Protein AF-0000000071590789 (afdb_homodimer)

Foldseek 3Di:
DPPPPLPDDDPLLVVLLLVLLLQQCLVQNLVRRDLCSSCVSSVHDSVVVCSNQVDSQSSLLVSLLVLLVVLVVVVVVVPDDLDQALLVVLLVVLVSLVVCCVVPVSSSSSNCRCVVCLVPGPPVCSVVSVVSVCVSCVVVLVSVVVNCVNPDDDPPDDPVVLSVVSVVLSVVLNVVLVVVCVVVVPDVDPVSSVVSSVSSCVVRVCSVPNPDDDPPVVVD/DPPPDLPDDDPLLVVLLLVLLLQQCLVQNLVRRDLCSSCVSSVHDSVVVCSNQVDSQRSLLVSLLVLLVVLVVVVVVPPDDLDQALLVVLLVVLVSLVVCCVVPVSSSSSNCRCVVCLVPGPPVCSVVSVVSVCVSCVVVLVSVVVNCVNPDDDPPDDPVVLSVVSVVLSVVLNVVLVVVCVVVVPDVDPVSSVVSSVSSCVVRVCSVPNPDDDDVVVVD

Nearest PDB structures (foldseek):
  3f1b-assembly1_A-2  TM=7.599E-01  e=1.260E-04  Rhodococcus jostii RHA1
  5gpa-assembly1_B  TM=6.943E-01  e=6.641E-05  Halalkalibacterium halodurans C-125
  3nrg-assembly1_A  TM=6.558E-01  e=3.836E-05  Chloroflexus aurantiacus J-10-fl
  5ztc-assembly1_B  TM=6.735E-01  e=3.953E-04  Listeria monocytogenes EGD-e
  3eup-assembly1_B  TM=6.585E-01  e=2.958E-03  Cytophaga hutchinsonii ATCC 33406

Secondary structure (DSSP, 8-state):
-------PPPHHHHHHHHHHHHHHHHHHHHHH--HHHHHHHHTS-HHHHHHHHSSHHHHHHHHHHHHHHHHHHHHHHS-----SSHHHHHHHHHHHHHHHHHH-HHHHHHHHHHHHTGGGS-HHHHHHHHHHHHHHHHHHHHHHHHHHTTS-B-TTS-HHHHHHHHHHHHHHHHHHHHHHHHHTTT--SHHHHHHHHHHHHHHHHHHHH-SBPP-GGGG-/-------PPPHHHHHHHHHHHHHHHHHHHHHH--HHHHHHHHTS-HHHHHHHHSSHHHHHHHHHHHHHHHHHHHHHHS-----SSHHHHHHHHHHHHHHHHHH-HHHHHHHHHHHHTGGGS-HHHHHHHHHHHHHHHHHHHHHHHHHHTTS-B-TTS-HHHHHHHHHHHHHHHHHHHHHHHHHTTT--SHHHHHHHHHHHHHHHHHHHH-SBPP-GGGT-

pLDDT: mean 87.9, std 13.49, range [31.14, 98.75]

Organism: Lactiplantibacillus plantarum (strain ATCC BAA-793 / NCIMB 8826 / WCFS1) (NCBI:txid220668)

Solvent-accessible surface area (backbone atoms only — not comparable to full-atom values): 24137 Å² total; per-residue (Å²): 128,83,76,75,67,82,75,83,77,54,66,71,57,51,52,34,38,47,53,26,40,36,47,41,35,36,76,49,30,75,85,65,40,50,64,63,59,25,19,58,70,31,72,46,52,57,68,54,51,36,68,73,41,64,43,70,67,48,40,48,50,52,40,50,49,49,35,51,50,50,54,51,51,56,51,65,68,42,79,71,74,76,48,80,41,67,42,60,44,50,42,52,49,50,52,47,52,52,52,44,34,69,77,35,45,41,42,44,43,38,49,54,55,50,69,66,43,47,85,75,44,60,73,89,48,33,66,60,50,50,52,53,49,48,57,64,46,45,56,58,50,50,47,51,51,56,26,50,70,72,48,59,60,30,88,86,56,55,65,68,60,49,52,53,51,51,49,52,53,50,51,48,51,48,52,52,47,52,52,50,43,67,75,48,74,80,50,101,33,76,62,54,54,50,50,49,46,52,51,32,45,53,55,48,45,23,41,40,53,16,41,42,43,78,68,67,67,74,77,100,128,80,75,76,68,82,74,83,77,55,66,70,57,51,52,33,38,46,53,26,40,36,46,41,35,36,74,49,31,77,87,67,39,50,67,64,58,25,20,56,70,32,71,47,51,58,67,54,51,36,69,74,40,64,43,72,66,49,42,49,51,52,41,51,49,50,34,51,49,49,54,51,52,55,49,67,68,41,79,71,74,74,48,82,40,67,42,60,43,49,44,52,49,48,49,48,51,51,51,44,34,71,76,33,46,40,44,44,42,38,49,52,55,50,69,66,42,48,86,75,43,60,74,88,48,34,64,60,50,48,52,53,49,49,57,63,46,46,58,56,50,49,47,50,50,55,27,48,71,73,48,58,61,30,88,88,56,55,66,69,60,48,52,52,51,51,50,51,51,52,51,49,52,48,52,53,47,52,52,50,43,67,75,46,72,80,50,101,32,75,64,55,54,49,50,49,46,51,50,33,45,54,54,47,45,22,42,40,52,16,41,40,44,78,70,66,67,75,78,101

Radius of gyration: 24.62 Å; Cα contacts (8 Å, |Δi|>4): 371; chains: 2; bounding box: 53×84×68 Å

Sequence (440 aa):
MAVKQPVPKDPAKVERIMHAAMHTFAVSGYRDAKTDVIASAATVSKGLLFHYYGSKQRLYLATVQLATDTIIATINQQVFDVPDDLVTLMVRSARYKAAFGKDHPDEMKVLIDAYGALERLPVKIQAQMKILYTKSMTISREMISQVLDKMTLRADVDRDATIALIMGVYNQIFMEFQTYMRENHQVESMADIEWVVSRAKTYMGILEHGFMAADLDDQQMAVKQPVPKDPAKVERIMHAAMHTFAVSGYRDAKTDVIASAATVSKGLLFHYYGSKQRLYLATVQLATDTIIATINQQVFDVPDDLVTLMVRSARYKAAFGKDHPDEMKVLIDAYGALERLPVKIQAQMKILYTKSMTISREMISQVLDKMTLRADVDRDATIALIMGVYNQIFMEFQTYMRENHQVESMADIEWVVSRAKTYMGILEHGFMAADLDDQQ

Structure (mmCIF, N/CA/C/O backbone):
data_AF-0000000071590789-model_v1
#
loop_
_entity.id
_entity.type
_entity.pdbx_description
1 polymer 'Transcription regulator, TetR family'
#
loop_
_atom_site.group_PDB
_atom_site.id
_atom_site.type_symbol
_atom_site.label_atom_id
_atom_site.label_alt_id
_atom_site.label_comp_id
_atom_site.label_asym_id
_atom_site.label_entity_id
_atom_site.label_seq_id
_atom_site.pdbx_PDB_ins_code
_atom_site.Cartn_x
_atom_site.Cartn_y
_atom_site.Cartn_z
_atom_site.occupancy
_atom_site.B_iso_or_equiv
_atom_site.auth_seq_id
_atom_site.auth_comp_id
_atom_site.auth_asym_id
_atom_site.auth_atom_id
_atom_site.pdbx_PDB_model_num
ATOM 1 N N . MET A 1 1 ? -5.613 9.234 45.344 1 36.28 1 MET A N 1
ATOM 2 C CA . MET A 1 1 ? -6.242 10.047 44.312 1 36.28 1 MET A CA 1
ATOM 3 C C . MET A 1 1 ? -7.43 9.312 43.688 1 36.28 1 MET A C 1
ATOM 5 O O . MET A 1 1 ? -7.352 8.109 43.438 1 36.28 1 MET A O 1
ATOM 9 N N . ALA A 1 2 ? -8.656 9.703 43.938 1 42.75 2 ALA A N 1
ATOM 10 C CA . ALA A 1 2 ? -9.883 9.031 43.5 1 42.75 2 ALA A CA 1
ATOM 11 C C . ALA A 1 2 ? -9.789 8.641 42.031 1 42.75 2 ALA A C 1
ATOM 13 O O . ALA A 1 2 ? -9.359 9.438 41.188 1 42.75 2 ALA A O 1
ATOM 14 N N . VAL A 1 3 ? -9.703 7.52 41.719 1 44.12 3 VAL A N 1
ATOM 15 C CA . VAL A 1 3 ? -9.75 7.012 40.344 1 44.12 3 VAL A CA 1
ATOM 16 C C . VAL A 1 3 ? -10.953 7.605 39.625 1 44.12 3 VAL A C 1
ATOM 18 O O . VAL A 1 3 ? -12.102 7.422 40.031 1 44.12 3 VAL A O 1
ATOM 21 N N . LYS A 1 4 ? -10.859 8.82 39.125 1 50.66 4 LYS A N 1
ATOM 22 C CA . LYS A 1 4 ? -11.938 9.508 38.406 1 50.66 4 LYS A CA 1
ATOM 23 C C . LYS A 1 4 ? -12.758 8.531 37.594 1 50.66 4 LYS A C 1
ATOM 25 O O . LYS A 1 4 ? -12.203 7.762 36.781 1 50.66 4 LYS A O 1
ATOM 30 N N . GLN A 1 5 ? -13.766 8.031 38 1 49.97 5 GLN A N 1
ATOM 31 C CA . GLN A 1 5 ? -14.711 7.145 37.312 1 49.97 5 GLN A CA 1
ATOM 32 C C . GLN A 1 5 ? -15.016 7.633 35.906 1 49.97 5 GLN A C 1
ATOM 34 O O . GLN A 1 5 ? -15.195 8.828 35.688 1 49.97 5 GLN A O 1
ATOM 39 N N . PRO A 1 6 ? -14.68 6.848 34.875 1 59.78 6 PRO A N 1
ATOM 40 C CA . PRO A 1 6 ? -14.984 7.312 33.531 1 59.78 6 PRO A CA 1
ATOM 41 C C . PRO A 1 6 ? -16.406 7.875 33.406 1 59.78 6 PRO A C 1
ATOM 43 O O . PRO A 1 6 ? -17.328 7.367 34.031 1 59.78 6 PRO A O 1
ATOM 46 N N . VAL A 1 7 ? -16.688 9.094 33.344 1 62.94 7 VAL A N 1
ATOM 47 C CA . VAL A 1 7 ? -17.969 9.758 33.125 1 62.94 7 VAL A CA 1
ATOM 48 C C . VAL A 1 7 ? -18.781 9 32.062 1 62.94 7 VAL A C 1
ATOM 50 O O . VAL A 1 7 ? -18.25 8.633 31.016 1 62.94 7 VAL A O 1
ATOM 53 N N . PRO A 1 8 ? -19.953 8.523 32.406 1 79.12 8 PRO A N 1
ATOM 54 C CA . PRO A 1 8 ? -20.828 7.844 31.453 1 79.12 8 PRO A CA 1
ATOM 55 C C . PRO A 1 8 ? -21.094 8.672 30.203 1 79.12 8 PRO A C 1
ATOM 57 O O . PRO A 1 8 ? -21.312 9.883 30.297 1 79.12 8 PRO A O 1
ATOM 60 N N . LYS A 1 9 ? -20.781 8.172 28.984 1 88.56 9 LYS A N 1
ATOM 61 C CA . LYS A 1 9 ? -20.984 8.875 27.719 1 88.56 9 LYS A CA 1
ATOM 62 C C . LYS A 1 9 ? -22.453 8.789 27.297 1 88.56 9 LYS A C 1
ATOM 64 O O . LYS A 1 9 ? -23.078 7.738 27.406 1 88.56 9 LYS A O 1
ATOM 69 N N . ASP A 1 10 ? -23.078 9.938 26.984 1 94.06 10 ASP A N 1
ATOM 70 C CA . ASP A 1 10 ? -24.422 9.984 26.391 1 94.06 10 ASP A CA 1
ATOM 71 C C . ASP A 1 10 ? -24.422 9.328 25.016 1 94.06 10 ASP A C 1
ATOM 73 O O . ASP A 1 10 ? -23.719 9.773 24.109 1 94.06 10 ASP A O 1
ATOM 77 N N . PRO A 1 11 ? -25.266 8.273 24.891 1 95 11 PRO A N 1
ATOM 78 C CA . PRO A 1 11 ? -25.234 7.523 23.641 1 95 11 PRO A CA 1
ATOM 79 C C . PRO A 1 11 ? -25.562 8.391 22.422 1 95 11 PRO A C 1
ATOM 81 O O . PRO A 1 11 ? -25.016 8.18 21.344 1 95 11 PRO A O 1
ATOM 84 N N . ALA A 1 12 ? -26.422 9.273 22.562 1 96.31 12 ALA A N 1
ATOM 85 C CA . ALA A 1 12 ? -26.797 10.148 21.453 1 96.31 12 ALA A CA 1
ATOM 86 C C . ALA A 1 12 ? -25.625 11.047 21.062 1 96.31 12 ALA A C 1
ATOM 88 O O . ALA A 1 12 ? -25.406 11.297 19.875 1 96.31 12 ALA A O 1
ATOM 89 N N . LYS A 1 13 ? -24.938 11.531 22.047 1 96.5 13 LYS A N 1
ATOM 90 C CA . LYS A 1 13 ? -23.781 12.375 21.781 1 96.5 13 LYS A CA 1
ATOM 91 C C . LYS A 1 13 ? -22.656 11.57 21.156 1 96.5 13 LYS A C 1
ATOM 93 O O . LYS A 1 13 ? -21.969 12.047 20.25 1 96.5 13 LYS A O 1
ATOM 98 N N . VAL A 1 14 ? -22.484 10.391 21.656 1 97.19 14 VAL A N 1
ATOM 99 C CA . VAL A 1 14 ? -21.469 9.5 21.125 1 97.19 14 VAL A CA 1
ATOM 100 C C . VAL A 1 14 ? -21.734 9.25 19.641 1 97.19 14 VAL A C 1
ATOM 102 O O . VAL A 1 14 ? -20.812 9.32 18.812 1 97.19 14 VAL A O 1
ATOM 105 N N . GLU A 1 15 ? -22.953 8.984 19.281 1 97.56 15 GLU A N 1
ATOM 106 C CA . GLU A 1 15 ? -23.328 8.734 17.891 1 97.56 15 GLU A CA 1
ATOM 107 C C . GLU A 1 15 ? -23.016 9.938 17 1 97.56 15 GLU A C 1
ATOM 109 O O . GLU A 1 15 ? -22.469 9.789 15.914 1 97.56 15 GLU A O 1
ATOM 114 N N . ARG A 1 16 ? -23.328 11.086 17.438 1 97.88 16 ARG A N 1
ATOM 115 C CA . ARG A 1 16 ? -23.078 12.305 16.672 1 97.88 16 ARG A CA 1
ATOM 116 C C . ARG A 1 16 ? -21.578 12.547 16.516 1 97.88 16 ARG A C 1
ATOM 118 O O . ARG A 1 16 ? -21.125 12.945 15.438 1 97.88 16 ARG A O 1
ATOM 125 N N . ILE A 1 17 ? -20.828 12.312 17.609 1 98.25 17 ILE A N 1
ATOM 126 C CA . ILE A 1 17 ? -19.391 12.516 17.578 1 98.25 17 ILE A CA 1
ATOM 127 C C . ILE A 1 17 ? -18.75 11.531 16.594 1 98.25 17 ILE A C 1
ATOM 129 O O . ILE A 1 17 ? -17.922 11.93 15.758 1 98.25 17 ILE A O 1
ATOM 133 N N . MET A 1 18 ? -19.172 10.328 16.656 1 98.44 18 MET A N 1
ATOM 134 C CA . MET A 1 18 ? -18.594 9.305 15.797 1 98.44 18 MET A CA 1
ATOM 135 C C . MET A 1 18 ? -18.906 9.578 14.328 1 98.44 18 MET A C 1
ATOM 137 O O . MET A 1 18 ? -18.062 9.383 13.453 1 98.44 18 MET A O 1
ATOM 141 N N . HIS A 1 19 ? -20.141 10 14.078 1 98.19 19 HIS A N 1
ATOM 142 C CA . HIS A 1 19 ? -20.531 10.344 12.719 1 98.19 19 HIS A CA 1
ATOM 143 C C . HIS A 1 19 ? -19.703 11.508 12.188 1 98.19 19 HIS A C 1
ATOM 145 O O . HIS A 1 19 ? -19.172 11.453 11.07 1 98.19 19 HIS A O 1
ATOM 151 N N . ALA A 1 20 ? -19.547 12.523 12.992 1 98.62 20 ALA A N 1
ATOM 152 C CA . ALA A 1 20 ? -18.781 13.703 12.609 1 98.62 20 ALA A CA 1
ATOM 153 C C . ALA A 1 20 ? -17.312 13.367 12.422 1 98.62 20 ALA A C 1
ATOM 155 O O . ALA A 1 20 ? -16.672 13.812 11.469 1 98.62 20 ALA A O 1
ATOM 156 N N . ALA A 1 21 ? -16.797 12.586 13.359 1 98.75 21 ALA A N 1
ATOM 157 C CA . ALA A 1 21 ? -15.391 12.164 13.289 1 98.75 21 ALA A CA 1
ATOM 158 C C . ALA A 1 21 ? -15.133 11.328 12.039 1 98.75 21 ALA A C 1
ATOM 160 O O . ALA A 1 21 ? -14.156 11.555 11.32 1 98.75 21 ALA A O 1
ATOM 161 N N . MET A 1 22 ? -16.031 10.391 11.758 1 98.56 22 MET A N 1
ATOM 162 C CA . MET A 1 22 ? -15.914 9.516 10.602 1 98.56 22 MET A CA 1
ATOM 163 C C . MET A 1 22 ? -15.812 10.328 9.312 1 98.56 22 MET A C 1
ATOM 165 O O . MET A 1 22 ? -14.891 10.133 8.523 1 98.56 22 MET A O 1
ATOM 169 N N . HIS A 1 23 ? -16.703 11.234 9.211 1 98.31 23 HIS A N 1
ATOM 170 C CA . HIS A 1 23 ? -16.719 12.055 8.008 1 98.31 23 HIS A CA 1
ATOM 171 C C . HIS A 1 23 ? -15.484 12.945 7.922 1 98.31 23 HIS A C 1
ATOM 173 O O . HIS A 1 23 ? -14.852 13.031 6.867 1 98.31 23 HIS A O 1
ATOM 179 N N . THR A 1 24 ? -15.109 13.539 9.016 1 98.12 24 THR A N 1
ATOM 180 C CA . THR A 1 24 ? -13.977 14.461 9.031 1 98.12 24 THR A CA 1
ATOM 181 C C . THR A 1 24 ? -12.672 13.719 8.742 1 98.12 24 THR A C 1
ATOM 183 O O . THR A 1 24 ? -11.852 14.188 7.949 1 98.12 24 THR A O 1
ATOM 186 N N . PHE A 1 25 ? -12.484 12.578 9.328 1 96.75 25 PHE A N 1
ATOM 187 C CA . PHE A 1 25 ? -11.281 11.797 9.086 1 96.75 25 PHE A CA 1
ATOM 188 C C . PHE A 1 25 ? -11.273 11.234 7.664 1 96.75 25 PHE A C 1
ATOM 190 O O . PHE A 1 25 ? -10.219 11.094 7.047 1 96.75 25 PHE A O 1
ATOM 197 N N . ALA A 1 26 ? -12.445 10.914 7.121 1 95.56 26 ALA A N 1
ATOM 198 C CA . ALA A 1 26 ? -12.539 10.43 5.746 1 95.56 26 ALA A CA 1
ATOM 199 C C . ALA A 1 26 ? -12.133 11.516 4.754 1 95.56 26 ALA A C 1
ATOM 201 O O . ALA A 1 26 ? -11.375 11.25 3.814 1 95.56 26 ALA A O 1
ATOM 202 N N . VAL A 1 27 ? -12.547 12.727 5.012 1 93 27 VAL A N 1
ATOM 203 C CA . VAL A 1 27 ? -12.367 13.82 4.062 1 93 27 VAL A CA 1
ATOM 204 C C . VAL A 1 27 ? -10.977 14.43 4.227 1 93 27 VAL A C 1
ATOM 206 O O . VAL A 1 27 ? -10.281 14.672 3.236 1 93 27 VAL A O 1
ATOM 209 N N . SER A 1 28 ? -10.516 14.523 5.516 1 90.44 28 SER A N 1
ATOM 210 C CA . SER A 1 28 ? -9.312 15.312 5.766 1 90.44 28 SER A CA 1
ATOM 211 C C . SER A 1 28 ? -8.125 14.422 6.102 1 90.44 28 SER A C 1
ATOM 213 O O . SER A 1 28 ? -6.973 14.867 6.051 1 90.44 28 SER A O 1
ATOM 215 N N . GLY A 1 29 ? -8.43 13.195 6.434 1 90.56 29 GLY A N 1
ATOM 216 C CA . GLY A 1 29 ? -7.367 12.352 6.953 1 90.56 29 GLY A CA 1
ATOM 217 C C . GLY A 1 29 ? -7.027 12.648 8.406 1 90.56 29 GLY A C 1
ATOM 218 O O . GLY A 1 29 ? -7.496 13.641 8.969 1 90.56 29 GLY A O 1
ATOM 219 N N . TYR A 1 30 ? -6.25 11.82 8.984 1 91.19 30 TYR A N 1
ATOM 220 C CA . TYR A 1 30 ? -5.922 11.922 10.398 1 91.19 30 TYR A CA 1
ATOM 221 C C . TYR A 1 30 ? -5.199 13.234 10.695 1 91.19 30 TYR A C 1
ATOM 223 O O . TYR A 1 30 ? -5.559 13.953 11.633 1 91.19 30 TYR A O 1
ATOM 231 N N . ARG A 1 31 ? -4.246 13.516 9.984 1 85.94 31 ARG A N 1
ATOM 232 C CA . ARG A 1 31 ? -3.342 14.625 10.281 1 85.94 31 ARG A CA 1
ATOM 233 C C . ARG A 1 31 ? -4.066 15.961 10.195 1 85.94 31 ARG A C 1
ATOM 235 O O . ARG A 1 31 ? -3.943 16.797 11.086 1 85.94 31 ARG A O 1
ATOM 242 N N . ASP A 1 32 ? -4.949 16.125 9.172 1 88.69 32 ASP A N 1
ATOM 243 C CA . ASP A 1 32 ? -5.527 17.422 8.891 1 88.69 32 ASP A CA 1
ATOM 244 C C . ASP A 1 32 ? -6.879 17.594 9.586 1 88.69 32 ASP A C 1
ATOM 246 O O . ASP A 1 32 ? -7.402 18.703 9.68 1 88.69 32 ASP A O 1
ATOM 250 N N . ALA A 1 33 ? -7.328 16.5 10.031 1 94.62 33 ALA A N 1
ATOM 251 C CA . ALA A 1 33 ? -8.609 16.594 10.727 1 94.62 33 ALA A CA 1
ATOM 252 C C . ALA A 1 33 ? -8.5 17.438 11.984 1 94.62 33 ALA A C 1
ATOM 254 O O . ALA A 1 33 ? -7.539 17.312 12.75 1 94.62 33 ALA A O 1
ATOM 255 N N . LYS A 1 34 ? -9.438 18.312 12.164 1 96.12 34 LYS A N 1
ATOM 256 C CA . LYS A 1 34 ? -9.477 19.203 13.328 1 96.12 34 LYS A CA 1
ATOM 257 C C . LYS A 1 34 ? -10.594 18.797 14.289 1 96.12 34 LYS A C 1
ATOM 259 O O . LYS A 1 34 ? -11.742 18.625 13.875 1 96.12 34 LYS A O 1
ATOM 264 N N . THR A 1 35 ? -10.18 18.75 15.492 1 97.62 35 THR A N 1
ATOM 265 C CA . THR A 1 35 ? -11.148 18.328 16.5 1 97.62 35 THR A CA 1
ATOM 266 C C . THR A 1 35 ? -12.219 19.391 16.703 1 97.62 35 THR A C 1
ATOM 268 O O . THR A 1 35 ? -13.367 19.078 17.031 1 97.62 35 THR A O 1
ATOM 271 N N . ASP A 1 36 ? -11.906 20.641 16.406 1 97.75 36 ASP A N 1
ATOM 272 C CA . ASP A 1 36 ? -12.898 21.703 16.484 1 97.75 36 ASP A CA 1
ATOM 273 C C . ASP A 1 36 ? -14.008 21.484 15.461 1 97.75 36 ASP A C 1
ATOM 275 O O . ASP A 1 36 ? -15.18 21.719 15.75 1 97.75 36 ASP A O 1
ATOM 279 N N . VAL A 1 37 ? -13.641 21.094 14.312 1 97.94 37 VAL A N 1
ATOM 280 C CA . VAL A 1 37 ? -14.586 20.844 13.242 1 97.94 37 VAL A CA 1
ATOM 281 C C . VAL A 1 37 ? -15.484 19.656 13.617 1 97.94 37 VAL A C 1
ATOM 283 O O . VAL A 1 37 ? -16.703 19.719 13.43 1 97.94 37 VAL A O 1
ATOM 286 N N . ILE A 1 38 ? -14.859 18.625 14.195 1 98.56 38 ILE A N 1
ATOM 287 C CA . ILE A 1 38 ? -15.609 17.453 14.609 1 98.56 38 ILE A CA 1
ATOM 288 C C . ILE A 1 38 ? -16.625 17.828 15.688 1 98.56 38 ILE A C 1
ATOM 290 O O . ILE A 1 38 ? -17.797 17.469 15.602 1 98.56 38 ILE A O 1
ATOM 294 N N . ALA A 1 39 ? -16.188 18.578 16.719 1 98.44 39 ALA A N 1
ATOM 295 C CA . ALA A 1 39 ? -17.062 19 17.812 1 98.44 39 ALA A CA 1
ATOM 296 C C . ALA A 1 39 ? -18.219 19.828 17.281 1 98.44 39 ALA A C 1
ATOM 298 O O . ALA A 1 39 ? -19.375 19.594 17.656 1 98.44 39 ALA A O 1
ATOM 299 N N . SER A 1 40 ? -17.938 20.766 16.438 1 98.38 40 SER A N 1
ATOM 300 C CA . SER A 1 40 ? -18.953 21.641 15.875 1 98.38 40 SER A CA 1
ATOM 301 C C . SER A 1 40 ? -19.984 20.844 15.078 1 98.38 40 SER A C 1
ATOM 303 O O . SER A 1 40 ? -21.188 21.016 15.266 1 98.38 40 SER A O 1
ATOM 305 N N . ALA A 1 41 ? -19.547 19.969 14.25 1 98.19 41 ALA A N 1
ATOM 306 C CA . ALA A 1 41 ? -20.438 19.156 13.422 1 98.19 41 ALA A CA 1
ATOM 307 C C . ALA A 1 41 ? -21.297 18.234 14.281 1 98.19 41 ALA A C 1
ATOM 309 O O . ALA A 1 41 ? -22.453 17.953 13.93 1 98.19 41 ALA A O 1
ATOM 310 N N . ALA A 1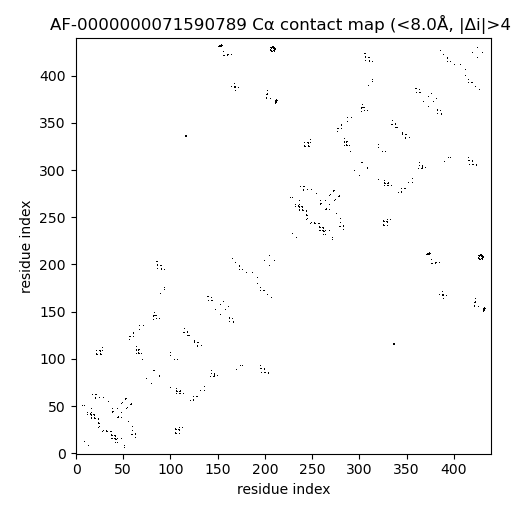 42 ? -20.719 17.797 15.367 1 98.25 42 ALA A N 1
ATOM 311 C CA . ALA A 1 42 ? -21.422 16.891 16.281 1 98.25 42 ALA A CA 1
ATOM 312 C C . ALA A 1 42 ? -22.312 17.672 17.234 1 98.25 42 ALA A C 1
ATOM 314 O O . ALA A 1 42 ? -23.062 17.078 18.016 1 98.25 42 ALA A O 1
ATOM 315 N N . THR A 1 43 ? -22.203 18.984 17.234 1 98.12 43 THR A N 1
ATOM 316 C CA . THR A 1 43 ? -22.969 19.859 18.125 1 98.12 43 THR A CA 1
ATOM 317 C C . THR A 1 43 ? -22.672 19.547 19.578 1 98.12 43 THR A C 1
ATOM 319 O O . THR A 1 43 ? -23.594 19.375 20.391 1 98.12 43 THR A O 1
ATOM 322 N N . VAL A 1 44 ? -21.438 19.422 19.906 1 97.75 44 VAL A N 1
ATOM 323 C CA . VAL A 1 44 ? -20.938 19.297 21.266 1 97.75 44 VAL A CA 1
ATOM 324 C C . VAL A 1 44 ? -19.797 20.266 21.5 1 97.75 44 VAL A C 1
ATOM 326 O O . VAL A 1 44 ? -19.25 20.828 20.547 1 97.75 44 VAL A O 1
ATOM 329 N N . SER A 1 45 ? -19.531 20.484 22.719 1 96.62 45 SER A N 1
ATOM 330 C CA . SER A 1 45 ? -18.359 21.312 23.031 1 96.62 45 SER A CA 1
ATOM 331 C C . SER A 1 45 ? -17.062 20.547 22.797 1 96.62 45 SER A C 1
ATOM 333 O O . SER A 1 45 ? -17.031 19.328 22.891 1 96.62 45 SER A O 1
ATOM 335 N N . LYS A 1 46 ? -16 21.25 22.438 1 95.81 46 LYS A N 1
ATOM 336 C CA . LYS A 1 46 ? -14.68 20.641 22.328 1 95.81 46 LYS A CA 1
ATOM 337 C C . LYS A 1 46 ? -14.273 19.984 23.641 1 95.81 46 LYS A C 1
ATOM 339 O O . LYS A 1 46 ? -13.656 18.922 23.656 1 95.81 46 LYS A O 1
ATOM 344 N N . GLY A 1 47 ? -14.609 20.625 24.781 1 95.5 47 GLY A N 1
ATOM 345 C CA . GLY A 1 47 ? -14.344 20.078 26.094 1 95.5 47 GLY A CA 1
ATOM 346 C C . GLY A 1 47 ? -14.977 18.719 26.312 1 95.5 47 GLY A C 1
ATOM 347 O O . GLY A 1 47 ? -14.336 17.797 26.828 1 95.5 47 GLY A O 1
ATOM 348 N N . LEU A 1 48 ? -16.172 18.594 25.891 1 95.5 48 LEU A N 1
ATOM 349 C CA . LEU A 1 48 ? -16.875 17.312 26.016 1 95.5 48 LEU A CA 1
ATOM 350 C C . LEU A 1 48 ? -16.234 16.25 25.141 1 95.5 48 LEU A C 1
ATOM 352 O O . LEU A 1 48 ? -16.125 15.086 25.547 1 95.5 48 LEU A O 1
ATOM 356 N N . LEU A 1 49 ? -15.867 16.625 23.906 1 96.94 49 LEU A N 1
ATOM 357 C CA . LEU A 1 49 ? -15.18 15.695 23.016 1 96.94 49 LEU A CA 1
ATOM 358 C C . LEU A 1 49 ? -13.922 15.133 23.672 1 96.94 49 LEU A C 1
ATOM 360 O O . LEU A 1 49 ? -13.695 13.922 23.641 1 96.94 49 LEU A O 1
ATOM 364 N N . PHE A 1 50 ? -13.156 16 24.281 1 95.25 50 PHE A N 1
ATOM 365 C CA . PHE A 1 50 ? -11.906 15.586 24.922 1 95.25 50 PHE A CA 1
ATOM 366 C C . PHE A 1 50 ? -12.18 14.836 26.219 1 95.25 50 PHE A C 1
ATOM 368 O O . PHE A 1 50 ? -11.406 13.953 26.609 1 95.25 50 PHE A O 1
ATOM 375 N N . HIS A 1 51 ? -13.305 15.25 26.844 1 95.5 51 HIS A N 1
ATOM 376 C CA . HIS A 1 51 ? -13.727 14.484 28.016 1 95.5 51 HIS A CA 1
ATOM 377 C C . HIS A 1 51 ? -14.031 13.039 27.641 1 95.5 51 HIS A C 1
ATOM 379 O O . HIS A 1 51 ? -13.664 12.117 28.375 1 95.5 51 HIS A O 1
ATOM 385 N N . TYR A 1 52 ? -14.648 12.867 26.5 1 95.81 52 TYR A N 1
ATOM 386 C CA . TYR A 1 52 ? -15.055 11.539 26.047 1 95.81 52 TYR A CA 1
ATOM 387 C C . TYR A 1 52 ? -13.875 10.758 25.516 1 95.81 52 TYR A C 1
ATOM 389 O O . TYR A 1 52 ? -13.742 9.555 25.766 1 95.81 52 TYR A O 1
ATOM 397 N N . TYR A 1 53 ? -12.969 11.367 24.766 1 96.69 53 TYR A N 1
ATOM 398 C CA . TYR A 1 53 ? -12 10.602 23.984 1 96.69 53 TYR A CA 1
ATOM 399 C C . TYR A 1 53 ? -10.57 10.984 24.359 1 96.69 53 TYR A C 1
ATOM 401 O O . TYR A 1 53 ? -9.625 10.266 24.031 1 96.69 53 TYR A O 1
ATOM 409 N N . GLY A 1 54 ? -10.383 12.047 25.016 1 94.69 54 GLY A N 1
ATOM 410 C CA . GLY A 1 54 ? -9.086 12.414 25.562 1 94.69 54 GLY A CA 1
ATOM 411 C C . GLY A 1 54 ? -8.203 13.133 24.562 1 94.69 54 GLY A C 1
ATOM 412 O O . GLY A 1 54 ? -7.691 14.219 24.844 1 94.69 54 GLY A O 1
ATOM 413 N N . SER A 1 55 ? -8.047 12.57 23.375 1 95.5 55 SER A N 1
ATOM 414 C CA . SER A 1 55 ? -7.16 13.125 22.359 1 95.5 55 SER A CA 1
ATOM 415 C C . SER A 1 55 ? -7.656 12.797 20.953 1 95.5 55 SER A C 1
ATOM 417 O O . SER A 1 55 ? -8.523 11.938 20.781 1 95.5 55 SER A O 1
ATOM 419 N N . LYS A 1 56 ? -7.09 13.484 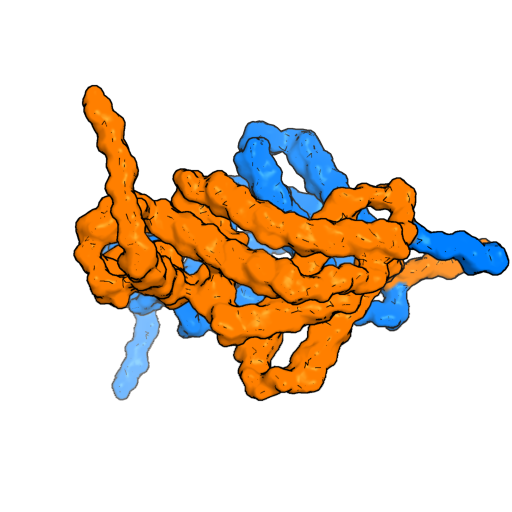20 1 96.12 56 LYS A N 1
ATOM 420 C CA . LYS A 1 56 ? -7.391 13.188 18.609 1 96.12 56 LYS A CA 1
ATOM 421 C C . LYS A 1 56 ? -7.004 11.75 18.266 1 96.12 56 LYS A C 1
ATOM 423 O O . LYS A 1 56 ? -7.715 11.078 17.516 1 96.12 56 LYS A O 1
ATOM 428 N N . GLN A 1 57 ? -5.859 11.328 18.875 1 95.38 57 GLN A N 1
ATOM 429 C CA . GLN A 1 57 ? -5.379 9.977 18.625 1 95.38 57 GLN A CA 1
ATOM 430 C C . GLN A 1 57 ? -6.402 8.938 19.062 1 95.38 57 GLN A C 1
ATOM 432 O O . GLN A 1 57 ? -6.715 8.008 18.328 1 95.38 57 GLN A O 1
ATOM 437 N N . ARG A 1 58 ? -6.871 9.109 20.156 1 95.75 58 ARG A N 1
ATOM 438 C CA . ARG A 1 58 ? -7.824 8.156 20.719 1 95.75 58 ARG A CA 1
ATOM 439 C C . ARG A 1 58 ? -9.164 8.227 19.984 1 95.75 58 ARG A C 1
ATOM 441 O O . ARG A 1 58 ? -9.828 7.211 19.781 1 95.75 58 ARG A O 1
ATOM 448 N N . LEU A 1 59 ? -9.539 9.453 19.641 1 97.5 59 LEU A N 1
ATOM 449 C CA . LEU A 1 59 ? -10.742 9.625 18.844 1 97.5 59 LEU A CA 1
ATOM 450 C C . LEU A 1 59 ? -10.609 8.922 17.5 1 97.5 59 LEU A C 1
ATOM 452 O O . LEU A 1 59 ? -11.539 8.258 17.047 1 97.5 59 LEU A O 1
ATOM 456 N N . TYR A 1 60 ? -9.484 9.086 16.875 1 97.19 60 TYR A N 1
ATOM 457 C CA . TYR A 1 60 ? -9.227 8.438 15.594 1 97.19 60 TYR A CA 1
ATOM 458 C C . TYR A 1 60 ? -9.273 6.922 15.727 1 97.19 60 TYR A C 1
ATOM 460 O O . TYR A 1 60 ? -9.906 6.242 14.922 1 97.19 60 TYR A O 1
ATOM 468 N N . LEU A 1 61 ? -8.602 6.414 16.766 1 96.81 61 LEU A N 1
ATOM 469 C CA . LEU A 1 61 ? -8.617 4.977 17.016 1 96.81 61 LEU A CA 1
ATOM 470 C C . LEU A 1 61 ? -10.047 4.473 17.172 1 96.81 61 LEU A C 1
ATOM 472 O O . LEU A 1 61 ? -10.414 3.439 16.609 1 96.81 61 LEU A O 1
ATOM 476 N N . ALA A 1 62 ? -10.828 5.203 17.922 1 97.12 62 ALA A N 1
ATOM 477 C CA . ALA A 1 62 ? -12.227 4.828 18.109 1 97.12 62 ALA A CA 1
ATOM 478 C C . ALA A 1 62 ? -12.984 4.84 16.797 1 97.12 62 ALA A C 1
ATOM 480 O O . ALA A 1 62 ? -13.852 3.988 16.562 1 97.12 62 ALA A O 1
ATOM 481 N N . THR A 1 63 ? -12.719 5.789 15.953 1 98.06 63 THR A N 1
ATOM 482 C CA . THR A 1 63 ? -13.367 5.918 14.648 1 98.06 63 THR A CA 1
ATOM 483 C C . THR A 1 63 ? -13 4.742 13.75 1 98.06 63 THR A C 1
ATOM 485 O O . THR A 1 63 ? -13.867 4.148 13.109 1 98.06 63 THR A O 1
ATOM 488 N N . VAL A 1 64 ? -11.734 4.391 13.727 1 97.06 64 VAL A N 1
ATOM 489 C CA . VAL A 1 64 ? -11.281 3.26 12.922 1 97.06 64 VAL A CA 1
ATOM 490 C C . VAL A 1 64 ? -11.898 1.969 13.453 1 97.06 64 VAL A C 1
ATOM 492 O O . VAL A 1 64 ? -12.297 1.099 12.672 1 97.06 64 VAL A O 1
ATOM 495 N N . GLN A 1 65 ? -11.938 1.87 14.742 1 96.88 65 GLN A N 1
ATOM 496 C CA . GLN A 1 65 ? -12.57 0.704 15.344 1 96.88 65 GLN A CA 1
ATOM 497 C C . GLN A 1 65 ? -14.031 0.585 14.898 1 96.88 65 GLN A C 1
ATOM 499 O O . GLN A 1 65 ? -14.492 -0.502 14.547 1 96.88 65 GLN A O 1
ATOM 504 N N . LEU A 1 66 ? -14.719 1.672 14.93 1 97.31 66 LEU A N 1
ATOM 505 C CA . LEU A 1 66 ? -16.109 1.662 14.508 1 97.31 66 LEU A CA 1
ATOM 506 C C . LEU A 1 66 ? -16.234 1.262 13.039 1 97.31 66 LEU A C 1
ATOM 508 O O . LEU A 1 66 ? -17.109 0.469 12.68 1 97.31 66 LEU A O 1
ATOM 512 N N . ALA A 1 67 ? -15.406 1.849 12.156 1 96.69 67 ALA A N 1
ATOM 513 C CA . ALA A 1 67 ? -15.406 1.489 10.742 1 96.69 67 ALA A CA 1
ATOM 514 C C . ALA A 1 67 ? -15.133 -0 10.555 1 96.69 67 ALA A C 1
ATOM 516 O O . ALA A 1 67 ? -15.805 -0.665 9.758 1 96.69 67 ALA A O 1
ATOM 517 N N . THR A 1 68 ? -14.172 -0.525 11.328 1 94.94 68 THR A N 1
ATOM 518 C CA . THR A 1 68 ? -13.812 -1.938 11.273 1 94.94 68 THR A CA 1
ATOM 519 C C . THR A 1 68 ? -14.992 -2.809 11.711 1 94.94 68 THR A C 1
ATOM 521 O O . THR A 1 68 ? -15.336 -3.777 11.031 1 94.94 68 THR A O 1
ATOM 524 N N . ASP A 1 69 ? -15.555 -2.383 12.773 1 94.62 69 ASP A N 1
ATOM 525 C CA . ASP A 1 69 ? -16.703 -3.129 13.281 1 94.62 69 ASP A CA 1
ATOM 526 C C . ASP A 1 69 ? -17.859 -3.109 12.273 1 94.62 69 ASP A C 1
ATOM 528 O O . ASP A 1 69 ? -18.562 -4.105 12.117 1 94.62 69 ASP A O 1
ATOM 532 N N . THR A 1 70 ? -18.062 -2.033 11.648 1 94.38 70 THR A N 1
ATOM 533 C CA . THR A 1 70 ? -19.156 -1.878 10.688 1 94.38 70 THR A CA 1
ATOM 534 C C . THR A 1 70 ? -18.969 -2.816 9.5 1 94.38 70 THR A C 1
ATOM 536 O O . THR A 1 70 ? -19.906 -3.494 9.086 1 94.38 70 THR A O 1
ATOM 539 N N . ILE A 1 71 ? -17.766 -2.887 9 1 91.25 71 ILE A N 1
ATOM 540 C CA . ILE A 1 71 ? -17.547 -3.74 7.832 1 91.25 71 ILE A CA 1
ATOM 541 C C . ILE A 1 71 ? -17.641 -5.207 8.242 1 91.25 71 ILE A C 1
ATOM 543 O O . ILE A 1 71 ? -18.188 -6.031 7.5 1 91.25 71 ILE A O 1
ATOM 547 N N . ILE A 1 72 ? -17.156 -5.566 9.391 1 89.38 72 ILE A N 1
ATOM 548 C CA . ILE A 1 72 ? -17.219 -6.941 9.883 1 89.38 72 ILE A CA 1
ATOM 549 C C . ILE A 1 72 ? -18.672 -7.348 10.078 1 89.38 72 ILE A C 1
ATOM 551 O O . ILE A 1 72 ? -19.078 -8.445 9.68 1 89.38 72 ILE A O 1
ATOM 555 N N . ALA A 1 73 ? -19.422 -6.43 10.625 1 89.69 73 ALA A N 1
ATOM 556 C CA . ALA A 1 73 ? -20.828 -6.707 10.852 1 89.69 73 ALA A CA 1
ATOM 557 C C . ALA A 1 73 ? -21.578 -6.902 9.531 1 89.69 73 ALA A C 1
ATOM 559 O O . ALA A 1 73 ? -22.469 -7.742 9.43 1 89.69 73 ALA A O 1
ATOM 560 N N . THR A 1 74 ? -21.203 -6.141 8.578 1 87.19 74 THR A N 1
ATOM 561 C CA . THR A 1 74 ? -21.844 -6.242 7.273 1 87.19 74 THR A CA 1
ATOM 562 C C . THR A 1 74 ? -21.5 -7.566 6.602 1 87.19 74 THR A C 1
ATOM 564 O O . THR A 1 74 ? -22.344 -8.188 5.965 1 87.19 74 THR A O 1
ATOM 567 N N . ILE A 1 75 ? -20.297 -8.039 6.762 1 83 75 ILE A N 1
ATOM 568 C CA . ILE A 1 75 ? -19.828 -9.297 6.191 1 83 75 ILE A CA 1
ATOM 569 C C . ILE A 1 75 ? -20.531 -10.461 6.883 1 83 75 ILE A C 1
ATOM 571 O O . ILE A 1 75 ? -21 -11.398 6.223 1 83 75 ILE A O 1
ATOM 575 N N . ASN A 1 76 ? -20.594 -10.406 8.195 1 78.88 76 ASN A N 1
ATOM 576 C CA . ASN A 1 76 ? -21.172 -11.477 8.984 1 78.88 76 ASN A CA 1
ATOM 577 C C . ASN A 1 76 ? -22.672 -11.633 8.703 1 78.88 76 ASN A C 1
ATOM 579 O O . ASN A 1 76 ? -23.219 -12.719 8.844 1 78.88 76 ASN A O 1
ATOM 583 N N . GLN A 1 77 ? -23.234 -10.594 8.367 1 73.06 77 GLN A N 1
ATOM 584 C CA . GLN A 1 77 ? -24.656 -10.625 8.07 1 73.06 77 GLN A CA 1
ATOM 585 C C . GLN A 1 77 ? -24.922 -11.305 6.73 1 73.06 77 GLN A C 1
ATOM 587 O O . GLN A 1 77 ? -26.016 -11.812 6.496 1 73.06 77 GLN A O 1
ATOM 592 N N . GLN A 1 78 ? -23.891 -11.242 5.953 1 66.5 78 GLN A N 1
ATOM 593 C CA . GLN A 1 78 ? -24.047 -11.875 4.648 1 66.5 78 GLN A CA 1
ATOM 594 C C . GLN A 1 78 ? -23.656 -13.352 4.699 1 66.5 78 GLN A C 1
ATOM 596 O O . GLN A 1 78 ? -22.703 -13.727 5.383 1 66.5 78 GLN A O 1
ATOM 601 N N . VAL A 1 79 ? -24.5 -14.242 5.203 1 58.12 79 VAL A N 1
ATOM 602 C CA . VAL A 1 79 ? -24.266 -15.68 5.238 1 58.12 79 VAL A CA 1
ATOM 603 C C . VAL A 1 79 ? -23.281 -16.062 4.133 1 58.12 79 VAL A C 1
ATOM 605 O O . VAL A 1 79 ? -23.656 -16.156 2.963 1 58.12 79 VAL A O 1
ATOM 608 N N . PHE A 1 80 ? -22 -15.727 4.336 1 62.69 80 PHE A N 1
ATOM 609 C CA . PHE A 1 80 ? -21.109 -16.047 3.232 1 62.69 80 PHE A CA 1
ATOM 610 C C . PHE A 1 80 ? -20.719 -17.516 3.252 1 62.69 80 PHE A C 1
ATOM 612 O O . PHE A 1 80 ? -20.125 -18 4.219 1 62.69 80 PHE A O 1
ATOM 619 N N . ASP A 1 81 ? -21.469 -18.281 2.449 1 81 81 ASP A N 1
ATOM 620 C CA . ASP A 1 81 ? -20.922 -19.609 2.137 1 81 81 ASP A CA 1
ATOM 621 C C . ASP A 1 81 ? -19.594 -19.484 1.395 1 81 81 ASP A C 1
ATOM 623 O O . ASP A 1 81 ? -19.516 -18.844 0.344 1 81 81 ASP A O 1
ATOM 627 N N . VAL A 1 82 ? -18.562 -19.984 2.143 1 88.06 82 VAL A N 1
ATOM 628 C CA . VAL A 1 82 ? -17.25 -19.953 1.497 1 88.06 82 VAL A CA 1
ATOM 629 C C . VAL A 1 82 ? -17.297 -20.781 0.213 1 88.06 82 VAL A C 1
ATOM 631 O O . VAL A 1 82 ? -17.734 -21.938 0.224 1 88.06 82 VAL A O 1
ATOM 634 N N . PRO A 1 83 ? -17.016 -20.125 -0.903 1 92.62 83 PRO A N 1
ATOM 635 C CA . PRO A 1 83 ? -17.047 -20.859 -2.17 1 92.62 83 PRO A CA 1
ATOM 636 C C . PRO A 1 83 ? -15.992 -21.953 -2.229 1 92.62 83 PRO A C 1
ATOM 638 O O . PRO A 1 83 ? -15.211 -22.125 -1.284 1 92.62 83 PRO A O 1
ATOM 641 N N . ASP A 1 84 ? -16.016 -22.672 -3.4 1 92.69 84 ASP A N 1
ATOM 642 C CA . ASP A 1 84 ? -15.148 -23.844 -3.543 1 92.69 84 ASP A CA 1
ATOM 643 C C . ASP A 1 84 ? -13.805 -23.453 -4.16 1 92.69 84 ASP A C 1
ATOM 645 O O . ASP A 1 84 ? -12.867 -24.25 -4.172 1 92.69 84 ASP A O 1
ATOM 649 N N . ASP A 1 85 ? -13.828 -22.203 -4.68 1 95.94 85 ASP A N 1
ATOM 650 C CA . ASP A 1 85 ? -12.602 -21.828 -5.391 1 95.94 85 ASP A CA 1
ATOM 651 C C . ASP A 1 85 ? -12.203 -20.391 -5.086 1 95.94 85 ASP A C 1
ATOM 653 O O . ASP A 1 85 ? -13.047 -19.578 -4.691 1 95.94 85 ASP A O 1
ATOM 657 N N . LEU A 1 86 ? -10.953 -20.141 -5.293 1 96.81 86 LEU A N 1
ATOM 658 C CA . LEU A 1 86 ? -10.367 -18.859 -4.949 1 96.81 86 LEU A CA 1
ATOM 659 C C . LEU A 1 86 ? -10.914 -17.75 -5.848 1 96.81 86 LEU A C 1
ATOM 661 O O . LEU A 1 86 ? -11.109 -16.625 -5.398 1 96.81 86 LEU A O 1
ATOM 665 N N . VAL A 1 87 ? -11.141 -18.047 -7.141 1 96.5 87 VAL A N 1
ATOM 666 C CA . VAL A 1 87 ? -11.633 -17.047 -8.078 1 96.5 87 VAL A CA 1
ATOM 667 C C . VAL A 1 87 ? -12.977 -16.5 -7.598 1 96.5 87 VAL A C 1
ATOM 669 O O . VAL A 1 87 ? -13.156 -15.289 -7.48 1 96.5 87 VAL A O 1
ATOM 672 N N . THR A 1 88 ? -13.859 -17.438 -7.273 1 95 88 THR A N 1
ATOM 673 C CA . THR A 1 88 ? -15.18 -17.047 -6.793 1 95 88 THR A CA 1
ATOM 674 C C . THR A 1 88 ? -15.07 -16.266 -5.488 1 95 88 THR A C 1
ATOM 676 O O . THR A 1 88 ? -15.766 -15.266 -5.297 1 95 88 THR A O 1
ATOM 679 N N . LEU A 1 89 ? -14.195 -16.734 -4.613 1 94.31 89 LEU A N 1
ATOM 680 C CA . LEU A 1 89 ? -13.992 -16.016 -3.355 1 94.31 89 LEU A CA 1
ATOM 681 C C . LEU A 1 89 ? -13.539 -14.586 -3.609 1 94.31 89 LEU A C 1
ATOM 683 O O . LEU A 1 89 ? -14.07 -13.641 -3.014 1 94.31 89 LEU A O 1
ATOM 687 N N . MET A 1 90 ? -12.602 -14.344 -4.547 1 94.19 90 MET A N 1
ATOM 688 C CA . MET A 1 90 ? -12.055 -13.023 -4.848 1 94.19 90 MET A CA 1
ATOM 689 C C . MET A 1 90 ? -13.125 -12.117 -5.453 1 94.19 90 MET A C 1
ATOM 691 O O . MET A 1 90 ? -13.258 -10.961 -5.066 1 94.19 90 MET A O 1
ATOM 695 N N . VAL A 1 91 ? -13.836 -12.672 -6.367 1 91.38 91 VAL A N 1
ATOM 696 C CA . VAL A 1 91 ? -14.836 -11.898 -7.09 1 91.38 91 VAL A CA 1
ATOM 697 C C . VAL A 1 91 ? -15.938 -11.461 -6.125 1 91.38 91 VAL A C 1
ATOM 699 O O . VAL A 1 91 ? -16.328 -10.289 -6.109 1 91.38 91 VAL A O 1
ATOM 702 N N . ARG A 1 92 ? -16.406 -12.375 -5.289 1 90.06 92 ARG A N 1
ATOM 703 C CA . ARG A 1 92 ? -17.438 -12.055 -4.309 1 90.06 92 ARG A CA 1
ATOM 704 C C . ARG A 1 92 ? -16.938 -11.008 -3.314 1 90.06 92 ARG A C 1
ATOM 706 O O . ARG A 1 92 ? -17.672 -10.086 -2.953 1 90.06 92 ARG A O 1
ATOM 713 N N . SER A 1 93 ? -15.75 -11.203 -2.896 1 90.31 93 SER A N 1
ATOM 714 C CA . SER A 1 93 ? -15.164 -10.266 -1.943 1 90.31 93 SER A CA 1
ATOM 715 C C . SER A 1 93 ? -15.039 -8.867 -2.545 1 90.31 93 SER A C 1
ATOM 717 O O . SER A 1 93 ? -15.352 -7.871 -1.887 1 90.31 93 SER A O 1
ATOM 719 N N . ALA A 1 94 ? -14.586 -8.805 -3.783 1 87.31 94 ALA A N 1
ATOM 720 C CA . ALA A 1 94 ? -14.445 -7.516 -4.457 1 87.31 94 ALA A CA 1
ATOM 721 C C . ALA A 1 94 ? -15.797 -6.824 -4.605 1 87.31 94 ALA A C 1
ATOM 723 O O . ALA A 1 94 ? -15.906 -5.613 -4.402 1 87.31 94 ALA A O 1
ATOM 724 N N . ARG A 1 95 ? -16.734 -7.578 -4.93 1 84.81 95 ARG A N 1
ATOM 725 C CA . ARG A 1 95 ? -18.078 -7.035 -5.086 1 84.81 95 ARG A CA 1
ATOM 726 C C . ARG A 1 95 ? -18.625 -6.531 -3.752 1 84.81 95 ARG A C 1
ATOM 728 O O . ARG A 1 95 ? -19.266 -5.477 -3.695 1 84.81 95 ARG A O 1
ATOM 735 N N . TYR A 1 96 ? -18.359 -7.324 -2.787 1 86.94 96 TYR A N 1
ATOM 736 C CA . TYR A 1 96 ? -18.797 -6.922 -1.454 1 86.94 96 TYR A CA 1
ATOM 737 C C . TYR A 1 96 ? -18.141 -5.605 -1.042 1 86.94 96 TYR A C 1
ATOM 739 O O . TYR A 1 96 ? -18.828 -4.699 -0.552 1 86.94 96 TYR A O 1
ATOM 747 N N . LYS A 1 97 ? -16.906 -5.504 -1.202 1 88.06 97 LYS A N 1
ATOM 748 C CA . LYS A 1 97 ? -16.188 -4.293 -0.81 1 88.06 97 LYS A CA 1
ATOM 749 C C . LYS A 1 97 ? -16.641 -3.092 -1.637 1 88.06 97 LYS A C 1
ATOM 751 O O . LYS A 1 97 ? -16.75 -1.979 -1.117 1 88.06 97 LYS A O 1
ATOM 756 N N . ALA A 1 98 ? -16.875 -3.365 -2.906 1 84.69 98 ALA A N 1
ATOM 757 C CA . ALA A 1 98 ? -17.406 -2.299 -3.756 1 84.69 98 ALA A CA 1
ATOM 758 C C . ALA A 1 98 ? -18.766 -1.82 -3.254 1 84.69 98 ALA A C 1
ATOM 760 O O . ALA A 1 98 ? -19.016 -0.616 -3.168 1 84.69 98 ALA A O 1
ATOM 761 N N . ALA A 1 99 ? -19.625 -2.754 -2.891 1 86.56 99 ALA A N 1
ATOM 762 C CA . ALA A 1 99 ? -20.953 -2.422 -2.363 1 86.56 99 ALA A CA 1
ATOM 763 C C . ALA A 1 99 ? -20.828 -1.691 -1.027 1 86.56 99 ALA A C 1
ATOM 765 O O . ALA A 1 99 ? -21.531 -0.705 -0.793 1 86.56 99 ALA A O 1
ATOM 766 N N . PHE A 1 100 ? -19.984 -2.186 -0.226 1 90.94 100 PHE A N 1
ATOM 767 C CA . PHE A 1 100 ? -19.75 -1.526 1.054 1 90.94 100 PHE A CA 1
ATOM 768 C C . PHE A 1 100 ? -19.266 -0.094 0.848 1 90.94 100 PHE A C 1
ATOM 770 O O . PHE A 1 100 ? -19.734 0.823 1.534 1 90.94 100 PHE A O 1
ATOM 777 N N . GLY A 1 101 ? -18.312 0.092 -0.046 1 90.69 101 GLY A N 1
ATOM 778 C CA . GLY A 1 101 ? -17.797 1.416 -0.344 1 90.69 101 GLY A CA 1
ATOM 779 C C . GLY A 1 101 ? -18.844 2.373 -0.859 1 90.69 101 GLY A C 1
ATOM 780 O O . GLY A 1 101 ? -18.766 3.582 -0.634 1 90.69 101 GLY A O 1
ATOM 781 N N . LYS A 1 102 ? -19.812 1.883 -1.553 1 88.56 102 LYS A N 1
ATOM 782 C CA . LYS A 1 102 ? -20.938 2.699 -2.033 1 88.56 102 LYS A CA 1
ATOM 783 C C . LYS A 1 102 ? -21.859 3.102 -0.887 1 88.56 102 LYS A C 1
ATOM 785 O O . LYS A 1 102 ? -22.281 4.258 -0.799 1 88.56 102 LYS A O 1
ATOM 790 N N . ASP A 1 103 ? -22.109 2.145 0.007 1 93.12 103 ASP A N 1
ATOM 791 C CA . ASP A 1 103 ? -23.062 2.354 1.094 1 93.12 103 ASP A CA 1
ATOM 792 C C . ASP A 1 103 ? -22.406 3.088 2.262 1 93.12 103 ASP A C 1
ATOM 794 O O . ASP A 1 103 ? -23.078 3.801 3.01 1 93.12 103 ASP A O 1
ATOM 798 N N . HIS A 1 104 ? -21.141 2.854 2.445 1 95.56 104 HIS A N 1
ATOM 799 C CA . HIS A 1 104 ? -20.375 3.414 3.549 1 95.56 104 HIS A CA 1
ATOM 800 C C . HIS A 1 104 ? -19.078 4.055 3.051 1 95.56 104 HIS A C 1
ATOM 802 O O . HIS A 1 104 ? -17.984 3.652 3.449 1 95.56 104 HIS A O 1
ATOM 808 N N . PRO A 1 105 ? -19.188 5.098 2.262 1 94.44 105 PRO A N 1
ATOM 809 C CA . PRO A 1 105 ? -18 5.668 1.624 1 94.44 105 PRO A CA 1
ATOM 810 C C . PRO A 1 105 ? -17 6.227 2.633 1 94.44 105 PRO A C 1
ATOM 812 O O . PRO A 1 105 ? -15.789 6.094 2.441 1 94.44 105 PRO A O 1
ATOM 815 N N . ASP A 1 106 ? -17.531 6.805 3.736 1 96.75 106 ASP A N 1
ATOM 816 C CA . ASP A 1 106 ? -16.625 7.367 4.738 1 96.75 106 ASP A CA 1
ATOM 817 C C . ASP A 1 106 ? -15.852 6.266 5.461 1 96.75 106 ASP A C 1
ATOM 819 O O . ASP A 1 106 ? -14.633 6.355 5.617 1 96.75 106 ASP A O 1
ATOM 823 N N . GLU A 1 107 ? -16.578 5.223 5.824 1 96.56 107 GLU A N 1
ATOM 824 C CA . GLU A 1 107 ? -15.945 4.102 6.508 1 96.56 107 GLU A CA 1
ATOM 825 C C . GLU A 1 107 ? -14.875 3.461 5.629 1 96.56 107 GLU A C 1
ATOM 827 O O . GLU A 1 107 ? -13.773 3.158 6.098 1 96.56 107 GLU A O 1
ATOM 832 N N . MET A 1 108 ? -15.258 3.295 4.352 1 93.12 108 MET A N 1
ATOM 833 C CA . MET A 1 108 ? -14.32 2.68 3.412 1 93.12 108 MET A CA 1
ATOM 834 C C . MET A 1 108 ? -13.07 3.529 3.262 1 93.12 108 MET A C 1
ATOM 836 O O . MET A 1 108 ? -11.953 3.008 3.299 1 93.12 108 MET A O 1
ATOM 840 N N . LYS A 1 109 ? -13.25 4.746 3.16 1 91.81 109 LYS A N 1
ATOM 841 C CA . LYS A 1 109 ? -12.125 5.66 3.004 1 91.81 109 LYS A CA 1
ATOM 842 C C . LYS A 1 109 ? -11.234 5.66 4.246 1 91.81 109 LYS A C 1
ATOM 844 O O . LYS A 1 109 ? -10.008 5.613 4.141 1 91.81 109 LYS A O 1
ATOM 849 N N . VAL A 1 110 ? -11.789 5.688 5.418 1 94.5 110 VAL A N 1
ATOM 850 C CA . VAL A 1 110 ? -11.039 5.676 6.672 1 94.5 110 VAL A CA 1
ATOM 851 C C . VAL A 1 110 ? -10.234 4.387 6.781 1 94.5 110 VAL A C 1
ATOM 853 O O . VAL A 1 110 ? -9.062 4.41 7.176 1 94.5 110 VAL A O 1
ATOM 856 N N . LEU A 1 111 ? -10.852 3.307 6.398 1 92.75 111 LEU A N 1
ATOM 857 C CA . LEU A 1 111 ? -10.18 2.014 6.496 1 92.75 111 LEU A CA 1
ATOM 858 C C . LEU A 1 111 ? -9.016 1.93 5.52 1 92.75 111 LEU A C 1
ATOM 860 O O . LEU A 1 111 ? -7.922 1.486 5.887 1 92.75 111 LEU A O 1
ATOM 864 N N . ILE A 1 112 ? -9.211 2.389 4.277 1 87.25 112 ILE A N 1
ATOM 865 C CA . ILE A 1 112 ? -8.164 2.365 3.266 1 87.25 112 ILE A CA 1
ATOM 866 C C . ILE A 1 112 ? -6.992 3.236 3.717 1 87.25 112 ILE A C 1
ATOM 868 O O . ILE A 1 112 ? -5.836 2.818 3.641 1 87.25 112 ILE A O 1
ATOM 872 N N . ASP A 1 113 ? -7.266 4.379 4.277 1 86.5 113 ASP A N 1
ATOM 873 C CA . ASP A 1 113 ? -6.234 5.312 4.715 1 86.5 113 ASP A CA 1
ATOM 874 C C . ASP A 1 113 ? -5.48 4.773 5.93 1 86.5 113 ASP A C 1
ATOM 876 O O . ASP A 1 113 ? -4.254 4.859 5.996 1 86.5 113 ASP A O 1
ATOM 880 N N . ALA A 1 114 ? -6.242 4.227 6.848 1 89.25 114 ALA A N 1
ATOM 881 C CA . ALA A 1 114 ? -5.672 3.764 8.109 1 89.25 114 ALA A CA 1
ATOM 882 C C . ALA A 1 114 ? -4.742 2.574 7.887 1 89.25 114 ALA A C 1
ATOM 884 O O . ALA A 1 114 ? -3.623 2.549 8.406 1 89.25 114 ALA A O 1
ATOM 885 N N . TYR A 1 115 ? -5.176 1.705 7.043 1 84.81 115 TYR A N 1
ATOM 886 C CA . TYR A 1 115 ? -4.441 0.451 6.914 1 84.81 115 TYR A CA 1
ATOM 887 C C . TYR A 1 115 ? -3.377 0.552 5.824 1 84.81 115 TYR A C 1
ATOM 889 O O . TYR A 1 115 ? -2.42 -0.226 5.809 1 84.81 115 TYR A O 1
ATOM 897 N N . GLY A 1 116 ? -3.535 1.521 4.977 1 77.25 116 GLY A N 1
ATOM 898 C CA . GLY A 1 116 ? -2.557 1.72 3.92 1 77.25 116 GLY A CA 1
ATOM 899 C C . GLY A 1 116 ? -1.302 2.428 4.395 1 77.25 116 GLY A C 1
ATOM 900 O O . GLY A 1 116 ? -0.26 2.365 3.738 1 77.25 116 GLY A O 1
ATOM 901 N N . ALA A 1 117 ? -1.335 3.08 5.555 1 75.25 117 ALA A N 1
ATOM 902 C CA . ALA A 1 117 ? -0.204 3.869 6.035 1 75.25 117 ALA A CA 1
ATOM 903 C C . ALA A 1 117 ? -0.095 3.799 7.555 1 75.25 117 ALA A C 1
ATOM 905 O O . ALA A 1 117 ? 0.013 4.832 8.227 1 75.25 117 ALA A O 1
ATOM 906 N N . LEU A 1 118 ? -0.041 2.588 8.086 1 77.69 118 LEU A N 1
ATOM 907 C CA . LEU A 1 118 ? -0.009 2.402 9.531 1 77.69 118 LEU A CA 1
ATOM 908 C C . LEU A 1 118 ? 1.234 3.047 10.141 1 77.69 118 LEU A C 1
ATOM 910 O O . LEU A 1 118 ? 1.174 3.617 11.227 1 77.69 118 LEU A O 1
ATOM 914 N N . GLU A 1 119 ? 2.281 3.037 9.406 1 72.44 119 GLU A N 1
ATOM 915 C CA . GLU A 1 119 ? 3.57 3.5 9.914 1 72.44 119 GLU A CA 1
ATOM 916 C C . GLU A 1 119 ? 3.6 5.02 10.039 1 72.44 119 GLU A C 1
ATOM 918 O O . GLU A 1 119 ? 4.457 5.574 10.727 1 72.44 119 GLU A O 1
ATOM 923 N N . ARG A 1 120 ? 2.643 5.684 9.453 1 73.5 120 ARG A N 1
ATOM 924 C CA . ARG A 1 120 ? 2.594 7.141 9.484 1 73.5 120 ARG A CA 1
ATOM 925 C C . ARG A 1 120 ? 1.778 7.633 10.672 1 73.5 120 ARG A C 1
ATOM 927 O O . ARG A 1 120 ? 1.792 8.828 10.992 1 73.5 120 ARG A O 1
ATOM 934 N N . LEU A 1 121 ? 1.115 6.746 11.266 1 82.31 121 LEU A N 1
ATOM 935 C CA . LEU A 1 121 ? 0.314 7.121 12.43 1 82.31 121 LEU A CA 1
ATOM 936 C C . LEU A 1 121 ? 1.188 7.266 13.672 1 82.31 121 LEU A C 1
ATOM 938 O O . LEU A 1 121 ? 2.287 6.711 13.727 1 82.31 121 LEU A O 1
ATOM 942 N N . PRO A 1 122 ? 0.706 8.039 14.609 1 83.12 122 PRO A N 1
ATOM 943 C CA . PRO A 1 122 ? 1.475 8.141 15.852 1 83.12 122 PRO A CA 1
ATOM 944 C C . PRO A 1 122 ? 1.795 6.781 16.453 1 83.12 122 PRO A C 1
ATOM 946 O O . PRO A 1 122 ? 0.941 5.891 16.469 1 83.12 122 PRO A O 1
ATOM 949 N N . VAL A 1 123 ? 2.98 6.629 16.953 1 82.38 123 VAL A N 1
ATOM 950 C CA . VAL A 1 123 ? 3.506 5.371 17.484 1 82.38 123 VAL A CA 1
ATOM 951 C C . VAL A 1 123 ? 2.578 4.844 18.578 1 82.38 123 VAL A C 1
ATOM 953 O O . VAL A 1 123 ? 2.369 3.637 18.688 1 82.38 123 VAL A O 1
ATOM 956 N N . LYS A 1 124 ? 1.965 5.781 19.25 1 87.19 124 LYS A N 1
ATOM 957 C CA . LYS A 1 124 ? 1.168 5.445 20.422 1 87.19 124 LYS A CA 1
ATOM 958 C C . LYS A 1 124 ? -0.043 4.598 20.047 1 87.19 124 LYS A C 1
ATOM 960 O O . LYS A 1 124 ? -0.553 3.83 20.859 1 87.19 124 LYS A O 1
ATOM 965 N N . ILE A 1 125 ? -0.432 4.762 18.766 1 90.25 125 ILE A N 1
ATOM 966 C CA . ILE A 1 125 ? -1.655 4.043 18.422 1 90.25 125 ILE A CA 1
ATOM 967 C C . ILE A 1 125 ? -1.347 2.951 17.406 1 90.25 125 ILE A C 1
ATOM 969 O O . ILE A 1 125 ? -2.234 2.191 17.016 1 90.25 125 ILE A O 1
ATOM 973 N N . GLN A 1 126 ? -0.15 2.85 17 1 87.25 126 GLN A N 1
ATOM 974 C CA . GLN A 1 126 ? 0.213 1.907 15.945 1 87.25 126 GLN A CA 1
ATOM 975 C C . GLN A 1 126 ? -0.086 0.471 16.359 1 87.25 126 GLN A C 1
ATOM 977 O O . GLN A 1 126 ? -0.597 -0.321 15.57 1 87.25 126 GLN A O 1
ATOM 982 N N . ALA A 1 127 ? 0.25 0.195 17.641 1 88 127 ALA A N 1
ATOM 983 C CA . ALA A 1 127 ? 0.038 -1.165 18.125 1 88 127 ALA A CA 1
ATOM 984 C C . ALA A 1 127 ? -1.442 -1.534 18.094 1 88 127 ALA A C 1
ATOM 986 O O . ALA A 1 127 ? -1.808 -2.623 17.641 1 88 127 ALA A O 1
ATOM 987 N N . GLN A 1 128 ? -2.24 -0.593 18.5 1 91.44 128 GLN A N 1
ATOM 988 C CA . GLN A 1 128 ? -3.678 -0.843 18.5 1 91.44 128 GLN A CA 1
ATOM 989 C C . GLN A 1 128 ? -4.23 -0.906 17.078 1 91.44 128 GLN A C 1
ATOM 991 O O . GLN A 1 128 ? -5.121 -1.71 16.797 1 91.44 128 GLN A O 1
ATOM 996 N N . MET A 1 129 ? -3.688 -0.088 16.25 1 91.38 129 MET A N 1
ATOM 997 C CA . MET A 1 129 ? -4.094 -0.092 14.844 1 91.38 129 MET A CA 1
ATOM 998 C C . MET A 1 129 ? -3.744 -1.419 14.172 1 91.38 129 MET A C 1
ATOM 1000 O O . MET A 1 129 ? -4.52 -1.942 13.375 1 91.38 129 MET A O 1
ATOM 1004 N N . LYS A 1 130 ? -2.615 -1.969 14.562 1 88.12 130 LYS A N 1
ATOM 1005 C CA . LYS A 1 130 ? -2.188 -3.254 14.016 1 88.12 130 LYS A CA 1
ATOM 1006 C C . LYS A 1 130 ? -3.129 -4.375 14.445 1 88.12 130 LYS A C 1
ATOM 1008 O O . LYS A 1 130 ? -3.416 -5.285 13.672 1 88.12 130 LYS A O 1
ATOM 1013 N N . ILE A 1 131 ? -3.592 -4.281 15.641 1 89.94 131 ILE A N 1
ATOM 1014 C CA . ILE A 1 131 ? -4.543 -5.27 16.156 1 89.94 131 ILE A CA 1
ATOM 1015 C C . ILE A 1 131 ? -5.836 -5.199 15.344 1 89.94 131 ILE A C 1
ATOM 1017 O O . ILE A 1 131 ? -6.375 -6.227 14.93 1 89.94 131 ILE A O 1
ATOM 1021 N N . LEU A 1 132 ? -6.285 -3.975 15.078 1 90.31 132 LEU A N 1
ATOM 1022 C CA . LEU A 1 132 ? -7.5 -3.795 14.297 1 90.31 132 LEU A CA 1
ATOM 1023 C C . LEU A 1 132 ? -7.309 -4.297 12.867 1 90.31 132 LEU A C 1
ATOM 1025 O O . LEU A 1 132 ? -8.203 -4.938 12.305 1 90.31 132 LEU A O 1
ATOM 1029 N N . TYR A 1 133 ? -6.176 -4 12.367 1 88.25 133 TYR A N 1
ATOM 1030 C CA . TYR A 1 133 ? -5.836 -4.461 11.031 1 88.25 133 TYR A CA 1
ATOM 1031 C C . TYR A 1 133 ? -5.863 -5.984 10.953 1 88.25 133 TYR A C 1
ATOM 1033 O O . TYR A 1 133 ? -6.469 -6.555 10.039 1 88.25 133 TYR A O 1
ATOM 1041 N N . THR A 1 134 ? -5.266 -6.602 11.938 1 86.75 134 THR A N 1
ATOM 1042 C CA . THR A 1 134 ? -5.211 -8.055 11.984 1 86.75 134 THR A CA 1
ATOM 1043 C C . THR A 1 134 ? -6.617 -8.648 12.102 1 86.75 134 THR A C 1
ATOM 1045 O O . THR A 1 134 ? -6.941 -9.625 11.43 1 86.75 134 THR A O 1
ATOM 1048 N N . LYS A 1 135 ? -7.363 -8.023 12.859 1 86.75 135 LYS A N 1
ATOM 1049 C CA . LYS A 1 135 ? -8.742 -8.461 13.023 1 86.75 135 LYS A CA 1
ATOM 1050 C C . LYS A 1 135 ? -9.492 -8.414 11.695 1 86.75 135 LYS A C 1
ATOM 1052 O O . LYS A 1 135 ? -10.242 -9.344 11.367 1 86.75 135 LYS A O 1
ATOM 1057 N N . SER A 1 136 ? -9.266 -7.387 10.961 1 83.94 136 SER A N 1
ATOM 1058 C CA . SER A 1 136 ? -9.945 -7.191 9.688 1 83.94 136 SER A CA 1
ATOM 1059 C C . SER A 1 136 ? -9.477 -8.211 8.648 1 83.94 136 SER A C 1
ATOM 1061 O O . SER A 1 136 ? -10.266 -8.672 7.828 1 83.94 136 SER A O 1
ATOM 1063 N N . MET A 1 137 ? -8.266 -8.617 8.812 1 87.75 137 MET A N 1
ATOM 1064 C CA . MET A 1 137 ? -7.691 -9.547 7.844 1 87.75 137 MET A CA 1
ATOM 1065 C C . MET A 1 137 ? -8.039 -10.992 8.195 1 87.75 137 MET A C 1
ATOM 1067 O O . MET A 1 137 ? -8 -11.867 7.34 1 87.75 137 MET A O 1
ATOM 1071 N N . THR A 1 138 ? -8.391 -11.219 9.445 1 89.25 138 THR A N 1
ATOM 1072 C CA . THR A 1 138 ? -8.617 -12.57 9.945 1 89.25 138 THR A CA 1
ATOM 1073 C C . THR A 1 138 ? -9.781 -13.234 9.211 1 89.25 138 THR A C 1
ATOM 1075 O O . THR A 1 138 ? -9.719 -14.422 8.891 1 89.25 138 THR A O 1
ATOM 1078 N N . ILE A 1 139 ? -10.766 -12.469 8.906 1 86.94 139 ILE A N 1
ATOM 1079 C CA . ILE A 1 139 ? -11.93 -13.023 8.234 1 86.94 139 ILE A CA 1
ATOM 1080 C C . ILE A 1 139 ? -11.539 -13.523 6.848 1 86.94 139 ILE A C 1
ATOM 1082 O O . ILE A 1 139 ? -11.859 -14.656 6.469 1 86.94 139 ILE A O 1
ATOM 1086 N N . SER A 1 140 ? -10.844 -12.672 6.09 1 90.31 140 SER A N 1
ATOM 1087 C CA . SER A 1 140 ? -10.406 -13.062 4.754 1 90.31 140 SER A CA 1
ATOM 1088 C C . SER A 1 140 ? -9.461 -14.258 4.812 1 90.31 140 SER A C 1
ATOM 1090 O O . SER A 1 140 ? -9.57 -15.18 4 1 90.31 140 SER A O 1
ATOM 1092 N N . ARG A 1 141 ? -8.6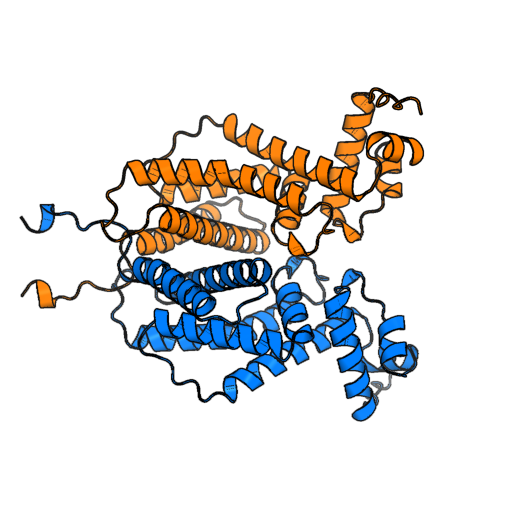02 -14.258 5.785 1 93.5 141 ARG A N 1
ATOM 1093 C CA . ARG A 1 141 ? -7.66 -15.359 5.938 1 93.5 141 ARG A CA 1
ATOM 1094 C C . ARG A 1 141 ? -8.391 -16.672 6.238 1 93.5 141 ARG A C 1
ATOM 1096 O O . ARG A 1 141 ? -8.031 -17.719 5.703 1 93.5 141 ARG A O 1
ATOM 1103 N N . GLU A 1 142 ? -9.375 -16.531 7.082 1 92.19 142 GLU A N 1
ATOM 1104 C CA . GLU A 1 142 ? -10.164 -17.703 7.43 1 92.19 142 GLU A CA 1
ATOM 1105 C C . GLU A 1 142 ? -10.914 -18.25 6.215 1 92.19 142 GLU A C 1
ATOM 1107 O O . GLU A 1 142 ? -10.984 -19.453 6.004 1 92.19 142 GLU A O 1
ATOM 1112 N N . MET A 1 143 ? -11.461 -17.359 5.473 1 92.62 143 MET A N 1
ATOM 1113 C CA . MET A 1 143 ? -12.188 -17.781 4.277 1 92.62 143 MET A CA 1
ATOM 1114 C C . MET A 1 143 ? -11.242 -18.438 3.266 1 92.62 143 MET A C 1
ATOM 1116 O O . MET A 1 143 ? -11.578 -19.453 2.664 1 92.62 143 MET A O 1
ATOM 1120 N N . ILE A 1 144 ? -10.07 -17.891 3.074 1 95.94 144 ILE A N 1
ATOM 1121 C CA . ILE A 1 144 ? -9.062 -18.453 2.188 1 95.94 144 ILE A CA 1
ATOM 1122 C C . ILE A 1 144 ? -8.664 -19.844 2.688 1 95.94 144 ILE A C 1
ATOM 1124 O O . ILE A 1 144 ? -8.562 -20.781 1.899 1 95.94 144 ILE A O 1
ATOM 1128 N N . SER A 1 145 ? -8.461 -19.906 3.99 1 96 145 SER A N 1
ATOM 1129 C CA . SER A 1 145 ? -8.102 -21.188 4.605 1 96 145 SER A CA 1
ATOM 1130 C C . SER A 1 145 ? -9.164 -22.25 4.328 1 96 145 SER A C 1
ATOM 1132 O O . SER A 1 145 ? -8.836 -23.391 4.008 1 96 145 SER A O 1
ATOM 1134 N N . GLN A 1 146 ? -10.375 -21.875 4.422 1 95.12 146 GLN A N 1
ATOM 1135 C CA . GLN A 1 146 ? -11.477 -22.797 4.172 1 95.12 146 GLN A CA 1
ATOM 1136 C C . GLN A 1 146 ? -11.5 -23.25 2.715 1 95.12 146 GLN A C 1
ATOM 1138 O O . GLN A 1 146 ? -11.789 -24.406 2.422 1 95.12 146 GLN A O 1
ATOM 1143 N N . VAL A 1 147 ? -11.242 -22.328 1.833 1 96.31 147 VAL A N 1
ATOM 1144 C CA . VAL A 1 147 ? -11.172 -22.703 0.424 1 96.31 147 VAL A CA 1
ATOM 1145 C C . VAL A 1 147 ? -10.016 -23.672 0.206 1 96.31 147 VAL A C 1
ATOM 1147 O O . VAL A 1 147 ? -10.164 -24.672 -0.498 1 96.31 147 VAL A O 1
ATOM 1150 N N . LEU A 1 148 ? -8.883 -23.406 0.848 1 96.19 148 LEU A N 1
ATOM 1151 C CA . LEU A 1 148 ? -7.699 -24.25 0.702 1 96.19 148 LEU A CA 1
ATOM 1152 C C . LEU A 1 148 ? -7.957 -25.641 1.263 1 96.19 148 LEU A C 1
ATOM 1154 O O . LEU A 1 148 ? -7.371 -26.625 0.793 1 96.19 148 LEU A O 1
ATOM 1158 N N . ASP A 1 149 ? -8.82 -25.75 2.256 1 95.69 149 ASP A N 1
ATOM 1159 C CA . ASP A 1 149 ? -9.18 -27.047 2.82 1 95.69 149 ASP A CA 1
ATOM 1160 C C . ASP A 1 149 ? -9.805 -27.953 1.762 1 95.69 149 ASP A C 1
ATOM 1162 O O . ASP A 1 149 ? -9.789 -29.172 1.9 1 95.69 149 ASP A O 1
ATOM 1166 N N . LYS A 1 150 ? -10.312 -27.328 0.712 1 94.38 150 LYS A N 1
ATOM 1167 C CA . LYS A 1 150 ? -10.977 -28.078 -0.344 1 94.38 150 LYS A CA 1
ATOM 1168 C C . LYS A 1 150 ? -10.016 -28.375 -1.498 1 94.38 150 LYS A C 1
ATOM 1170 O O . LYS A 1 150 ? -10.43 -28.922 -2.527 1 94.38 150 LYS A O 1
ATOM 1175 N N . MET A 1 151 ? -8.836 -27.953 -1.304 1 93.88 151 MET A N 1
ATOM 1176 C CA . MET A 1 151 ? -7.82 -28.109 -2.336 1 93.88 151 MET A CA 1
ATOM 1177 C C . MET A 1 151 ? -6.695 -29.031 -1.855 1 93.88 151 MET A C 1
ATOM 1179 O O . MET A 1 151 ? -6.531 -29.234 -0.652 1 93.88 151 MET A O 1
ATOM 1183 N N . THR A 1 152 ? -5.988 -29.641 -2.775 1 94.38 152 THR A N 1
ATOM 1184 C CA . THR A 1 152 ? -4.816 -30.438 -2.441 1 94.38 152 THR A CA 1
ATOM 1185 C C . THR A 1 152 ? -3.533 -29.656 -2.713 1 94.38 152 THR A C 1
ATOM 1187 O O . THR A 1 152 ? -3.166 -29.438 -3.869 1 94.38 152 THR A O 1
ATOM 1190 N N . LEU A 1 153 ? -2.932 -29.219 -1.644 1 94.75 153 LEU A N 1
ATOM 1191 C CA . LEU A 1 153 ? -1.699 -28.453 -1.756 1 94.75 153 LEU A CA 1
ATOM 1192 C C . LEU A 1 153 ? -0.501 -29.359 -1.977 1 94.75 153 LEU A C 1
ATOM 1194 O O . LEU A 1 153 ? -0.464 -30.484 -1.453 1 94.75 153 LEU A O 1
ATOM 1198 N N . ARG A 1 154 ? 0.478 -28.859 -2.705 1 95.06 154 ARG A N 1
ATOM 1199 C CA . ARG A 1 154 ? 1.756 -29.562 -2.783 1 95.06 154 ARG A CA 1
ATOM 1200 C C . ARG A 1 154 ? 2.346 -29.781 -1.395 1 95.06 154 ARG A C 1
ATOM 1202 O O . ARG A 1 154 ? 2.225 -28.922 -0.519 1 95.06 154 ARG A O 1
ATOM 1209 N N . ALA A 1 155 ? 3.074 -30.859 -1.27 1 92.5 155 ALA A N 1
ATOM 1210 C CA . ALA A 1 155 ? 3.639 -31.25 0.022 1 92.5 155 ALA A CA 1
ATOM 1211 C C . ALA A 1 155 ? 4.73 -30.266 0.456 1 92.5 155 ALA A C 1
ATOM 1213 O O . ALA A 1 155 ? 4.969 -30.094 1.652 1 92.5 155 ALA A O 1
ATOM 1214 N N . ASP A 1 156 ? 5.312 -29.625 -0.496 1 92.81 156 ASP A N 1
ATOM 1215 C CA . ASP A 1 156 ? 6.477 -28.797 -0.187 1 92.81 156 ASP A CA 1
ATOM 1216 C C . ASP A 1 156 ? 6.066 -27.344 0.074 1 92.81 156 ASP A C 1
ATOM 1218 O O . ASP A 1 156 ? 6.914 -26.5 0.362 1 92.81 156 ASP A O 1
ATOM 1222 N N . VAL A 1 157 ? 4.75 -27.109 -0.022 1 93.38 157 VAL A N 1
ATOM 1223 C CA . VAL A 1 157 ? 4.34 -25.719 0.13 1 93.38 157 VAL A CA 1
ATOM 1224 C C . VAL A 1 157 ? 3.865 -25.469 1.56 1 93.38 157 VAL A C 1
ATOM 1226 O O . VAL A 1 157 ? 3.189 -26.312 2.15 1 93.38 157 VAL A O 1
ATOM 1229 N N . ASP A 1 158 ? 4.309 -24.375 2.119 1 94.69 158 ASP A N 1
ATOM 1230 C CA . ASP A 1 158 ? 3.865 -23.938 3.438 1 94.69 158 ASP A CA 1
ATOM 1231 C C . ASP A 1 158 ? 2.477 -23.297 3.369 1 94.69 158 ASP A C 1
ATOM 1233 O O . ASP A 1 158 ? 2.271 -22.312 2.66 1 94.69 158 ASP A O 1
ATOM 1237 N N . ARG A 1 159 ? 1.602 -23.891 4.133 1 95.88 159 ARG A N 1
ATOM 1238 C CA . ARG A 1 159 ? 0.208 -23.453 4.059 1 95.88 159 ARG A CA 1
ATOM 1239 C C . ARG A 1 159 ? 0.058 -22 4.492 1 95.88 159 ARG A C 1
ATOM 1241 O O . ARG A 1 159 ? -0.633 -21.219 3.834 1 95.88 159 ARG A O 1
ATOM 1248 N N . ASP A 1 160 ? 0.707 -21.594 5.578 1 95.5 160 ASP A N 1
ATOM 1249 C CA . ASP A 1 160 ? 0.591 -20.219 6.078 1 95.5 160 ASP A CA 1
ATOM 1250 C C . ASP A 1 160 ? 1.177 -19.219 5.086 1 95.5 160 ASP A C 1
ATOM 1252 O O . ASP A 1 160 ? 0.598 -18.156 4.855 1 95.5 160 ASP A O 1
ATOM 1256 N N . ALA A 1 161 ? 2.295 -19.578 4.539 1 94.56 161 ALA A N 1
ATOM 1257 C CA . ALA A 1 161 ? 2.904 -18.719 3.531 1 94.56 161 ALA A CA 1
ATOM 1258 C C . ALA A 1 161 ? 2.021 -18.609 2.291 1 94.56 161 ALA A C 1
ATOM 1260 O O . ALA A 1 161 ? 1.945 -17.562 1.661 1 94.56 161 ALA A O 1
ATOM 1261 N N . THR A 1 162 ? 1.367 -19.734 1.962 1 96.94 162 THR A N 1
ATOM 1262 C CA . THR A 1 162 ? 0.456 -19.734 0.823 1 96.94 162 THR A CA 1
ATOM 1263 C C . THR A 1 162 ? -0.73 -18.797 1.075 1 96.94 162 THR A C 1
ATOM 1265 O O . THR A 1 162 ? -1.104 -18.016 0.204 1 96.94 162 THR A O 1
ATOM 1268 N N . ILE A 1 163 ? -1.243 -18.875 2.258 1 97.06 163 ILE A N 1
ATOM 1269 C CA . ILE A 1 163 ? -2.357 -18 2.617 1 97.06 163 ILE A CA 1
ATOM 1270 C C . ILE A 1 163 ? -1.914 -16.547 2.551 1 97.06 163 ILE A C 1
ATOM 1272 O O . ILE A 1 163 ? -2.625 -15.695 2.004 1 97.06 163 ILE A O 1
ATOM 1276 N N . ALA A 1 164 ? -0.726 -16.25 3.066 1 94.81 164 ALA A N 1
ATOM 1277 C CA . ALA A 1 164 ? -0.188 -14.898 3.031 1 94.81 164 ALA A CA 1
ATOM 1278 C C . ALA A 1 164 ? -0.029 -14.406 1.595 1 94.81 164 ALA A C 1
ATOM 1280 O O . ALA A 1 164 ? -0.347 -13.258 1.285 1 94.81 164 ALA A O 1
ATOM 1281 N N . LEU A 1 165 ? 0.461 -15.266 0.745 1 97.31 165 LEU A N 1
ATOM 1282 C CA . LEU A 1 165 ? 0.629 -14.93 -0.664 1 97.31 165 LEU A CA 1
ATOM 1283 C C . LEU A 1 165 ? -0.717 -14.633 -1.318 1 97.31 165 LEU A C 1
ATOM 1285 O O . LEU A 1 165 ? -0.868 -13.633 -2.02 1 97.31 165 LEU A O 1
ATOM 1289 N N . ILE A 1 166 ? -1.702 -15.477 -1.052 1 97.75 166 ILE A N 1
ATOM 1290 C CA . ILE A 1 166 ? -3.037 -15.305 -1.611 1 97.75 166 ILE A CA 1
ATOM 1291 C C . ILE A 1 166 ? -3.629 -13.977 -1.132 1 97.75 166 ILE A C 1
ATOM 1293 O O . ILE A 1 166 ? -4.246 -13.25 -1.911 1 97.75 166 ILE A O 1
ATOM 1297 N N . MET A 1 167 ? -3.418 -13.672 0.072 1 94.88 167 MET A N 1
ATOM 1298 C CA . MET A 1 167 ? -3.895 -12.414 0.632 1 94.88 167 MET A CA 1
ATOM 1299 C C . MET A 1 167 ? -3.266 -11.227 -0.089 1 94.88 167 MET A C 1
ATOM 1301 O O . MET A 1 167 ? -3.945 -10.242 -0.38 1 94.88 167 MET A O 1
ATOM 1305 N N . GLY A 1 168 ? -2.002 -11.32 -0.263 1 94 168 GLY A N 1
ATOM 1306 C CA . GLY A 1 168 ? -1.328 -10.258 -0.994 1 94 168 GLY A CA 1
ATOM 1307 C C . GLY A 1 168 ? -1.886 -10.047 -2.391 1 94 168 GLY A C 1
ATOM 1308 O O . GLY A 1 168 ? -2.084 -8.906 -2.82 1 94 168 GLY A O 1
ATOM 1309 N N . VAL A 1 169 ? -2.107 -11.086 -3.07 1 96.5 169 VAL A N 1
ATOM 1310 C CA . VAL A 1 169 ? -2.639 -11.008 -4.426 1 96.5 169 VAL A CA 1
ATOM 1311 C C . VAL A 1 169 ? -4.078 -10.492 -4.391 1 96.5 169 VAL A C 1
ATOM 1313 O O . VAL A 1 169 ? -4.492 -9.719 -5.254 1 96.5 169 VAL A O 1
ATOM 1316 N N . TYR A 1 170 ? -4.77 -11 -3.41 1 94.06 170 TYR A N 1
ATOM 1317 C CA . TYR A 1 170 ? -6.113 -10.484 -3.195 1 94.06 170 TYR A CA 1
ATOM 1318 C C . TYR A 1 170 ? -6.102 -8.961 -3.047 1 94.06 170 TYR A C 1
ATOM 1320 O O . TYR A 1 170 ? -6.91 -8.266 -3.664 1 94.06 170 TYR A O 1
ATOM 1328 N N . ASN A 1 171 ? -5.254 -8.445 -2.242 1 90 171 ASN A N 1
ATOM 1329 C CA . ASN A 1 171 ? -5.121 -7.004 -2.051 1 90 171 ASN A CA 1
ATOM 1330 C C . ASN A 1 171 ? -4.734 -6.301 -3.348 1 90 171 ASN A C 1
ATOM 1332 O O . ASN A 1 171 ? -5.199 -5.191 -3.617 1 90 171 ASN A O 1
ATOM 1336 N N . GLN A 1 172 ? -3.906 -6.887 -4.051 1 91.25 172 GLN A N 1
ATOM 1337 C CA . GLN A 1 172 ? -3.516 -6.309 -5.332 1 91.25 172 GLN A CA 1
ATOM 1338 C C . GLN A 1 172 ? -4.711 -6.195 -6.273 1 91.25 172 GLN A C 1
ATOM 1340 O O . GLN A 1 172 ? -4.922 -5.156 -6.898 1 91.25 172 GLN A O 1
ATOM 1345 N N . ILE A 1 173 ? -5.516 -7.242 -6.395 1 92.62 173 ILE A N 1
ATOM 1346 C CA . ILE A 1 173 ? -6.703 -7.23 -7.242 1 92.62 173 ILE A CA 1
ATOM 1347 C C . ILE A 1 173 ? -7.648 -6.121 -6.789 1 92.62 173 ILE A C 1
ATOM 1349 O O . ILE A 1 173 ? -8.18 -5.375 -7.617 1 92.62 173 ILE A O 1
ATOM 1353 N N . PHE A 1 174 ? -7.77 -6.051 -5.512 1 87.94 174 PHE A N 1
ATOM 1354 C CA . PHE A 1 174 ? -8.664 -5.035 -4.969 1 87.94 174 PHE A CA 1
ATOM 1355 C C . PHE A 1 174 ? -8.18 -3.637 -5.332 1 87.94 174 PHE A C 1
ATOM 1357 O O . PHE A 1 174 ? -8.977 -2.785 -5.742 1 87.94 174 PHE A O 1
ATOM 1364 N N . MET A 1 175 ? -6.941 -3.361 -5.207 1 85.12 175 MET A N 1
ATOM 1365 C CA . MET A 1 175 ? -6.387 -2.053 -5.539 1 85.12 175 MET A CA 1
ATOM 1366 C C . MET A 1 175 ? -6.527 -1.767 -7.031 1 85.12 175 MET A C 1
ATOM 1368 O O . MET A 1 175 ? -6.871 -0.649 -7.422 1 85.12 175 MET A O 1
ATOM 1372 N N . GLU A 1 176 ? -6.227 -2.727 -7.816 1 86.81 176 GLU A N 1
ATOM 1373 C CA . GLU A 1 176 ? -6.395 -2.559 -9.258 1 86.81 176 GLU A CA 1
ATOM 1374 C C . GLU A 1 176 ? -7.852 -2.277 -9.617 1 86.81 176 GLU A C 1
ATOM 1376 O O . GLU A 1 176 ? -8.133 -1.458 -10.492 1 86.81 176 GLU A O 1
ATOM 1381 N N . PHE A 1 177 ? -8.719 -2.977 -8.945 1 86.94 177 PHE A N 1
ATOM 1382 C CA . PHE A 1 177 ? -10.148 -2.803 -9.195 1 86.94 177 PHE A CA 1
ATOM 1383 C C . PHE A 1 177 ? -10.602 -1.402 -8.797 1 86.94 177 PHE A C 1
ATOM 1385 O O . PHE A 1 177 ? -11.367 -0.765 -9.516 1 86.94 177 PHE A O 1
ATOM 1392 N N . GLN A 1 178 ? -10.109 -0.943 -7.668 1 81.31 178 GLN A N 1
ATOM 1393 C CA . GLN A 1 178 ? -10.438 0.411 -7.234 1 81.31 178 GLN A CA 1
ATOM 1394 C C . GLN A 1 178 ? -9.969 1.444 -8.258 1 81.31 178 GLN A C 1
ATOM 1396 O O . GLN A 1 178 ? -10.695 2.396 -8.555 1 81.31 178 GLN A O 1
ATOM 1401 N N . THR A 1 179 ? -8.805 1.298 -8.727 1 80.81 179 THR A N 1
ATOM 1402 C CA . THR A 1 179 ? -8.266 2.197 -9.742 1 80.81 179 THR A CA 1
ATOM 1403 C C . THR A 1 179 ? -9.109 2.164 -11.008 1 80.81 179 THR A C 1
ATOM 1405 O O . THR A 1 179 ? -9.438 3.211 -11.57 1 80.81 179 THR A O 1
ATOM 1408 N N . TYR A 1 180 ? -9.438 0.935 -11.445 1 83.25 180 TYR A N 1
ATOM 1409 C CA . TYR A 1 180 ? -10.281 0.743 -12.609 1 83.25 180 TYR A CA 1
ATOM 1410 C C . TYR A 1 180 ? -11.617 1.46 -12.445 1 83.25 180 TYR A C 1
ATOM 1412 O O . TYR A 1 180 ? -12.07 2.162 -13.352 1 83.25 180 TYR A O 1
ATOM 1420 N N . MET A 1 181 ? -12.203 1.318 -11.258 1 81.75 181 MET A N 1
ATOM 1421 C CA . MET A 1 181 ? -13.508 1.922 -10.992 1 81.75 181 MET A CA 1
ATOM 1422 C C . MET A 1 181 ? -13.406 3.443 -10.969 1 81.75 181 MET A C 1
ATOM 1424 O O . MET A 1 181 ? -14.328 4.137 -11.398 1 81.75 181 MET A O 1
ATOM 1428 N N . ARG A 1 182 ? -12.414 3.963 -10.445 1 75.62 182 ARG A N 1
ATOM 1429 C CA . ARG A 1 182 ? -12.219 5.406 -10.375 1 75.62 182 ARG A CA 1
ATOM 1430 C C . ARG A 1 182 ? -12.055 6 -11.773 1 75.62 182 ARG A C 1
ATOM 1432 O O . ARG A 1 182 ? -12.516 7.109 -12.039 1 75.62 182 ARG A O 1
ATOM 1439 N N . GLU A 1 183 ? -11.406 5.281 -12.539 1 77.94 183 GLU A N 1
ATOM 1440 C CA . GLU A 1 183 ? -11.109 5.77 -13.883 1 77.94 183 GLU A CA 1
ATOM 1441 C C . GLU A 1 183 ? -12.289 5.551 -14.82 1 77.94 183 GLU A C 1
ATOM 1443 O O . GLU A 1 183 ? -12.383 6.184 -15.875 1 77.94 183 GLU A O 1
ATOM 1448 N N . ASN A 1 184 ? -13.102 4.578 -14.414 1 75.56 184 ASN A N 1
ATOM 1449 C CA . ASN A 1 184 ? -14.234 4.238 -15.273 1 75.56 184 ASN A CA 1
ATOM 1450 C C . ASN A 1 184 ? -15.562 4.445 -14.555 1 75.56 184 ASN A C 1
ATOM 1452 O O . ASN A 1 184 ? -16.297 3.49 -14.32 1 75.56 184 ASN A O 1
ATOM 1456 N N . HIS A 1 185 ? -15.898 5.613 -13.805 1 63.94 185 HIS A N 1
ATOM 1457 C CA . HIS A 1 185 ? -16.953 6.031 -12.891 1 63.94 185 HIS A CA 1
ATOM 1458 C C . HIS A 1 185 ? -18.312 5.492 -13.336 1 63.94 185 HIS A C 1
ATOM 1460 O O . HIS A 1 185 ? -19.234 5.367 -12.531 1 63.94 185 HIS A O 1
ATOM 1466 N N . GLN A 1 186 ? -18.578 5.398 -14.602 1 53.09 186 GLN A N 1
ATOM 1467 C CA . GLN A 1 186 ? -19.969 5.34 -15.055 1 53.09 186 GLN A CA 1
ATOM 1468 C C . GLN A 1 186 ? -20.531 3.938 -14.891 1 53.09 186 GLN A C 1
ATOM 1470 O O . GLN A 1 186 ? -21.75 3.744 -14.969 1 53.09 186 GLN A O 1
ATOM 1475 N N . VAL A 1 187 ? -19.969 2.824 -14.883 1 49.03 187 VAL A N 1
ATOM 1476 C CA . VAL A 1 187 ? -20.719 1.628 -15.25 1 49.03 187 VAL A CA 1
ATOM 1477 C C . VAL A 1 187 ? -20.703 0.636 -14.086 1 49.03 187 VAL A C 1
ATOM 1479 O O . VAL A 1 187 ? -19.641 0.205 -13.633 1 49.03 187 VAL A O 1
ATOM 1482 N N . GLU A 1 188 ? -21.312 0.891 -13.016 1 58.53 188 GLU A N 1
ATOM 1483 C CA . GLU A 1 188 ? -21.656 -0.319 -12.266 1 58.53 188 GLU A CA 1
ATOM 1484 C C . GLU A 1 188 ? -22.219 -1.394 -13.188 1 58.53 188 GLU A C 1
ATOM 1486 O O . GLU A 1 188 ? -23.438 -1.458 -13.398 1 58.53 188 GLU A O 1
ATOM 1491 N N . SER A 1 189 ? -21.25 -1.752 -14.258 1 68.69 189 SER A N 1
ATOM 1492 C CA . SER A 1 189 ? -21.594 -2.381 -15.531 1 68.69 189 SER A CA 1
ATOM 1493 C C . SER A 1 189 ? -21.078 -3.814 -15.594 1 68.69 189 SER A C 1
ATOM 1495 O O . SER A 1 189 ? -20.359 -4.258 -14.703 1 68.69 189 SER A O 1
ATOM 1497 N N . MET A 1 190 ? -21.75 -4.543 -16.297 1 74.06 190 MET A N 1
ATOM 1498 C CA . MET A 1 190 ? -21.266 -5.848 -16.734 1 74.06 190 MET A CA 1
ATOM 1499 C C . MET A 1 190 ? -19.781 -5.812 -17.047 1 74.06 190 MET A C 1
ATOM 1501 O O . MET A 1 190 ? -19.062 -6.789 -16.797 1 74.06 190 MET A O 1
ATOM 1505 N N . ALA A 1 191 ? -19.312 -4.703 -17.328 1 77.56 191 ALA A N 1
ATOM 1506 C CA . ALA A 1 191 ? -17.906 -4.547 -17.688 1 77.56 191 ALA A CA 1
ATOM 1507 C C . ALA A 1 191 ? -17.031 -4.594 -16.438 1 77.56 191 ALA A C 1
ATOM 1509 O O . ALA A 1 191 ? -15.922 -5.145 -16.469 1 77.56 191 ALA A O 1
ATOM 1510 N N . ASP A 1 192 ? -17.531 -4.051 -15.312 1 82.5 192 ASP A N 1
ATOM 1511 C CA . ASP A 1 192 ? -16.781 -4.07 -14.055 1 82.5 192 ASP A CA 1
ATOM 1512 C C . ASP A 1 192 ? -16.609 -5.496 -13.539 1 82.5 192 ASP A C 1
ATOM 1514 O O . ASP A 1 192 ? -15.523 -5.871 -13.094 1 82.5 192 ASP A O 1
ATOM 1518 N N . ILE A 1 193 ? -17.688 -6.203 -13.742 1 82.88 193 ILE A N 1
ATOM 1519 C CA . ILE A 1 193 ? -17.688 -7.586 -13.281 1 82.88 193 ILE A CA 1
ATOM 1520 C C . ILE A 1 193 ? -16.703 -8.406 -14.125 1 82.88 193 ILE A C 1
ATOM 1522 O O . ILE A 1 193 ? -15.914 -9.18 -13.594 1 82.88 193 ILE A O 1
ATOM 1526 N N . GLU A 1 194 ? -16.75 -8.234 -15.336 1 89.69 194 GLU A N 1
ATOM 1527 C CA . GLU A 1 194 ? -15.891 -8.984 -16.25 1 89.69 194 GLU A CA 1
ATOM 1528 C C . GLU A 1 194 ? -14.422 -8.711 -15.969 1 89.69 194 GLU A C 1
ATOM 1530 O O . GLU A 1 194 ? -13.586 -9.617 -16.047 1 89.69 194 GLU A O 1
ATOM 1535 N N . TRP A 1 195 ? -14.141 -7.535 -15.672 1 90.38 195 TRP A N 1
ATOM 1536 C CA . TRP A 1 195 ? -12.75 -7.164 -15.422 1 90.38 195 TRP A CA 1
ATOM 1537 C C . TRP A 1 195 ? -12.203 -7.891 -14.203 1 90.38 195 TRP A C 1
ATOM 1539 O O . TRP A 1 195 ? -11.133 -8.508 -14.266 1 90.38 195 TRP A O 1
ATOM 1549 N N . VAL A 1 196 ? -12.969 -7.832 -13.086 1 92 196 VAL A N 1
ATOM 1550 C CA . VAL A 1 196 ? -12.477 -8.43 -11.844 1 92 196 VAL A CA 1
ATOM 1551 C C . VAL A 1 196 ? -12.422 -9.953 -11.992 1 92 196 VAL A C 1
ATOM 1553 O O . VAL A 1 196 ? -11.5 -10.594 -11.484 1 92 196 VAL A O 1
ATOM 1556 N N . VAL A 1 197 ? -13.383 -10.531 -12.688 1 93.88 197 VAL A N 1
ATOM 1557 C CA . VAL A 1 197 ? -13.398 -11.969 -12.922 1 93.88 197 VAL A CA 1
ATOM 1558 C C . VAL A 1 197 ? -12.164 -12.383 -13.727 1 93.88 197 VAL A C 1
ATOM 1560 O O . VAL A 1 197 ? -11.469 -13.336 -13.367 1 93.88 197 VAL A O 1
ATOM 1563 N N . SER A 1 198 ? -11.93 -11.656 -14.742 1 94.38 198 SER A N 1
ATOM 1564 C CA . SER A 1 198 ? -10.797 -11.969 -15.609 1 94.38 198 SER A CA 1
ATOM 1565 C C . SER A 1 198 ? -9.477 -11.852 -14.852 1 94.38 198 SER A C 1
ATOM 1567 O O . SER A 1 198 ? -8.609 -12.727 -14.969 1 94.38 198 SER A O 1
ATOM 1569 N N . ARG A 1 199 ? -9.336 -10.805 -14.078 1 94.62 199 ARG A N 1
ATOM 1570 C CA . ARG A 1 199 ? -8.109 -10.586 -13.305 1 94.62 199 ARG A CA 1
ATOM 1571 C C . ARG A 1 199 ? -7.93 -11.672 -12.25 1 94.62 199 ARG A C 1
ATOM 1573 O O . ARG A 1 199 ? -6.832 -12.219 -12.094 1 94.62 199 ARG A O 1
ATOM 1580 N N . ALA A 1 200 ? -9.023 -12.016 -11.578 1 96.06 200 ALA A N 1
ATOM 1581 C CA . ALA A 1 200 ? -8.984 -13.07 -10.562 1 96.06 200 ALA A CA 1
ATOM 1582 C C . ALA A 1 200 ? -8.609 -14.414 -11.18 1 96.06 200 ALA A C 1
ATOM 1584 O O . ALA A 1 200 ? -7.793 -15.156 -10.625 1 96.06 200 ALA A O 1
ATOM 1585 N N . LYS A 1 201 ? -9.195 -14.734 -12.312 1 96.5 201 LYS A N 1
ATOM 1586 C CA . LYS A 1 201 ? -8.898 -15.992 -12.992 1 96.5 201 LYS A CA 1
ATOM 1587 C C . LYS A 1 201 ? -7.426 -16.078 -13.383 1 96.5 201 LYS A C 1
ATOM 1589 O O . LYS A 1 201 ? -6.785 -17.109 -13.195 1 96.5 201 LYS A O 1
ATOM 1594 N N . THR A 1 202 ? -6.992 -14.992 -13.859 1 96.31 202 THR A N 1
ATOM 1595 C CA . THR A 1 202 ? -5.598 -14.961 -14.289 1 96.31 202 THR A CA 1
ATOM 1596 C C . THR A 1 202 ? -4.66 -15.148 -13.102 1 96.31 202 THR A C 1
ATOM 1598 O O . THR A 1 202 ? -3.805 -16.031 -13.109 1 96.31 202 THR A O 1
ATOM 1601 N N . TYR A 1 203 ? -4.781 -14.352 -12.047 1 97.62 203 TYR A N 1
ATOM 1602 C CA . TYR A 1 203 ? -3.871 -14.367 -10.914 1 97.62 203 TYR A CA 1
ATOM 1603 C C . TYR A 1 203 ? -4.023 -15.656 -10.109 1 97.62 203 TYR A C 1
ATOM 1605 O O . TYR A 1 203 ? -3.031 -16.312 -9.789 1 97.62 203 TYR A O 1
ATOM 1613 N N . MET A 1 204 ? -5.27 -16.062 -9.836 1 97.25 204 MET A N 1
ATOM 1614 C CA . MET A 1 204 ? -5.465 -17.281 -9.062 1 97.25 204 MET A CA 1
ATOM 1615 C C . MET A 1 204 ? -5.039 -18.5 -9.859 1 97.25 204 MET A C 1
ATOM 1617 O O . MET A 1 204 ? -4.531 -19.469 -9.289 1 97.25 204 MET A O 1
ATOM 1621 N N . GLY A 1 205 ? -5.266 -18.469 -11.172 1 96.06 205 GLY A N 1
ATOM 1622 C CA . GLY A 1 205 ? -4.785 -19.547 -12.023 1 96.06 205 GLY A CA 1
ATOM 1623 C C . GLY A 1 205 ? -3.285 -19.766 -11.93 1 96.06 205 GLY A C 1
ATOM 1624 O O . GLY A 1 205 ? -2.812 -20.891 -11.883 1 96.06 205 GLY A O 1
ATOM 1625 N N . ILE A 1 206 ? -2.605 -18.672 -11.883 1 97.19 206 ILE A N 1
ATOM 1626 C CA . ILE A 1 206 ? -1.153 -18.75 -11.758 1 97.19 206 ILE A CA 1
ATOM 1627 C C . ILE A 1 206 ? -0.777 -19.266 -10.367 1 97.19 206 ILE A C 1
ATOM 1629 O O . ILE A 1 206 ? 0.111 -20.109 -10.234 1 97.19 206 ILE A O 1
ATOM 1633 N N . LEU A 1 207 ? -1.423 -18.766 -9.312 1 97.75 207 LEU A N 1
ATOM 1634 C CA . LEU A 1 207 ? -1.114 -19.234 -7.965 1 97.75 207 LEU A CA 1
ATOM 1635 C C . LEU A 1 207 ? -1.373 -20.734 -7.832 1 97.75 207 LEU A C 1
ATOM 1637 O O . LEU A 1 207 ? -0.604 -21.438 -7.184 1 97.75 207 LEU A O 1
ATOM 1641 N N . GLU A 1 208 ? -2.432 -21.188 -8.461 1 96.88 208 GLU A N 1
ATOM 1642 C CA . GLU A 1 208 ? -2.852 -22.578 -8.328 1 96.88 208 GLU A CA 1
ATOM 1643 C C . GLU A 1 208 ? -1.99 -23.5 -9.18 1 96.88 208 GLU A C 1
ATOM 1645 O O . GLU A 1 208 ? -1.64 -24.609 -8.758 1 96.88 208 GLU A O 1
ATOM 1650 N N . HIS A 1 209 ? -1.594 -23.047 -10.422 1 95.5 209 HIS A N 1
ATOM 1651 C CA . HIS A 1 209 ? -1.033 -23.984 -11.383 1 95.5 209 HIS A CA 1
ATOM 1652 C C . HIS A 1 209 ? 0.324 -23.516 -11.891 1 95.5 209 HIS A C 1
ATOM 1654 O O . HIS A 1 209 ? 0.988 -24.219 -12.656 1 95.5 209 HIS A O 1
ATOM 1660 N N . GLY A 1 210 ? 0.762 -22.375 -11.445 1 96.25 210 GLY A N 1
ATOM 1661 C CA . GLY A 1 210 ? 2.029 -21.844 -11.914 1 96.25 210 GLY A CA 1
ATOM 1662 C C . GLY A 1 210 ? 1.945 -21.234 -13.305 1 96.25 210 GLY A C 1
ATOM 1663 O O . GLY A 1 210 ? 1.017 -21.531 -14.055 1 96.25 210 GLY A O 1
ATOM 1664 N N . PHE A 1 211 ? 2.871 -20.359 -13.641 1 97.25 211 PHE A N 1
ATOM 1665 C CA . PHE A 1 211 ? 2.855 -19.781 -14.977 1 97.25 211 PHE A CA 1
ATOM 1666 C C . PHE A 1 211 ? 3.801 -20.531 -15.906 1 97.25 211 PHE A C 1
ATOM 1668 O O . PHE A 1 211 ? 3.783 -20.312 -17.125 1 97.25 211 PHE A O 1
ATOM 1675 N N . MET A 1 212 ? 4.609 -21.391 -15.336 1 95.19 212 MET A N 1
ATOM 1676 C CA . MET A 1 212 ? 5.582 -22.125 -16.141 1 95.19 212 MET A CA 1
ATOM 1677 C C . MET A 1 212 ? 4.922 -23.281 -16.891 1 95.19 212 MET A C 1
ATOM 1679 O O . MET A 1 212 ? 4.062 -23.969 -16.344 1 95.19 212 MET A O 1
ATOM 1683 N N . ALA A 1 213 ? 5.352 -23.531 -18.141 1 90.25 213 ALA A N 1
ATOM 1684 C CA . ALA A 1 213 ? 4.91 -24.703 -18.906 1 90.25 213 ALA A CA 1
ATOM 1685 C C . ALA A 1 213 ? 5.535 -25.984 -18.359 1 90.25 213 ALA A C 1
ATOM 1687 O O . ALA A 1 213 ? 6.668 -25.969 -17.875 1 90.25 213 ALA A O 1
ATOM 1688 N N . ALA A 1 214 ? 4.734 -27.047 -18.297 1 73.38 214 ALA A N 1
ATOM 1689 C CA . ALA A 1 214 ? 5.25 -28.344 -17.891 1 73.38 214 ALA A CA 1
ATOM 1690 C C . ALA A 1 214 ? 6.359 -28.828 -18.828 1 73.38 214 ALA A C 1
ATOM 1692 O O . ALA A 1 214 ? 6.328 -28.531 -20.031 1 73.38 214 ALA A O 1
ATOM 1693 N N . ASP A 1 215 ? 7.512 -29.094 -18.312 1 60.94 215 ASP A N 1
ATOM 1694 C CA . ASP A 1 215 ? 8.555 -29.672 -19.156 1 60.94 215 ASP A CA 1
ATOM 1695 C C . ASP A 1 215 ? 8.016 -30.844 -19.984 1 60.94 215 ASP A C 1
ATOM 1697 O O . ASP A 1 215 ? 7.363 -31.734 -19.438 1 60.94 215 ASP A O 1
ATOM 1701 N N . LEU A 1 216 ? 7.695 -30.719 -21.203 1 49.34 216 LEU A N 1
ATOM 1702 C CA . LEU A 1 216 ? 7.414 -31.859 -22.078 1 49.34 216 LEU A CA 1
ATOM 1703 C C . LEU A 1 216 ? 8.383 -33 -21.812 1 49.34 216 LEU A C 1
ATOM 1705 O O . LEU A 1 216 ? 8.078 -34.156 -22.109 1 49.34 216 LEU A O 1
ATOM 1709 N N . ASP A 1 217 ? 9.594 -32.781 -21.5 1 44.97 217 ASP A N 1
ATOM 1710 C CA . ASP A 1 217 ? 10.516 -33.906 -21.453 1 44.97 217 ASP A CA 1
ATOM 1711 C C . ASP A 1 217 ? 10.141 -34.875 -20.328 1 44.97 217 ASP A C 1
ATOM 1713 O O . ASP A 1 217 ? 10.664 -36 -20.266 1 44.97 217 ASP A O 1
ATOM 1717 N N . ASP A 1 218 ? 9.477 -34.594 -19.312 1 40.62 218 ASP A N 1
ATOM 1718 C CA . ASP A 1 218 ? 9.195 -35.688 -18.391 1 40.62 218 ASP A CA 1
ATOM 1719 C C . ASP A 1 218 ? 8.094 -36.594 -18.938 1 40.62 218 ASP A C 1
ATOM 1721 O O . ASP A 1 218 ? 7.711 -37.562 -18.281 1 40.62 218 ASP A O 1
ATOM 1725 N N . GLN A 1 219 ? 7.266 -36.25 -19.828 1 35.03 219 GLN A N 1
ATOM 1726 C CA . GLN A 1 219 ? 6.422 -37.281 -20.406 1 35.03 219 GLN A CA 1
ATOM 1727 C C . GLN A 1 219 ? 7.207 -38.156 -21.391 1 35.03 219 GLN A C 1
ATOM 1729 O O . GLN A 1 219 ? 6.672 -39.125 -21.938 1 35.03 219 GLN A O 1
ATOM 1734 N N . GLN A 1 220 ? 8.438 -37.812 -21.828 1 31.41 220 GLN A N 1
ATOM 1735 C CA . GLN A 1 220 ? 9.055 -38.938 -22.516 1 31.41 220 GLN A CA 1
ATOM 1736 C C . GLN A 1 220 ? 9.703 -39.906 -21.516 1 31.41 220 GLN A C 1
ATOM 1738 O O . GLN A 1 220 ? 10.305 -39.469 -20.531 1 31.41 220 GLN A O 1
ATOM 1743 N N . MET B 1 1 ? 2.332 40.719 -22.406 1 38.56 1 MET B N 1
ATOM 1744 C CA . MET B 1 1 ? 2.975 40.562 -21.094 1 38.56 1 MET B CA 1
ATOM 1745 C C . MET B 1 1 ? 4.281 39.781 -21.25 1 38.56 1 MET B C 1
ATOM 1747 O O . MET B 1 1 ? 4.367 38.844 -22.016 1 38.56 1 MET B O 1
ATOM 1751 N N . ALA B 1 2 ? 5.406 40.375 -21.016 1 44.97 2 ALA B N 1
ATOM 1752 C CA . ALA B 1 2 ? 6.734 39.781 -21.172 1 44.97 2 ALA B CA 1
ATOM 1753 C C . ALA B 1 2 ? 6.797 38.375 -20.547 1 44.97 2 ALA B C 1
ATOM 1755 O O . ALA B 1 2 ? 6.344 38.188 -19.422 1 44.97 2 ALA B O 1
ATOM 1756 N N . VAL B 1 3 ? 6.848 37.406 -21.188 1 47.66 3 VAL B N 1
ATOM 1757 C CA . VAL B 1 3 ? 7.047 36.062 -20.734 1 47.66 3 VAL B CA 1
ATOM 1758 C C . VAL B 1 3 ? 8.234 36 -19.766 1 47.66 3 VAL B C 1
ATOM 1760 O O . VAL B 1 3 ? 9.352 36.344 -20.141 1 47.66 3 VAL B O 1
ATOM 1763 N N . LYS B 1 4 ? 8.016 36.438 -18.547 1 50.38 4 LYS B N 1
ATOM 1764 C CA . LYS B 1 4 ? 9.062 36.438 -17.547 1 50.38 4 LYS B CA 1
ATOM 1765 C C . LYS B 1 4 ? 10.023 35.281 -17.734 1 50.38 4 LYS B C 1
ATOM 1767 O O . LYS B 1 4 ? 9.586 34.125 -17.828 1 50.38 4 LYS B O 1
ATOM 1772 N N . GLN B 1 5 ? 11.047 35.375 -18.328 1 50.38 5 GLN B N 1
ATOM 1773 C CA . GLN B 1 5 ? 12.117 34.375 -18.516 1 50.38 5 GLN B CA 1
ATOM 1774 C C . GLN B 1 5 ? 12.45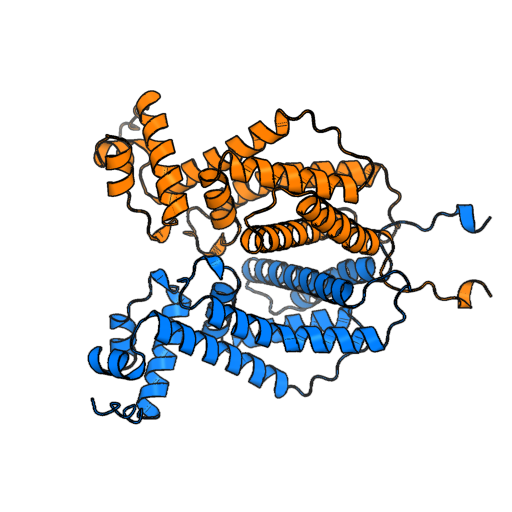3 33.688 -17.203 1 50.38 5 GLN B C 1
ATOM 1776 O O . GLN B 1 5 ? 12.523 34.312 -16.156 1 50.38 5 GLN B O 1
ATOM 1781 N N . PRO B 1 6 ? 12.273 32.375 -17.109 1 59.56 6 PRO B N 1
ATOM 1782 C CA . PRO B 1 6 ? 12.609 31.688 -15.852 1 59.56 6 PRO B CA 1
ATOM 1783 C C . PRO B 1 6 ? 13.969 32.094 -15.305 1 59.56 6 PRO B C 1
ATOM 1785 O O . PRO B 1 6 ? 14.906 32.344 -16.062 1 59.56 6 PRO B O 1
ATOM 1788 N N . VAL B 1 7 ? 14.133 32.906 -14.336 1 63.19 7 VAL B N 1
ATOM 1789 C CA . VAL B 1 7 ? 15.367 33.312 -13.656 1 63.19 7 VAL B CA 1
ATOM 1790 C C . VAL B 1 7 ? 16.281 32.094 -13.484 1 63.19 7 VAL B C 1
ATOM 1792 O O . VAL B 1 7 ? 15.828 31.016 -13.094 1 63.19 7 VAL B O 1
ATOM 1795 N N . PRO B 1 8 ? 17.469 32.156 -14.016 1 79.12 8 PRO B N 1
ATOM 1796 C CA . PRO B 1 8 ? 18.438 31.094 -13.844 1 79.12 8 PRO B CA 1
ATOM 1797 C C . PRO B 1 8 ? 18.672 30.719 -12.383 1 79.12 8 PRO B C 1
ATOM 1799 O O . PRO B 1 8 ? 18.75 31.609 -11.523 1 79.12 8 PRO B O 1
ATOM 1802 N N . LYS B 1 9 ? 18.484 29.453 -11.969 1 88.56 9 LYS B N 1
ATOM 1803 C CA . LYS B 1 9 ? 18.672 28.984 -10.594 1 88.56 9 LYS B CA 1
ATOM 1804 C C . LYS B 1 9 ? 20.156 28.781 -10.289 1 88.56 9 LYS B C 1
ATOM 1806 O O . LYS B 1 9 ? 20.906 28.266 -11.125 1 88.56 9 LYS B O 1
ATOM 1811 N N . ASP B 1 10 ? 20.656 29.375 -9.188 1 94.12 10 ASP B N 1
ATOM 1812 C CA . ASP B 1 10 ? 22 29.125 -8.688 1 94.12 10 ASP B CA 1
ATOM 1813 C C . ASP B 1 10 ? 22.156 27.656 -8.266 1 94.12 10 ASP B C 1
ATOM 1815 O O . ASP B 1 10 ? 21.453 27.188 -7.367 1 94.12 10 ASP B O 1
ATOM 1819 N N . PRO B 1 11 ? 23.109 26.969 -8.922 1 95 11 PRO B N 1
ATOM 1820 C CA . PRO B 1 11 ? 23.25 25.531 -8.648 1 95 11 PRO B CA 1
ATOM 1821 C C . PRO B 1 11 ? 23.531 25.234 -7.184 1 95 11 PRO B C 1
ATOM 1823 O O . PRO B 1 11 ? 23.078 24.219 -6.648 1 95 11 PRO B O 1
ATOM 1826 N N . ALA B 1 12 ? 24.266 26.016 -6.57 1 96.31 12 ALA B N 1
ATOM 1827 C CA . ALA B 1 12 ? 24.578 25.812 -5.16 1 96.31 12 ALA B CA 1
ATOM 1828 C C . ALA B 1 12 ? 23.344 25.969 -4.289 1 96.31 12 ALA B C 1
ATOM 1830 O O . ALA B 1 12 ? 23.141 25.219 -3.336 1 96.31 12 ALA B O 1
ATOM 1831 N N . LYS B 1 13 ? 22.562 26.938 -4.625 1 96.44 13 LYS B N 1
ATOM 1832 C CA . LYS B 1 13 ? 21.328 27.156 -3.873 1 96.44 13 LYS B CA 1
ATOM 1833 C C . LYS B 1 13 ? 20.328 26.031 -4.125 1 96.44 13 LYS B C 1
ATOM 1835 O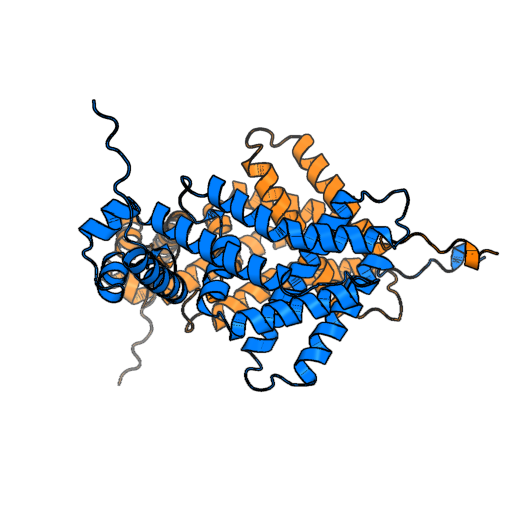 O . LYS B 1 13 ? 19.641 25.578 -3.205 1 96.44 13 LYS B O 1
ATOM 1840 N N . VAL B 1 14 ? 20.266 25.625 -5.352 1 97.12 14 VAL B N 1
ATOM 1841 C CA . VAL B 1 14 ? 19.391 24.516 -5.711 1 97.12 14 VAL B CA 1
ATOM 1842 C C . VAL B 1 14 ? 19.766 23.266 -4.906 1 97.12 14 VAL B C 1
ATOM 1844 O O . VAL B 1 14 ? 18.875 22.594 -4.359 1 97.12 14 VAL B O 1
ATOM 1847 N N . GLU B 1 15 ? 21.016 22.969 -4.785 1 97.5 15 GLU B N 1
ATOM 1848 C CA . GLU B 1 15 ? 21.484 21.812 -4.035 1 97.5 15 GLU B CA 1
ATOM 1849 C C . GLU B 1 15 ? 21.078 21.906 -2.566 1 97.5 15 GLU B C 1
ATOM 1851 O O . GLU B 1 15 ? 20.609 20.922 -1.984 1 97.5 15 GLU B O 1
ATOM 1856 N N . ARG B 1 16 ? 21.234 23.016 -1.986 1 97.88 16 ARG B N 1
ATOM 1857 C CA . ARG B 1 16 ? 20.875 23.203 -0.584 1 97.88 16 ARG B CA 1
ATOM 1858 C C . ARG B 1 16 ? 19.375 23.078 -0.377 1 97.88 16 ARG B C 1
ATOM 1860 O O . ARG B 1 16 ? 18.938 22.484 0.606 1 97.88 16 ARG B O 1
ATOM 1867 N N . ILE B 1 17 ? 18.609 23.641 -1.331 1 98.19 17 ILE B N 1
ATOM 1868 C CA . ILE B 1 17 ? 17.156 23.578 -1.233 1 98.19 17 ILE B CA 1
ATOM 1869 C C . ILE B 1 17 ? 16.688 22.141 -1.352 1 98.19 17 ILE B C 1
ATOM 1871 O O . ILE B 1 17 ? 15.867 21.672 -0.552 1 98.19 17 ILE B O 1
ATOM 1875 N N . MET B 1 18 ? 17.234 21.438 -2.273 1 98.44 18 MET B N 1
ATOM 1876 C CA . MET B 1 18 ? 16.828 20.047 -2.5 1 98.44 18 MET B CA 1
ATOM 1877 C C . MET B 1 18 ? 17.203 19.172 -1.306 1 98.44 18 MET B C 1
ATOM 1879 O O . MET B 1 18 ? 16.422 18.297 -0.918 1 98.44 18 MET B O 1
ATOM 1883 N N . HIS B 1 19 ? 18.375 19.422 -0.751 1 98.19 19 HIS B N 1
ATOM 1884 C CA . HIS B 1 19 ? 18.781 18.672 0.429 1 98.19 19 HIS B CA 1
ATOM 1885 C C . HIS B 1 19 ? 17.859 18.938 1.608 1 98.19 19 HIS B C 1
ATOM 1887 O O . HIS B 1 19 ? 17.406 18 2.273 1 98.19 19 HIS B O 1
ATOM 1893 N N . ALA B 1 20 ? 17.547 20.188 1.825 1 98.62 20 ALA B N 1
ATOM 1894 C CA . ALA B 1 20 ? 16.656 20.578 2.918 1 98.62 20 ALA B CA 1
ATOM 1895 C C . ALA B 1 20 ? 15.242 20.047 2.703 1 98.62 20 ALA B C 1
ATOM 1897 O O . ALA B 1 20 ? 14.617 19.547 3.639 1 98.62 20 ALA B O 1
ATOM 1898 N N . ALA B 1 21 ? 14.789 20.172 1.468 1 98.69 21 ALA B N 1
ATOM 1899 C CA . ALA B 1 21 ? 13.461 19.672 1.121 1 98.69 21 ALA B CA 1
ATOM 1900 C C . ALA B 1 21 ? 13.367 18.172 1.309 1 98.69 21 ALA B C 1
ATOM 1902 O O . ALA B 1 21 ? 12.406 17.672 1.899 1 98.69 21 ALA B O 1
ATOM 1903 N N . MET B 1 22 ? 14.391 17.469 0.852 1 98.56 22 MET B N 1
ATOM 1904 C CA . MET B 1 22 ? 14.43 16 0.958 1 98.56 22 MET B CA 1
ATOM 1905 C C . MET B 1 22 ? 14.297 15.562 2.41 1 98.56 22 MET B C 1
ATOM 1907 O O . MET B 1 22 ? 13.438 14.734 2.732 1 98.56 22 MET B O 1
ATOM 1911 N N . HIS B 1 23 ? 15.07 16.172 3.207 1 98.31 23 HIS B N 1
ATOM 1912 C CA . HIS B 1 23 ? 15.055 15.812 4.621 1 98.31 23 HIS B CA 1
ATOM 1913 C C . HIS B 1 23 ? 13.719 16.188 5.27 1 98.31 23 HIS B C 1
ATOM 1915 O O . HIS B 1 23 ? 13.133 15.375 5.992 1 98.31 23 HIS B O 1
ATOM 1921 N N . THR B 1 24 ? 13.227 17.344 4.969 1 98.12 24 THR B N 1
ATOM 1922 C CA . THR B 1 24 ? 11.992 17.828 5.582 1 98.12 24 THR B CA 1
ATOM 1923 C C . THR B 1 24 ? 10.805 16.984 5.148 1 98.12 24 THR B C 1
ATOM 1925 O O . THR B 1 24 ? 9.969 16.594 5.973 1 98.12 24 THR B O 1
ATOM 1928 N N . PHE B 1 25 ? 10.719 16.656 3.893 1 96.69 25 PHE B N 1
ATOM 1929 C CA . PHE B 1 25 ? 9.633 15.812 3.398 1 96.69 25 PHE B CA 1
ATOM 1930 C C . PHE B 1 25 ? 9.766 14.391 3.918 1 96.69 25 PHE B C 1
ATOM 1932 O O . PHE B 1 25 ? 8.766 13.711 4.156 1 96.69 25 PHE B O 1
ATOM 1939 N N . ALA B 1 26 ? 10.992 13.906 4.105 1 95.5 26 ALA B N 1
ATOM 1940 C CA . ALA B 1 26 ? 11.211 12.578 4.656 1 95.5 26 ALA B CA 1
ATOM 1941 C C . ALA B 1 26 ? 10.727 12.492 6.102 1 95.5 26 ALA B C 1
ATOM 1943 O O . ALA B 1 26 ? 10.055 11.531 6.48 1 95.5 26 ALA B O 1
ATOM 1944 N N . VAL B 1 27 ? 10.977 13.531 6.852 1 93 27 VAL B N 1
ATOM 1945 C CA . VAL B 1 27 ? 10.719 13.508 8.289 1 93 27 VAL B CA 1
ATOM 1946 C C . VAL B 1 27 ? 9.258 13.867 8.555 1 93 27 VAL B C 1
ATOM 1948 O O . VAL B 1 27 ? 8.594 13.211 9.359 1 93 27 VAL B O 1
ATOM 1951 N N . SER B 1 28 ? 8.727 14.844 7.746 1 90.44 28 SER B N 1
ATOM 1952 C CA . SER B 1 28 ? 7.426 15.406 8.102 1 90.44 28 SER B CA 1
ATOM 1953 C C . SER B 1 28 ? 6.336 14.93 7.148 1 90.44 28 SER B C 1
ATOM 1955 O O . SER B 1 28 ? 5.148 15.047 7.449 1 90.44 28 SER B O 1
ATOM 1957 N N . GLY B 1 29 ? 6.77 14.398 6.027 1 90.38 29 GLY B N 1
ATOM 1958 C CA . GLY B 1 29 ? 5.785 14.125 4.996 1 90.38 29 GLY B CA 1
ATOM 1959 C C . GLY B 1 29 ? 5.344 15.359 4.238 1 90.38 29 GLY B C 1
ATOM 1960 O O . GLY B 1 29 ? 5.676 16.484 4.633 1 90.38 29 GLY B O 1
ATOM 1961 N N . TYR B 1 30 ? 4.633 15.164 3.201 1 91 30 TYR B N 1
ATOM 1962 C CA . TYR B 1 30 ? 4.227 16.266 2.328 1 91 30 TYR B CA 1
ATOM 1963 C C . TYR B 1 30 ? 3.338 17.25 3.072 1 91 30 TYR B C 1
ATOM 1965 O O . TYR B 1 30 ? 3.562 18.453 3.016 1 91 30 TYR B O 1
ATOM 1973 N N . ARG B 1 31 ? 2.402 16.797 3.691 1 85.62 31 ARG B N 1
ATOM 1974 C CA . ARG B 1 31 ? 1.358 17.625 4.273 1 85.62 31 ARG B CA 1
ATOM 1975 C C . ARG B 1 31 ? 1.922 18.516 5.375 1 85.62 31 ARG B C 1
ATOM 1977 O O . ARG B 1 31 ? 1.65 19.719 5.41 1 85.62 31 ARG B O 1
ATOM 1984 N N . ASP B 1 32 ? 2.826 17.969 6.227 1 88.5 32 ASP B N 1
ATOM 1985 C CA . ASP B 1 32 ? 3.26 18.672 7.426 1 88.5 32 ASP B CA 1
ATOM 1986 C C . ASP B 1 32 ? 4.543 19.469 7.164 1 88.5 32 ASP B C 1
ATOM 1988 O O . ASP B 1 32 ? 4.93 20.312 7.965 1 88.5 32 ASP B O 1
ATOM 1992 N N . ALA B 1 33 ? 5.102 19.141 6.074 1 94.5 33 ALA B N 1
ATOM 1993 C CA . ALA B 1 33 ? 6.328 19.875 5.75 1 94.5 33 ALA B CA 1
ATOM 1994 C C . ALA B 1 33 ? 6.047 21.359 5.547 1 94.5 33 ALA B C 1
ATOM 1996 O O . ALA B 1 33 ? 5.07 21.734 4.891 1 94.5 33 ALA B O 1
ATOM 1997 N N . LYS B 1 34 ? 6.859 22.156 6.137 1 96.06 34 LYS B N 1
ATOM 1998 C CA . LYS B 1 34 ? 6.734 23.609 6.023 1 96.06 34 LYS B CA 1
ATOM 1999 C C . LYS B 1 34 ? 7.84 24.188 5.148 1 96.06 34 LYS B C 1
ATOM 2001 O O . LYS B 1 34 ? 9.023 23.906 5.359 1 96.06 34 LYS B O 1
ATOM 2006 N N . THR B 1 35 ? 7.383 25.016 4.281 1 97.62 35 THR B N 1
ATOM 2007 C CA . THR B 1 35 ? 8.336 25.609 3.354 1 97.62 35 THR B CA 1
ATOM 2008 C C . THR B 1 35 ? 9.266 26.594 4.082 1 97.62 35 THR B C 1
ATOM 2010 O O . THR B 1 35 ? 10.422 26.766 3.693 1 97.62 35 THR B O 1
ATOM 2013 N N . ASP B 1 36 ? 8.82 27.141 5.191 1 97.75 36 ASP B N 1
ATOM 2014 C CA . ASP B 1 36 ? 9.672 28.016 6 1 97.75 36 ASP B CA 1
ATOM 2015 C C . ASP B 1 36 ? 10.852 27.234 6.582 1 97.75 36 ASP B C 1
ATOM 2017 O O . ASP B 1 36 ? 11.977 27.75 6.629 1 97.75 36 ASP B O 1
ATOM 2021 N N . VAL B 1 37 ? 10.594 26.078 7.02 1 97.94 37 VAL B N 1
ATOM 2022 C CA . VAL B 1 37 ? 11.617 25.219 7.59 1 97.94 37 VAL B CA 1
ATOM 2023 C C . VAL B 1 37 ? 12.633 24.844 6.512 1 97.94 37 VAL B C 1
ATOM 2025 O O . VAL B 1 37 ? 13.844 24.859 6.75 1 97.94 37 VAL B O 1
ATOM 2028 N N . ILE B 1 38 ? 12.109 24.516 5.324 1 98.56 38 ILE B N 1
ATOM 2029 C CA . ILE B 1 38 ? 12.969 24.141 4.211 1 98.56 38 ILE B CA 1
ATOM 2030 C C . ILE B 1 38 ? 13.875 25.312 3.84 1 98.56 38 ILE B C 1
ATOM 2032 O O . ILE B 1 38 ? 15.086 25.156 3.689 1 98.56 38 ILE B O 1
ATOM 2036 N N . ALA B 1 39 ? 13.305 26.516 3.703 1 98.38 39 ALA B N 1
ATOM 2037 C CA . ALA B 1 39 ? 14.062 27.719 3.342 1 98.38 39 ALA B CA 1
ATOM 2038 C C . ALA B 1 39 ? 15.148 28 4.375 1 98.38 39 ALA B C 1
ATOM 2040 O O . ALA B 1 39 ? 16.297 28.266 4.016 1 98.38 39 ALA B O 1
ATOM 2041 N N . SER B 1 40 ? 14.789 27.953 5.617 1 98.38 40 SER B N 1
ATOM 2042 C CA . SER B 1 40 ? 15.719 28.219 6.707 1 98.38 40 SER B CA 1
ATOM 2043 C C . SER B 1 40 ? 16.875 27.219 6.695 1 98.38 40 SER B C 1
ATOM 2045 O O . SER B 1 40 ? 18.047 27.609 6.766 1 98.38 40 SER B O 1
ATOM 2047 N N . ALA B 1 41 ? 16.594 25.984 6.555 1 98.19 41 ALA B N 1
ATOM 2048 C CA . ALA B 1 41 ? 17.609 24.938 6.547 1 98.19 41 ALA B CA 1
ATOM 2049 C C . ALA B 1 41 ? 18.547 25.078 5.34 1 98.19 41 ALA B C 1
ATOM 2051 O O . ALA B 1 41 ? 19.734 24.781 5.422 1 98.19 41 ALA B O 1
ATOM 2052 N N . ALA B 1 42 ? 17.953 25.547 4.25 1 98.25 42 ALA B N 1
ATOM 2053 C CA . ALA B 1 42 ? 18.719 25.734 3.014 1 98.25 42 ALA B CA 1
ATOM 2054 C C . ALA B 1 42 ? 19.453 27.062 3.016 1 98.25 42 ALA B C 1
ATOM 2056 O O . ALA B 1 42 ? 20.234 27.344 2.1 1 98.25 42 ALA B O 1
ATOM 2057 N N . THR B 1 43 ? 19.188 27.891 3.986 1 98.12 43 THR B N 1
ATOM 2058 C CA . THR B 1 43 ? 19.797 29.203 4.102 1 98.12 43 THR B CA 1
ATOM 2059 C C . THR B 1 43 ? 19.469 30.062 2.881 1 98.12 43 THR B C 1
ATOM 2061 O O . THR B 1 43 ? 20.359 30.656 2.273 1 98.12 43 THR B O 1
ATOM 2064 N N . VAL B 1 44 ? 18.234 30.078 2.512 1 97.75 44 VAL B N 1
ATOM 2065 C CA . VAL B 1 44 ? 17.688 30.969 1.487 1 97.75 44 VAL B CA 1
ATOM 2066 C C . VAL B 1 44 ? 16.422 31.641 2.004 1 97.75 44 VAL B C 1
ATOM 2068 O O . VAL B 1 44 ? 15.867 31.234 3.021 1 97.75 44 VAL B O 1
ATOM 2071 N N . SER B 1 45 ? 16.062 32.656 1.339 1 96.5 45 SER B N 1
ATOM 2072 C CA . SER B 1 45 ? 14.797 33.312 1.691 1 96.5 45 SER B CA 1
ATOM 2073 C C . SER B 1 45 ? 13.609 32.469 1.195 1 96.5 45 SER B C 1
ATOM 2075 O O . SER B 1 45 ? 13.727 31.75 0.212 1 96.5 45 SER B O 1
ATOM 2077 N N . LYS B 1 46 ? 12.492 32.531 1.902 1 95.75 46 LYS B N 1
ATOM 2078 C CA . LYS B 1 46 ? 11.258 31.906 1.44 1 95.75 46 LYS B CA 1
ATOM 2079 C C . LYS B 1 46 ? 10.867 32.406 0.055 1 95.75 46 LYS B C 1
ATOM 2081 O O . LYS B 1 46 ? 10.383 31.656 -0.779 1 95.75 46 LYS B O 1
ATOM 2086 N N . GLY B 1 47 ? 11.078 33.719 -0.203 1 95.5 47 GLY B N 1
ATOM 2087 C CA . GLY B 1 47 ? 10.82 34.312 -1.505 1 95.5 47 GLY B CA 1
ATOM 2088 C C . GLY B 1 47 ? 11.602 33.656 -2.625 1 95.5 47 GLY B C 1
ATOM 2089 O O . GLY B 1 47 ? 11.047 33.375 -3.689 1 95.5 47 GLY B O 1
ATOM 2090 N N . LEU B 1 48 ? 12.828 33.406 -2.377 1 95.56 48 LEU B N 1
ATOM 2091 C CA . LEU B 1 48 ? 13.672 32.75 -3.377 1 95.56 48 LEU B CA 1
ATOM 2092 C C . LEU B 1 48 ? 13.211 31.312 -3.629 1 95.56 48 LEU B C 1
ATOM 2094 O O . LEU B 1 48 ? 13.211 30.859 -4.77 1 95.56 48 LEU B O 1
ATOM 2098 N N . LEU B 1 49 ? 12.844 30.594 -2.566 1 96.88 49 LEU B N 1
ATOM 2099 C CA . LEU B 1 49 ? 12.32 29.234 -2.695 1 96.88 49 LEU B CA 1
ATOM 2100 C C . LEU B 1 49 ? 11.109 29.203 -3.623 1 96.88 49 LEU B C 1
ATOM 2102 O O . LEU B 1 49 ? 11.023 28.359 -4.52 1 96.88 49 LEU B O 1
ATOM 2106 N N . PHE B 1 50 ? 10.211 30.156 -3.416 1 95.19 50 PHE B N 1
ATOM 2107 C CA . PHE B 1 50 ? 8.992 30.203 -4.215 1 95.19 50 PHE B CA 1
ATOM 2108 C C . PHE B 1 50 ? 9.289 30.719 -5.621 1 95.19 50 PHE B C 1
ATOM 2110 O O . PHE B 1 50 ? 8.609 30.344 -6.578 1 95.19 50 PHE B O 1
ATOM 2117 N N . HIS B 1 51 ? 10.32 31.609 -5.656 1 95.44 51 HIS B N 1
ATOM 2118 C CA . HIS B 1 51 ? 10.766 32.031 -6.977 1 95.44 51 HIS B CA 1
ATOM 2119 C C . HIS B 1 51 ? 11.258 30.828 -7.797 1 95.44 51 HIS B C 1
ATOM 2121 O O . HIS B 1 51 ? 10.969 30.734 -8.992 1 95.44 51 HIS B O 1
ATOM 2127 N N . TYR B 1 52 ? 11.938 29.938 -7.145 1 95.81 52 TYR B N 1
ATOM 2128 C CA . TYR B 1 52 ? 12.531 28.797 -7.824 1 95.81 52 TYR B CA 1
ATOM 2129 C C . TYR B 1 52 ? 11.477 27.734 -8.117 1 95.81 52 TYR B C 1
ATOM 2131 O O . TYR B 1 52 ? 11.469 27.125 -9.195 1 95.81 52 TYR B O 1
ATOM 2139 N N . TYR B 1 53 ? 10.539 27.469 -7.215 1 96.62 53 TYR B N 1
ATOM 2140 C CA . TYR B 1 53 ? 9.711 26.266 -7.328 1 96.62 53 TYR B CA 1
ATOM 2141 C C . TYR B 1 53 ? 8.227 26.625 -7.367 1 96.62 53 TYR B C 1
ATOM 2143 O O . TYR B 1 53 ? 7.391 25.812 -7.738 1 96.62 53 TYR B O 1
ATOM 2151 N N . GLY B 1 54 ? 7.883 27.797 -7.008 1 94.56 54 GLY B N 1
ATOM 2152 C CA . GLY B 1 54 ? 6.523 28.297 -7.16 1 94.56 54 GLY B CA 1
ATOM 2153 C C . GLY B 1 54 ? 5.613 27.906 -6.008 1 94.56 54 GLY B C 1
ATOM 2154 O O . GLY B 1 54 ? 4.973 28.766 -5.402 1 94.56 54 GLY B O 1
ATOM 2155 N N . SER B 1 55 ? 5.59 26.625 -5.66 1 95.38 55 SER B N 1
ATOM 2156 C CA . SER B 1 55 ? 4.699 26.125 -4.617 1 95.38 55 SER B CA 1
ATOM 2157 C C . SER B 1 55 ? 5.301 24.922 -3.908 1 95.38 55 SER B C 1
ATOM 2159 O O . SER B 1 55 ? 6.273 24.328 -4.387 1 95.38 55 SER B O 1
ATOM 2161 N N . LYS B 1 56 ? 4.711 24.594 -2.795 1 96 56 LYS B N 1
ATOM 2162 C CA . LYS B 1 56 ? 5.113 23.391 -2.076 1 96 56 LYS B CA 1
ATOM 2163 C C . LYS B 1 56 ? 4.926 22.141 -2.939 1 96 56 LYS B C 1
ATOM 2165 O O . LYS B 1 56 ? 5.746 21.234 -2.902 1 96 56 LYS B O 1
ATOM 2170 N N . GLN B 1 57 ? 3.809 22.188 -3.729 1 95.31 57 GLN B N 1
ATOM 2171 C CA . GLN B 1 57 ? 3.506 21.062 -4.602 1 95.31 57 GLN B CA 1
ATOM 2172 C C . GLN B 1 57 ? 4.625 20.828 -5.617 1 95.31 57 GLN B C 1
ATOM 2174 O O . GLN B 1 57 ? 5.082 19.703 -5.801 1 95.31 57 GLN B O 1
ATOM 2179 N N . ARG B 1 58 ? 5.004 21.812 -6.188 1 95.69 58 ARG B N 1
ATOM 2180 C CA . ARG B 1 58 ? 6.039 21.719 -7.215 1 95.69 58 ARG B CA 1
ATOM 2181 C C . ARG B 1 58 ? 7.391 21.375 -6.598 1 95.69 58 ARG B C 1
ATOM 2183 O O . ARG B 1 58 ? 8.18 20.656 -7.195 1 95.69 58 ARG B O 1
ATOM 2190 N N . LEU B 1 59 ? 7.645 21.984 -5.438 1 97.44 59 LEU B N 1
ATOM 2191 C CA . LEU B 1 59 ? 8.859 21.641 -4.715 1 97.44 59 LEU B CA 1
ATOM 2192 C C . LEU B 1 59 ? 8.875 20.156 -4.352 1 97.44 59 LEU B C 1
ATOM 2194 O O . LEU B 1 59 ? 9.906 19.484 -4.488 1 97.44 59 LEU B O 1
ATOM 2198 N N . TYR B 1 60 ? 7.773 19.672 -3.885 1 97.12 60 TYR B N 1
ATOM 2199 C CA . TYR B 1 60 ? 7.66 18.25 -3.535 1 97.12 60 TYR B CA 1
ATOM 2200 C C . TYR B 1 60 ? 7.883 17.375 -4.754 1 97.12 60 TYR B C 1
ATOM 2202 O O . TYR B 1 60 ? 8.633 16.391 -4.691 1 97.12 60 TYR B O 1
ATOM 2210 N N . LEU B 1 61 ? 7.23 17.719 -5.852 1 96.69 61 LEU B N 1
ATOM 2211 C CA . LEU B 1 61 ? 7.406 16.969 -7.094 1 96.69 61 LEU B CA 1
ATOM 2212 C C . LEU B 1 61 ? 8.875 16.922 -7.492 1 96.69 61 LEU B C 1
ATOM 2214 O O . LEU B 1 61 ? 9.391 15.867 -7.867 1 96.69 61 LEU B O 1
ATOM 2218 N N . ALA B 1 62 ? 9.523 18.047 -7.398 1 97.06 62 ALA B N 1
ATOM 2219 C CA . ALA B 1 62 ? 10.945 18.109 -7.73 1 97.06 62 ALA B CA 1
ATOM 2220 C C . ALA B 1 62 ? 11.766 17.234 -6.805 1 97.06 62 ALA B C 1
ATOM 2222 O O . ALA B 1 62 ? 12.734 16.594 -7.234 1 97.06 62 ALA B O 1
ATOM 2223 N N . THR B 1 63 ? 11.43 17.188 -5.547 1 98.06 63 THR B N 1
ATOM 2224 C CA . THR B 1 63 ? 12.117 16.375 -4.555 1 98.06 63 THR B CA 1
ATOM 2225 C C . THR B 1 63 ? 11.945 14.891 -4.855 1 98.06 63 THR B C 1
ATOM 2227 O O . THR B 1 63 ? 12.914 14.125 -4.824 1 98.06 63 THR B O 1
ATOM 2230 N N . VAL B 1 64 ? 10.734 14.492 -5.18 1 97 64 VAL B N 1
ATOM 2231 C CA . VAL B 1 64 ? 10.461 13.102 -5.52 1 97 64 VAL B CA 1
ATOM 2232 C C . VAL B 1 64 ? 11.203 12.727 -6.797 1 97 64 VAL B C 1
ATOM 2234 O O . VAL B 1 64 ? 11.742 11.617 -6.91 1 97 64 VAL B O 1
ATOM 2237 N N . GLN B 1 65 ? 11.18 13.625 -7.719 1 96.75 65 GLN B N 1
ATOM 2238 C CA . GLN B 1 65 ? 11.922 13.391 -8.953 1 96.75 65 GLN B CA 1
ATOM 2239 C C . GLN B 1 65 ? 13.406 13.148 -8.664 1 96.75 65 GLN B C 1
ATOM 2241 O O . GLN B 1 65 ? 14.008 12.234 -9.211 1 96.75 65 GLN B O 1
ATOM 2246 N N . LEU B 1 66 ? 13.961 13.977 -7.828 1 97.25 66 LEU B N 1
ATOM 2247 C CA . LEU B 1 66 ? 15.367 13.812 -7.477 1 97.25 66 LEU B CA 1
ATOM 2248 C C . LEU B 1 66 ? 15.609 12.469 -6.797 1 97.25 66 LEU B C 1
ATOM 2250 O O . LEU B 1 66 ? 16.594 11.789 -7.098 1 97.25 66 LEU B O 1
ATOM 2254 N N . ALA B 1 67 ? 14.758 12.102 -5.824 1 96.62 67 ALA B N 1
ATOM 2255 C CA . ALA B 1 67 ? 14.875 10.805 -5.156 1 96.62 67 ALA B CA 1
ATOM 2256 C C . ALA B 1 67 ? 14.797 9.664 -6.16 1 96.62 67 ALA B C 1
ATOM 2258 O O . ALA B 1 67 ? 15.578 8.711 -6.094 1 96.62 67 ALA B O 1
ATOM 2259 N N . THR B 1 68 ? 13.867 9.773 -7.121 1 94.81 68 THR B N 1
ATOM 2260 C CA . THR B 1 68 ? 13.688 8.773 -8.164 1 94.81 68 THR B CA 1
ATOM 2261 C C . THR B 1 68 ? 14.938 8.664 -9.031 1 94.81 68 THR B C 1
ATOM 2263 O O . THR B 1 68 ? 15.43 7.566 -9.281 1 94.81 68 THR B O 1
ATOM 2266 N N . ASP B 1 69 ? 15.391 9.805 -9.391 1 94.44 69 ASP B N 1
ATOM 2267 C CA . ASP B 1 69 ? 16.594 9.828 -10.211 1 94.44 69 ASP B CA 1
ATOM 2268 C C . ASP B 1 69 ? 17.781 9.227 -9.461 1 94.44 69 ASP B C 1
ATOM 2270 O O . ASP B 1 69 ? 18.625 8.547 -10.062 1 94.44 69 ASP B O 1
ATOM 2274 N N . THR B 1 70 ? 17.891 9.492 -8.242 1 94.31 70 THR B N 1
ATOM 2275 C CA . THR B 1 70 ? 18.984 9.008 -7.426 1 94.31 70 THR B CA 1
ATOM 2276 C C . THR B 1 70 ? 18.969 7.48 -7.352 1 94.31 70 THR B C 1
ATOM 2278 O O . THR B 1 70 ? 20.016 6.836 -7.531 1 94.31 70 THR B O 1
ATOM 2281 N N . ILE B 1 71 ? 17.828 6.914 -7.137 1 91.12 71 ILE B N 1
ATOM 2282 C CA . ILE B 1 71 ? 17.781 5.461 -7.016 1 91.12 71 ILE B CA 1
ATOM 2283 C C . ILE B 1 71 ? 18.031 4.82 -8.383 1 91.12 71 ILE B C 1
ATOM 2285 O O . ILE B 1 71 ? 18.703 3.793 -8.477 1 91.12 71 ILE B O 1
ATOM 2289 N N . ILE B 1 72 ? 17.531 5.387 -9.438 1 89.19 72 ILE B N 1
ATOM 2290 C CA . ILE B 1 72 ? 17.734 4.863 -10.781 1 89.19 72 ILE B CA 1
ATOM 2291 C C . ILE B 1 72 ? 19.219 4.914 -11.133 1 89.19 72 ILE B C 1
ATOM 2293 O O . ILE B 1 72 ? 19.766 3.949 -11.672 1 89.19 72 ILE B O 1
ATOM 2297 N N . ALA B 1 73 ? 19.812 6.012 -10.766 1 89.56 73 ALA B N 1
ATOM 2298 C CA . ALA B 1 73 ? 21.25 6.168 -11.039 1 89.56 73 ALA B CA 1
ATOM 2299 C C . ALA B 1 73 ? 22.062 5.137 -10.281 1 89.56 73 ALA B C 1
ATOM 2301 O O . ALA B 1 73 ? 23.062 4.621 -10.797 1 89.56 73 ALA B O 1
ATOM 2302 N N . THR B 1 74 ? 21.656 4.863 -9.109 1 87.06 74 THR B N 1
ATOM 2303 C CA . THR B 1 74 ? 22.375 3.893 -8.289 1 87.06 74 THR B CA 1
ATOM 2304 C C . THR B 1 74 ? 22.219 2.484 -8.852 1 87.06 74 THR B C 1
ATOM 2306 O O . THR B 1 74 ? 23.156 1.693 -8.852 1 87.06 74 THR B O 1
ATOM 2309 N N . ILE B 1 75 ? 21.062 2.17 -9.383 1 82.94 75 ILE B N 1
ATOM 2310 C CA . ILE B 1 75 ? 20.781 0.869 -9.984 1 82.94 75 ILE B CA 1
ATOM 2311 C C . ILE B 1 75 ? 21.594 0.706 -11.266 1 82.94 75 ILE B C 1
ATOM 2313 O O . ILE B 1 75 ? 22.188 -0.347 -11.5 1 82.94 75 ILE B O 1
ATOM 2317 N N . ASN B 1 76 ? 21.578 1.731 -12.094 1 78.75 76 ASN B N 1
ATOM 2318 C CA . ASN B 1 76 ? 22.25 1.692 -13.383 1 78.75 76 ASN B CA 1
ATOM 2319 C C . ASN B 1 76 ? 23.766 1.553 -13.219 1 78.75 76 ASN B C 1
ATOM 2321 O O . ASN B 1 76 ? 24.438 1.011 -14.094 1 78.75 76 ASN B O 1
ATOM 2325 N N . GLN B 1 77 ? 24.203 2.035 -12.188 1 72.62 77 GLN B N 1
ATOM 2326 C CA . GLN B 1 77 ? 25.641 1.96 -11.93 1 72.62 77 GLN B CA 1
ATOM 2327 C C . GLN B 1 77 ? 26.062 0.545 -11.531 1 72.62 77 GLN B C 1
ATOM 2329 O O . GLN B 1 77 ? 27.219 0.162 -11.695 1 72.62 77 GLN B O 1
ATOM 2334 N N . GLN B 1 78 ? 25.047 -0.107 -11.031 1 66.62 78 GLN B N 1
ATOM 2335 C CA . GLN B 1 78 ? 25.344 -1.478 -10.633 1 66.62 78 GLN B CA 1
ATOM 2336 C C . GLN B 1 78 ? 25.141 -2.447 -11.789 1 66.62 78 GLN B C 1
ATOM 2338 O O . GLN B 1 78 ? 24.219 -2.285 -12.586 1 66.62 78 GLN B O 1
ATOM 2343 N N . VAL B 1 79 ? 26.062 -2.561 -12.727 1 58.16 79 VAL B N 1
ATOM 2344 C CA . VAL B 1 79 ? 25.984 -3.512 -13.836 1 58.16 79 VAL B CA 1
ATOM 2345 C C . VAL B 1 79 ? 25.109 -4.691 -13.445 1 58.16 79 VAL B C 1
ATOM 2347 O O . VAL B 1 79 ? 25.547 -5.598 -12.734 1 58.16 79 VAL B O 1
ATOM 2350 N N . PHE B 1 80 ? 23.797 -4.445 -13.391 1 62.47 80 PHE B N 1
ATOM 2351 C CA . PHE B 1 80 ? 22.984 -5.578 -12.961 1 62.47 80 PHE B CA 1
ATOM 2352 C C . PHE B 1 80 ? 22.781 -6.566 -14.102 1 62.47 80 PHE B C 1
ATOM 2354 O O . PHE B 1 80 ? 22.203 -6.223 -15.133 1 62.47 80 PHE B O 1
ATOM 2361 N N . ASP B 1 81 ? 23.656 -7.574 -14.109 1 80.88 81 ASP B N 1
ATOM 2362 C CA . ASP B 1 81 ? 23.297 -8.727 -14.93 1 80.88 81 ASP B CA 1
ATOM 2363 C C . ASP B 1 81 ? 22 -9.375 -14.422 1 80.88 81 ASP B C 1
ATOM 2365 O O . ASP B 1 81 ? 21.906 -9.75 -13.258 1 80.88 81 ASP B O 1
ATOM 2369 N N . VAL B 1 82 ? 20.984 -9.273 -15.328 1 88 82 VAL B N 1
ATOM 2370 C CA . VAL B 1 82 ? 19.719 -9.898 -14.961 1 88 82 VAL B CA 1
ATOM 2371 C C . VAL B 1 82 ? 19.938 -11.391 -14.727 1 88 82 VAL B C 1
ATOM 2373 O O . VAL B 1 82 ? 20.5 -12.086 -15.578 1 88 82 VAL B O 1
ATOM 2376 N N . PRO B 1 83 ? 19.656 -11.82 -13.516 1 92.56 83 PRO B N 1
ATOM 2377 C CA . PRO B 1 83 ? 19.828 -13.242 -13.227 1 92.56 83 PRO B CA 1
ATOM 2378 C C . PRO B 1 83 ? 18.922 -14.133 -14.07 1 92.56 83 PRO B C 1
ATOM 2380 O O . PRO B 1 83 ? 18.125 -13.633 -14.859 1 92.56 83 PRO B O 1
ATOM 2383 N N . ASP B 1 84 ? 19.094 -15.484 -13.828 1 92.56 84 ASP B N 1
ATOM 2384 C CA . ASP B 1 84 ? 18.375 -16.453 -14.648 1 92.56 84 ASP B CA 1
ATOM 2385 C C . ASP B 1 84 ? 17.031 -16.812 -14.023 1 92.56 84 ASP B C 1
ATOM 2387 O O . ASP B 1 84 ? 16.188 -17.438 -14.672 1 92.56 84 ASP B O 1
ATOM 2391 N N . ASP B 1 85 ? 16.922 -16.391 -12.742 1 95.88 85 ASP B N 1
ATOM 2392 C CA . ASP B 1 85 ? 15.711 -16.828 -12.07 1 95.88 85 ASP B CA 1
ATOM 2393 C C . ASP B 1 85 ? 15.133 -15.711 -11.203 1 95.88 85 ASP B C 1
ATOM 2395 O O . ASP B 1 85 ? 15.852 -14.789 -10.812 1 95.88 85 ASP B O 1
ATOM 2399 N N . LEU B 1 86 ? 13.875 -15.844 -10.953 1 96.81 86 LEU B N 1
ATOM 2400 C CA . LEU B 1 86 ? 13.125 -14.812 -10.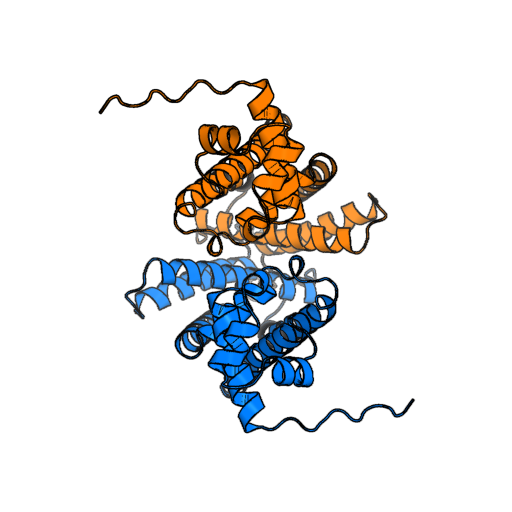25 1 96.81 86 LEU B CA 1
ATOM 2401 C C . LEU B 1 86 ? 13.578 -14.703 -8.797 1 96.81 86 LEU B C 1
ATOM 2403 O O . LEU B 1 86 ? 13.617 -13.609 -8.234 1 96.81 86 LEU B O 1
ATOM 2407 N N . VAL B 1 87 ? 13.914 -15.844 -8.164 1 96.44 87 VAL B N 1
ATOM 2408 C CA . VAL B 1 87 ? 14.328 -15.828 -6.762 1 96.44 87 VAL B CA 1
ATOM 2409 C C . VAL B 1 87 ? 15.578 -14.961 -6.598 1 96.44 87 VAL B C 1
ATOM 2411 O O . VAL B 1 87 ? 15.602 -14.062 -5.754 1 96.44 87 VAL B O 1
ATOM 2414 N N . THR B 1 88 ? 16.547 -15.227 -7.473 1 95 88 THR B N 1
ATOM 2415 C CA . THR B 1 88 ? 17.781 -14.453 -7.426 1 95 88 THR B CA 1
ATOM 2416 C C . THR B 1 88 ? 17.516 -12.977 -7.711 1 95 88 THR B C 1
ATOM 2418 O O . THR B 1 88 ? 18.078 -12.102 -7.047 1 95 88 THR B O 1
ATOM 2421 N N . LEU B 1 89 ? 16.656 -12.727 -8.68 1 94.31 89 LEU B N 1
ATOM 2422 C CA . LEU B 1 89 ? 16.297 -11.344 -8.984 1 94.31 89 LEU B CA 1
ATOM 2423 C C . LEU B 1 89 ? 15.688 -10.656 -7.77 1 94.31 89 LEU B C 1
ATOM 2425 O O . LEU B 1 89 ? 16.078 -9.531 -7.43 1 94.31 89 LEU B O 1
ATOM 2429 N N . MET B 1 90 ? 14.789 -11.32 -7.023 1 94.19 90 MET B N 1
ATOM 2430 C CA . MET B 1 90 ? 14.109 -10.742 -5.867 1 94.19 90 MET B CA 1
ATOM 2431 C C . MET B 1 90 ? 15.086 -10.484 -4.73 1 94.19 90 MET B C 1
ATOM 2433 O O . MET B 1 90 ? 15.062 -9.414 -4.113 1 94.19 90 MET B O 1
ATOM 2437 N N . VAL B 1 91 ? 15.906 -11.445 -4.5 1 91.31 91 VAL B N 1
ATOM 2438 C CA . VAL B 1 91 ? 16.844 -11.359 -3.393 1 91.31 91 VAL B CA 1
ATOM 2439 C C . VAL B 1 91 ? 17.844 -10.227 -3.639 1 91.31 91 VAL B C 1
ATOM 2441 O O . VAL B 1 91 ? 18.078 -9.398 -2.752 1 91.31 91 VAL B O 1
ATOM 2444 N N . ARG B 1 92 ? 18.359 -10.141 -4.852 1 90 92 ARG B N 1
ATOM 2445 C CA . ARG B 1 92 ? 19.297 -9.078 -5.199 1 90 92 ARG B CA 1
ATOM 2446 C C . ARG B 1 92 ? 18.625 -7.711 -5.105 1 90 92 ARG B C 1
ATOM 2448 O O . ARG B 1 92 ? 19.219 -6.75 -4.613 1 90 92 ARG B O 1
ATOM 2455 N N . SER B 1 93 ? 17.438 -7.652 -5.582 1 90.25 93 SER B N 1
ATOM 2456 C CA . SER B 1 93 ? 16.703 -6.395 -5.547 1 90.25 93 SER B CA 1
ATOM 2457 C C . SER B 1 93 ? 16.438 -5.949 -4.113 1 90.25 93 SER B C 1
ATOM 2459 O O . SER B 1 93 ? 16.594 -4.77 -3.787 1 90.25 93 SER B O 1
ATOM 2461 N N . ALA B 1 94 ? 16.031 -6.902 -3.279 1 87.06 94 ALA B N 1
ATOM 2462 C CA . ALA B 1 94 ? 15.766 -6.578 -1.879 1 87.06 94 ALA B CA 1
ATOM 2463 C C . ALA B 1 94 ? 17.031 -6.082 -1.182 1 87.06 94 ALA B C 1
ATOM 2465 O O . ALA B 1 94 ? 16.984 -5.125 -0.404 1 87.06 94 ALA B O 1
ATOM 2466 N N . ARG B 1 95 ? 18.078 -6.703 -1.467 1 84.62 95 ARG B N 1
ATOM 2467 C CA . ARG B 1 95 ? 19.344 -6.309 -0.874 1 84.62 95 ARG B CA 1
ATOM 2468 C C . ARG B 1 95 ? 19.766 -4.918 -1.348 1 84.62 95 ARG B C 1
ATOM 2470 O O . ARG B 1 95 ? 20.266 -4.113 -0.56 1 84.62 95 ARG B O 1
ATOM 2477 N N . TYR B 1 96 ? 19.562 -4.742 -2.592 1 86.69 96 TYR B N 1
ATOM 2478 C CA . TYR B 1 96 ? 19.875 -3.432 -3.148 1 86.69 96 TYR B CA 1
ATOM 2479 C C . TYR B 1 96 ? 19.047 -2.338 -2.479 1 86.69 96 TYR B C 1
ATOM 2481 O O . TYR B 1 96 ? 19.594 -1.3 -2.084 1 86.69 96 TYR B O 1
ATOM 2489 N N . LYS B 1 97 ? 17.797 -2.539 -2.373 1 87.81 97 LYS B N 1
ATOM 2490 C CA . LYS B 1 97 ? 16.922 -1.536 -1.773 1 87.81 97 LYS B CA 1
ATOM 2491 C C . LYS B 1 97 ? 17.266 -1.314 -0.303 1 87.81 97 LYS B C 1
ATOM 2493 O O . LYS B 1 97 ? 17.219 -0.184 0.187 1 87.81 97 LYS B O 1
ATOM 2498 N N . ALA B 1 98 ? 17.609 -2.408 0.35 1 84.56 98 ALA B N 1
ATOM 2499 C CA . ALA B 1 98 ? 18.031 -2.281 1.74 1 84.56 98 ALA B CA 1
ATOM 2500 C C . ALA B 1 98 ? 19.297 -1.435 1.847 1 84.56 98 ALA B C 1
ATOM 2502 O O . ALA B 1 98 ? 19.391 -0.552 2.703 1 84.56 98 ALA B O 1
ATOM 2503 N N . ALA B 1 99 ? 20.25 -1.672 0.96 1 86.25 99 ALA B N 1
ATOM 2504 C CA . ALA B 1 99 ? 21.484 -0.909 0.937 1 86.25 99 ALA B CA 1
ATOM 2505 C C . ALA B 1 99 ? 21.234 0.554 0.587 1 86.25 99 ALA B C 1
ATOM 2507 O O . ALA B 1 99 ? 21.797 1.457 1.209 1 86.25 99 ALA B O 1
ATOM 2508 N N . PHE B 1 100 ? 20.406 0.721 -0.364 1 90.81 100 PHE B N 1
ATOM 2509 C CA . PHE B 1 100 ? 20.031 2.082 -0.736 1 90.81 100 PHE B CA 1
ATOM 2510 C C . PHE B 1 100 ? 19.391 2.811 0.439 1 90.81 100 PHE B C 1
ATOM 2512 O O . PHE B 1 100 ? 19.703 3.979 0.692 1 90.81 100 PHE B O 1
ATOM 2519 N N . GLY B 1 101 ? 18.469 2.148 1.104 1 90.5 101 GLY B N 1
ATOM 2520 C CA . GLY B 1 101 ? 17.812 2.734 2.258 1 90.5 101 GLY B CA 1
ATOM 2521 C C . GLY B 1 101 ? 18.766 3.1 3.375 1 90.5 101 GLY B C 1
ATOM 2522 O O . GLY B 1 101 ? 18.531 4.055 4.117 1 90.5 101 GLY B O 1
ATOM 2523 N N . LYS B 1 102 ? 19.828 2.383 3.527 1 88.31 102 LYS B N 1
ATOM 2524 C CA . LYS B 1 102 ? 20.844 2.688 4.52 1 88.31 102 LYS B CA 1
ATOM 2525 C C . LYS B 1 102 ? 21.656 3.914 4.109 1 88.31 102 LYS B C 1
ATOM 2527 O O . LYS B 1 102 ? 21.922 4.789 4.938 1 88.31 102 LYS B O 1
ATOM 2532 N N . ASP B 1 103 ? 21.969 3.982 2.826 1 92.88 103 ASP B N 1
ATOM 2533 C CA . ASP B 1 103 ? 22.828 5.043 2.316 1 92.88 103 ASP B CA 1
ATOM 2534 C C . ASP B 1 103 ? 22.047 6.32 2.053 1 92.88 103 ASP B C 1
ATOM 2536 O O . ASP B 1 103 ? 22.578 7.422 2.127 1 92.88 103 ASP B O 1
ATOM 2540 N N . HIS B 1 104 ? 20.812 6.156 1.685 1 95.44 104 HIS B N 1
ATOM 2541 C CA . HIS B 1 104 ? 19.938 7.258 1.327 1 95.44 104 HIS B CA 1
ATOM 2542 C C . HIS B 1 104 ? 18.594 7.156 2.062 1 95.44 104 HIS B C 1
ATOM 2544 O O . HIS B 1 104 ? 17.547 7.062 1.433 1 95.44 104 HIS B O 1
ATOM 2550 N N . PRO B 1 105 ? 18.625 7.262 3.369 1 94.31 105 PRO B N 1
ATOM 2551 C CA . PRO B 1 105 ? 17.406 7.016 4.148 1 94.31 105 PRO B CA 1
ATOM 2552 C C . PRO B 1 105 ? 16.297 8.016 3.838 1 94.31 105 PRO B C 1
ATOM 2554 O O . PRO B 1 105 ? 15.117 7.648 3.793 1 94.31 105 PRO B O 1
ATOM 2557 N N . ASP B 1 106 ? 16.703 9.289 3.568 1 96.75 106 ASP B N 1
ATOM 2558 C CA . ASP B 1 106 ? 15.688 10.297 3.273 1 96.75 106 ASP B CA 1
ATOM 2559 C C . ASP B 1 106 ? 15.016 10.031 1.928 1 96.75 106 ASP B C 1
ATOM 2561 O O . ASP B 1 106 ? 13.789 10.07 1.821 1 96.75 106 ASP B O 1
ATOM 2565 N N . GLU B 1 107 ? 15.844 9.711 0.944 1 96.5 107 GLU B N 1
ATOM 2566 C CA . GLU B 1 107 ? 15.312 9.414 -0.382 1 96.5 107 GLU B CA 1
ATOM 2567 C C . GLU B 1 107 ? 14.367 8.211 -0.342 1 96.5 107 GLU B C 1
ATOM 2569 O O . GLU B 1 107 ? 13.297 8.234 -0.945 1 96.5 107 GLU B O 1
ATOM 2574 N N . MET B 1 108 ? 14.828 7.195 0.404 1 93 108 MET B N 1
ATOM 2575 C CA . MET B 1 108 ? 14.023 5.984 0.512 1 93 108 MET B CA 1
ATOM 2576 C C . MET B 1 108 ? 12.68 6.281 1.176 1 93 108 MET B C 1
ATOM 2578 O O . MET B 1 108 ? 11.641 5.84 0.696 1 93 108 MET B O 1
ATOM 2582 N N . LYS B 1 109 ? 12.727 7.016 2.162 1 91.75 109 LYS B N 1
ATOM 2583 C CA . LYS B 1 109 ? 11.508 7.367 2.887 1 91.75 109 LYS B CA 1
ATOM 2584 C C . LYS B 1 109 ? 10.57 8.188 2.014 1 91.75 109 LYS B C 1
ATOM 2586 O O . LYS B 1 109 ? 9.359 7.938 1.979 1 91.75 109 LYS B O 1
ATOM 2591 N N . VAL B 1 110 ? 11.047 9.148 1.289 1 94.38 110 VAL B N 1
ATOM 2592 C CA . VAL B 1 110 ? 10.25 9.992 0.409 1 94.38 110 VAL B CA 1
ATOM 2593 C C . VAL B 1 110 ? 9.594 9.141 -0.675 1 94.38 110 VAL B C 1
ATOM 2595 O O . VAL B 1 110 ? 8.414 9.312 -0.983 1 94.38 110 VAL B O 1
ATOM 2598 N N . LEU B 1 111 ? 10.352 8.211 -1.199 1 92.56 111 LEU B N 1
ATOM 2599 C CA . LEU B 1 111 ? 9.836 7.359 -2.266 1 92.56 111 LEU B CA 1
ATOM 2600 C C . LEU B 1 111 ? 8.734 6.438 -1.745 1 92.56 111 LEU B C 1
ATOM 2602 O O . LEU B 1 111 ? 7.691 6.293 -2.379 1 92.56 111 LEU B O 1
ATOM 2606 N N . ILE B 1 112 ? 8.945 5.84 -0.572 1 86.94 112 ILE B N 1
ATOM 2607 C CA . ILE B 1 112 ? 7.957 4.945 0.025 1 86.94 112 ILE B CA 1
ATOM 2608 C C . ILE B 1 112 ? 6.668 5.715 0.31 1 86.94 112 ILE B C 1
ATOM 2610 O O . ILE B 1 112 ? 5.574 5.25 -0.016 1 86.94 112 ILE B O 1
ATOM 2614 N N . ASP B 1 113 ? 6.777 6.91 0.815 1 86.38 113 ASP B N 1
ATOM 2615 C CA . ASP B 1 113 ? 5.621 7.727 1.164 1 86.38 113 ASP B CA 1
ATOM 2616 C C . ASP B 1 113 ? 4.879 8.195 -0.087 1 86.38 113 ASP B C 1
ATOM 2618 O O . ASP B 1 113 ? 3.648 8.148 -0.135 1 86.38 113 ASP B O 1
ATOM 2622 N N . ALA B 1 114 ? 5.652 8.617 -1.063 1 89.06 114 ALA B N 1
ATOM 2623 C CA . ALA B 1 114 ? 5.078 9.195 -2.277 1 89.06 114 ALA B CA 1
ATOM 2624 C C . ALA B 1 114 ? 4.309 8.141 -3.072 1 89.06 114 ALA B C 1
ATOM 2626 O O . ALA B 1 114 ? 3.18 8.383 -3.504 1 89.06 114 ALA B O 1
ATOM 2627 N N . TYR B 1 115 ? 4.875 6.98 -3.125 1 84.44 115 TYR B N 1
ATOM 2628 C CA . TYR B 1 115 ? 4.305 5.977 -4.016 1 84.44 115 TYR B CA 1
ATOM 2629 C C . TYR B 1 115 ? 3.289 5.109 -3.279 1 84.44 115 TYR B C 1
ATOM 2631 O O . TYR B 1 115 ? 2.432 4.48 -3.904 1 84.44 115 TYR B O 1
ATOM 2639 N N . GLY B 1 116 ? 3.377 5.133 -1.982 1 76.94 116 GLY B N 1
ATOM 2640 C CA . GLY B 1 116 ? 2.434 4.359 -1.191 1 76.94 116 GLY B CA 1
ATOM 2641 C C . GLY B 1 116 ? 1.079 5.027 -1.052 1 76.94 116 GLY B C 1
ATOM 2642 O O . GLY B 1 116 ? 0.088 4.371 -0.725 1 76.94 116 GLY B O 1
ATOM 2643 N N . ALA B 1 117 ? 0.981 6.316 -1.337 1 74.81 117 ALA B N 1
ATOM 2644 C CA . ALA B 1 117 ? -0.26 7.059 -1.135 1 74.81 117 ALA B CA 1
ATOM 2645 C C . ALA B 1 117 ? -0.44 8.133 -2.207 1 74.81 117 ALA B C 1
ATOM 2647 O O . ALA B 1 117 ? -0.705 9.289 -1.895 1 74.81 117 ALA B O 1
ATOM 2648 N N . LEU B 1 118 ? -0.378 7.723 -3.465 1 77.25 118 LEU B N 1
ATOM 2649 C CA . LEU B 1 118 ? -0.464 8.672 -4.57 1 77.25 118 LEU B CA 1
ATOM 2650 C C . LEU B 1 118 ? -1.806 9.398 -4.562 1 77.25 118 LEU B C 1
ATOM 2652 O O . LEU B 1 118 ? -1.872 10.594 -4.855 1 77.25 118 LEU B O 1
ATOM 2656 N N . GLU B 1 119 ? -2.805 8.719 -4.129 1 71.88 119 GLU B N 1
ATOM 2657 C CA . GLU B 1 119 ? -4.164 9.25 -4.195 1 71.88 119 GLU B CA 1
ATOM 2658 C C . GLU B 1 119 ? -4.383 10.336 -3.143 1 71.88 119 GLU B C 1
ATOM 2660 O O . GLU B 1 119 ? -5.336 11.109 -3.234 1 71.88 119 GLU B O 1
ATOM 2665 N N . ARG B 1 120 ? -3.477 10.453 -2.207 1 73.06 120 ARG B N 1
ATOM 2666 C CA . ARG B 1 120 ? -3.607 11.438 -1.139 1 73.06 120 ARG B CA 1
ATOM 2667 C C . ARG B 1 120 ? -2.916 12.742 -1.511 1 73.06 120 ARG B C 1
ATOM 2669 O O . ARG B 1 120 ? -3.074 13.75 -0.82 1 73.06 120 ARG B O 1
ATOM 2676 N N . LEU B 1 121 ? -2.186 12.688 -2.523 1 82 121 LEU B N 1
ATOM 2677 C CA . LEU B 1 121 ? -1.496 13.891 -2.969 1 82 121 LEU B CA 1
ATOM 2678 C C . LEU B 1 121 ? -2.441 14.805 -3.74 1 82 121 LEU B C 1
ATOM 2680 O O . LEU B 1 121 ? -3.463 14.352 -4.262 1 82 121 LEU B O 1
ATOM 2684 N N . PRO B 1 122 ? -2.096 16.062 -3.756 1 82.75 122 PRO B N 1
ATOM 2685 C CA . PRO B 1 122 ? -2.936 16.969 -4.547 1 82.75 122 PRO B CA 1
ATOM 2686 C C . PRO B 1 122 ? -3.117 16.5 -5.988 1 82.75 122 PRO B C 1
ATOM 2688 O O . PRO B 1 122 ? -2.162 16.031 -6.613 1 82.75 122 PRO B O 1
ATOM 2691 N N . VAL B 1 123 ? -4.305 16.641 -6.504 1 82 123 VAL B N 1
ATOM 2692 C CA . VAL B 1 123 ? -4.695 16.156 -7.82 1 82 123 VAL B CA 1
ATOM 2693 C C . VAL B 1 123 ? -3.77 16.734 -8.883 1 82 123 VAL B C 1
ATOM 2695 O O . VAL B 1 123 ? -3.424 16.062 -9.859 1 82 123 VAL B O 1
ATOM 2698 N N . LYS B 1 124 ? -3.316 17.922 -8.578 1 87 124 LYS B N 1
ATOM 2699 C CA . LYS B 1 124 ? -2.547 18.688 -9.562 1 87 124 LYS B CA 1
ATOM 2700 C C . LYS B 1 124 ? -1.223 17.984 -9.875 1 87 124 LYS B C 1
ATOM 2702 O O . LYS B 1 124 ? -0.667 18.156 -10.961 1 87 124 LYS B O 1
ATOM 2707 N N . ILE B 1 125 ? -0.789 17.188 -8.883 1 90.19 125 ILE B N 1
ATOM 2708 C CA . ILE B 1 125 ? 0.528 16.609 -9.125 1 9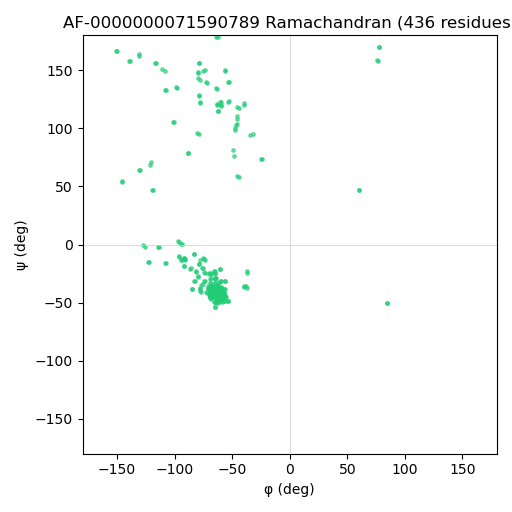0.19 125 ILE B CA 1
ATOM 2709 C C . ILE B 1 125 ? 0.406 15.102 -9.289 1 90.19 125 ILE B C 1
ATOM 2711 O O . ILE B 1 125 ? 1.398 14.414 -9.539 1 90.19 125 ILE B O 1
ATOM 2715 N N . GLN B 1 126 ? -0.74 14.578 -9.164 1 87 126 GLN B N 1
ATOM 2716 C CA . GLN B 1 126 ? -0.933 13.133 -9.195 1 87 126 GLN B CA 1
ATOM 2717 C C . GLN B 1 126 ? -0.481 12.547 -10.531 1 87 126 GLN B C 1
ATOM 2719 O O . GLN B 1 126 ? 0.162 11.492 -10.57 1 87 126 GLN B O 1
ATOM 2724 N N . ALA B 1 127 ? -0.851 13.273 -11.594 1 87.75 127 ALA B N 1
ATOM 2725 C CA . ALA B 1 127 ? -0.498 12.773 -12.922 1 87.75 127 ALA B CA 1
ATOM 2726 C C . ALA B 1 127 ? 1.017 12.68 -13.086 1 87.75 127 ALA B C 1
ATOM 2728 O O . ALA B 1 127 ? 1.533 11.68 -13.578 1 87.75 127 ALA B O 1
ATOM 2729 N N . GLN B 1 128 ? 1.676 13.703 -12.594 1 91.31 128 GLN B N 1
ATOM 2730 C CA . GLN B 1 128 ? 3.131 13.711 -12.703 1 91.31 128 GLN B CA 1
ATOM 2731 C C . GLN B 1 128 ? 3.76 12.672 -11.773 1 91.31 128 GLN B C 1
ATOM 2733 O O . GLN B 1 128 ? 4.75 12.031 -12.133 1 91.31 128 GLN B O 1
ATOM 2738 N N . MET B 1 129 ? 3.156 12.508 -10.641 1 91.31 129 MET B N 1
ATOM 2739 C CA . MET B 1 129 ? 3.633 11.508 -9.695 1 91.31 129 MET B CA 1
ATOM 2740 C C . MET B 1 129 ? 3.48 10.102 -10.266 1 91.31 129 MET B C 1
ATOM 2742 O O . MET B 1 129 ? 4.359 9.258 -10.094 1 91.31 129 MET B O 1
ATOM 2746 N N . LYS B 1 130 ? 2.408 9.898 -11 1 88 130 LYS B N 1
ATOM 2747 C CA . LYS B 1 130 ? 2.168 8.602 -11.625 1 88 130 LYS B CA 1
ATOM 2748 C C . LYS B 1 130 ? 3.215 8.297 -12.688 1 88 130 LYS B C 1
ATOM 2750 O O . LYS B 1 130 ? 3.648 7.156 -12.836 1 88 130 LYS B O 1
ATOM 2755 N N . ILE B 1 131 ? 3.607 9.305 -13.383 1 89.69 131 ILE B N 1
ATOM 2756 C CA . ILE B 1 131 ? 4.641 9.148 -14.398 1 89.69 131 ILE B CA 1
ATOM 2757 C C . ILE B 1 131 ? 5.957 8.742 -13.734 1 89.69 131 ILE B C 1
ATOM 2759 O O . ILE B 1 131 ? 6.633 7.816 -14.195 1 89.69 131 ILE B O 1
ATOM 2763 N N . LEU B 1 132 ? 6.262 9.391 -12.617 1 90.12 132 LEU B N 1
ATOM 2764 C CA . LEU B 1 132 ? 7.488 9.07 -11.898 1 90.12 132 LEU B CA 1
ATOM 2765 C C . LEU B 1 132 ? 7.426 7.652 -11.336 1 90.12 132 LEU B C 1
ATOM 2767 O O . LEU B 1 132 ? 8.414 6.914 -11.383 1 90.12 132 LEU B O 1
ATOM 2771 N N . TYR B 1 133 ? 6.297 7.359 -10.844 1 87.75 133 TYR B N 1
ATOM 2772 C CA . TYR B 1 133 ? 6.082 6.016 -10.32 1 87.75 133 TYR B CA 1
ATOM 2773 C C . TYR B 1 133 ? 6.289 4.965 -11.398 1 87.75 133 TYR B C 1
ATOM 2775 O O . TYR B 1 133 ? 7.004 3.979 -11.188 1 87.75 133 TYR B O 1
ATOM 2783 N N . THR B 1 134 ? 5.715 5.219 -12.555 1 86.38 134 THR B N 1
ATOM 2784 C CA . THR B 1 134 ? 5.836 4.293 -13.672 1 86.38 134 THR B CA 1
ATOM 2785 C C . THR B 1 134 ? 7.289 4.156 -14.109 1 86.38 134 THR B C 1
ATOM 2787 O O . THR B 1 134 ? 7.762 3.049 -14.375 1 86.38 134 THR B O 1
ATOM 2790 N N . LYS B 1 135 ? 7.926 5.207 -14.109 1 86.31 135 LYS B N 1
ATOM 2791 C CA . LYS B 1 135 ? 9.344 5.195 -14.461 1 86.31 135 LYS B CA 1
ATOM 2792 C C . LYS B 1 135 ? 10.148 4.32 -13.508 1 86.31 135 LYS B C 1
ATOM 2794 O O . LYS B 1 135 ? 11.008 3.551 -13.938 1 86.31 135 LYS B O 1
ATOM 2799 N N . SER B 1 136 ? 9.828 4.434 -12.273 1 83.25 136 SER B N 1
ATOM 2800 C CA . SER B 1 136 ? 10.539 3.684 -11.234 1 83.25 136 SER B CA 1
ATOM 2801 C C . SER B 1 136 ? 10.242 2.191 -11.336 1 83.25 136 SER B C 1
ATOM 2803 O O . SER B 1 136 ? 11.117 1.359 -11.102 1 83.25 136 SER B O 1
ATOM 2805 N N . MET B 1 137 ? 9.094 1.907 -11.82 1 87.56 137 MET B N 1
ATOM 2806 C CA . MET B 1 137 ? 8.68 0.509 -11.906 1 87.56 137 MET B CA 1
ATOM 2807 C C . MET B 1 137 ? 9.172 -0.129 -13.195 1 87.56 137 MET B C 1
ATOM 2809 O O . MET B 1 137 ? 9.297 -1.352 -13.289 1 87.56 137 MET B O 1
ATOM 2813 N N . THR B 1 138 ? 9.477 0.689 -14.172 1 89 138 THR B N 1
ATOM 2814 C CA . THR B 1 138 ? 9.836 0.206 -15.5 1 89 138 THR B CA 1
ATOM 2815 C C . THR B 1 138 ? 11.109 -0.632 -15.453 1 89 138 THR B C 1
ATOM 2817 O O . THR B 1 138 ? 11.211 -1.661 -16.125 1 89 138 THR B O 1
ATOM 2820 N N . ILE B 1 139 ? 12.016 -0.245 -14.625 1 86.75 139 ILE B N 1
ATOM 2821 C CA . ILE B 1 139 ? 13.273 -0.975 -14.539 1 86.75 139 ILE B CA 1
ATOM 2822 C C . ILE B 1 139 ? 13.016 -2.383 -14.008 1 86.75 139 ILE B C 1
ATOM 2824 O O . ILE B 1 139 ? 13.492 -3.367 -14.586 1 86.75 139 ILE B O 1
ATOM 2828 N N . SER B 1 140 ? 12.273 -2.455 -12.914 1 90.19 140 SER B N 1
ATOM 2829 C CA . SER B 1 140 ? 11.953 -3.76 -12.336 1 90.19 140 SER B CA 1
ATOM 2830 C C . SER B 1 140 ? 11.164 -4.617 -13.32 1 90.19 140 SER B C 1
ATOM 2832 O O . SER B 1 140 ? 11.422 -5.812 -13.461 1 90.19 140 SER B O 1
ATOM 2834 N N . ARG B 1 141 ? 10.258 -4.004 -14.016 1 93.44 141 ARG B N 1
ATOM 2835 C CA . ARG B 1 141 ? 9.438 -4.727 -14.984 1 93.44 141 ARG B CA 1
ATOM 2836 C C . ARG B 1 141 ? 10.297 -5.266 -16.125 1 93.44 141 ARG B C 1
ATOM 2838 O O . ARG B 1 141 ? 10.094 -6.395 -16.578 1 93.44 141 ARG B O 1
ATOM 2845 N N . GLU B 1 142 ? 11.219 -4.43 -16.516 1 92.12 142 GLU B N 1
ATOM 2846 C CA . GLU B 1 142 ? 12.117 -4.848 -17.594 1 92.12 142 GLU B CA 1
ATOM 2847 C C . GLU B 1 142 ? 13 -6.012 -17.156 1 92.12 142 GLU B C 1
ATOM 2849 O O . GLU B 1 142 ? 13.219 -6.953 -17.906 1 92.12 142 GLU B O 1
ATOM 2854 N N . MET B 1 143 ? 13.469 -5.93 -15.977 1 92.62 143 MET B N 1
ATOM 2855 C CA . MET B 1 143 ? 14.305 -7.012 -15.461 1 92.62 143 MET B CA 1
ATOM 2856 C C . MET B 1 143 ? 13.5 -8.305 -15.328 1 92.62 143 MET B C 1
ATOM 2858 O O . MET B 1 143 ? 13.984 -9.383 -15.68 1 92.62 143 MET B O 1
ATOM 2862 N N . ILE B 1 144 ? 12.289 -8.219 -14.844 1 95.94 144 ILE B N 1
ATOM 2863 C CA . ILE B 1 144 ? 11.406 -9.375 -14.742 1 95.94 144 ILE B CA 1
ATOM 2864 C C . ILE B 1 144 ? 11.148 -9.953 -16.125 1 95.94 144 ILE B C 1
ATOM 2866 O O . ILE B 1 144 ? 11.203 -11.172 -16.328 1 95.94 144 ILE B O 1
ATOM 2870 N N . SER B 1 145 ? 10.875 -9.047 -17.047 1 96 145 SER B N 1
ATOM 2871 C CA . SER B 1 145 ? 10.641 -9.461 -18.422 1 96 145 SER B CA 1
ATOM 2872 C C . SER B 1 145 ? 11.828 -10.242 -18.984 1 96 145 SER B C 1
ATOM 2874 O O . SER B 1 145 ? 11.656 -11.266 -19.641 1 96 145 SER B O 1
ATOM 2876 N N . GLN B 1 146 ? 12.984 -9.789 -18.703 1 95.12 146 GLN B N 1
ATOM 2877 C CA . GLN B 1 146 ? 14.203 -10.445 -19.172 1 95.12 146 GLN B CA 1
ATOM 2878 C C . GLN B 1 146 ? 14.352 -11.828 -18.547 1 95.12 146 GLN B C 1
ATOM 2880 O O . GLN B 1 146 ? 14.789 -12.773 -19.203 1 95.12 146 GLN B O 1
ATOM 2885 N N . VAL B 1 147 ? 14.039 -11.906 -17.297 1 96.31 147 VAL B N 1
ATOM 2886 C CA . VAL B 1 147 ? 14.086 -13.219 -16.641 1 96.31 147 VAL B CA 1
ATOM 2887 C C . VAL B 1 147 ? 13.062 -14.148 -17.297 1 96.31 147 VAL B C 1
ATOM 2889 O O . VAL B 1 147 ? 13.367 -15.312 -17.562 1 96.31 147 VAL B O 1
ATOM 2892 N N . LEU B 1 148 ? 11.875 -13.625 -17.578 1 96.19 148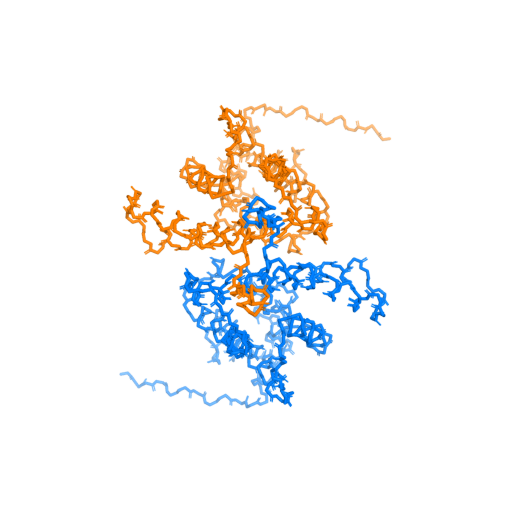 LEU B N 1
ATOM 2893 C CA . LEU B 1 148 ? 10.805 -14.422 -18.172 1 96.19 148 LEU B CA 1
ATOM 2894 C C . LEU B 1 148 ? 11.188 -14.883 -19.562 1 96.19 148 LEU B C 1
ATOM 2896 O O . LEU B 1 148 ? 10.75 -15.938 -20.031 1 96.19 148 LEU B O 1
ATOM 2900 N N . ASP B 1 149 ? 12.008 -14.109 -20.266 1 95.69 149 ASP B N 1
ATOM 2901 C CA . ASP B 1 149 ? 12.484 -14.492 -21.594 1 95.69 149 ASP B CA 1
ATOM 2902 C C . ASP B 1 149 ? 13.266 -15.805 -21.531 1 95.69 149 ASP B C 1
ATOM 2904 O O . ASP B 1 149 ? 13.383 -16.5 -22.547 1 95.69 149 ASP B O 1
ATOM 2908 N N . LYS B 1 150 ? 13.75 -16.125 -20.344 1 94.31 150 LYS B N 1
ATOM 2909 C CA . LYS B 1 150 ? 14.555 -17.328 -20.188 1 94.31 150 LYS B CA 1
ATOM 2910 C C . LYS B 1 150 ? 13.695 -18.484 -19.688 1 94.31 150 LYS B C 1
ATOM 2912 O O . LYS B 1 150 ? 14.219 -19.578 -19.391 1 94.31 150 LYS B O 1
ATOM 2917 N N . MET B 1 151 ? 12.469 -18.203 -19.562 1 93.81 151 MET B N 1
ATOM 2918 C CA . MET B 1 151 ? 11.531 -19.203 -19.047 1 93.81 151 MET B CA 1
ATOM 2919 C C . MET B 1 151 ? 10.492 -19.562 -20.094 1 93.81 151 MET B C 1
ATOM 2921 O O . MET B 1 151 ? 10.281 -18.828 -21.062 1 93.81 151 MET B O 1
ATOM 2925 N N . THR B 1 152 ? 9.914 -20.734 -19.984 1 94.31 152 THR B N 1
ATOM 2926 C CA . THR B 1 152 ? 8.82 -21.156 -20.859 1 94.31 152 THR B CA 1
ATOM 2927 C C . THR B 1 152 ? 7.473 -21 -20.156 1 94.31 152 THR B C 1
ATOM 2929 O O . THR B 1 152 ? 7.152 -21.766 -19.25 1 94.31 152 THR B O 1
ATOM 2932 N N . LEU B 1 153 ? 6.773 -19.984 -20.578 1 94.75 153 LEU B N 1
ATOM 2933 C CA . LEU B 1 153 ? 5.465 -19.703 -20 1 94.75 153 LEU B CA 1
ATOM 2934 C C . LEU B 1 153 ? 4.398 -20.609 -20.594 1 94.75 153 LEU B C 1
ATOM 2936 O O . LEU B 1 153 ? 4.461 -20.953 -21.781 1 94.75 153 LEU B O 1
ATOM 2940 N N . ARG B 1 154 ? 3.414 -20.938 -19.766 1 95.12 154 ARG B N 1
ATOM 2941 C CA . ARG B 1 154 ? 2.23 -21.609 -20.312 1 95.12 154 ARG B CA 1
ATOM 2942 C C . ARG B 1 154 ? 1.596 -20.781 -21.422 1 95.12 154 ARG B C 1
ATOM 2944 O O . ARG B 1 154 ? 1.574 -19.547 -21.359 1 95.12 154 ARG B O 1
ATOM 2951 N N . ALA B 1 155 ? 0.979 -21.484 -22.359 1 92.56 155 ALA B N 1
ATOM 2952 C CA . ALA B 1 155 ? 0.393 -20.844 -23.531 1 92.56 155 ALA B CA 1
ATOM 2953 C C . ALA B 1 155 ? -0.822 -20 -23.141 1 92.56 155 ALA B C 1
ATOM 2955 O O . ALA B 1 155 ? -1.142 -19.016 -23.797 1 92.56 155 ALA B O 1
ATOM 2956 N N . ASP B 1 156 ? -1.426 -20.344 -22.031 1 92.94 156 ASP B N 1
ATOM 2957 C CA . ASP B 1 156 ? -2.689 -19.719 -21.672 1 92.94 156 ASP B CA 1
ATOM 2958 C C . ASP B 1 156 ? -2.463 -18.531 -20.75 1 92.94 156 ASP B C 1
ATOM 2960 O O . ASP B 1 156 ? -3.416 -17.859 -20.328 1 92.94 156 ASP B O 1
ATOM 2964 N N . VAL B 1 157 ? -1.186 -18.281 -20.453 1 93.5 157 VAL B N 1
ATOM 2965 C CA . VAL B 1 157 ? -0.946 -17.203 -19.484 1 93.5 157 VAL B CA 1
ATOM 2966 C C . VAL B 1 157 ? -0.583 -15.922 -20.219 1 93.5 157 VAL B C 1
ATOM 2968 O O . VAL B 1 157 ? 0.149 -15.953 -21.219 1 93.5 157 VAL B O 1
ATOM 2971 N N . ASP B 1 158 ? -1.18 -14.836 -19.781 1 94.69 158 ASP B N 1
ATOM 2972 C CA . ASP B 1 158 ? -0.865 -13.516 -20.312 1 94.69 158 ASP B CA 1
ATOM 2973 C C . ASP B 1 158 ? 0.444 -12.992 -19.719 1 94.69 158 ASP B C 1
ATOM 2975 O O . ASP B 1 158 ? 0.572 -12.844 -18.5 1 94.69 158 ASP B O 1
ATOM 2979 N N . ARG B 1 159 ? 1.346 -12.703 -20.609 1 95.94 159 ARG B N 1
ATOM 2980 C CA . ARG B 1 159 ? 2.682 -12.312 -20.172 1 95.94 159 ARG B CA 1
ATOM 2981 C C . ARG B 1 159 ? 2.641 -11.023 -19.375 1 95.94 159 ARG B C 1
ATOM 2983 O O . ARG B 1 159 ? 3.27 -10.922 -18.312 1 95.94 159 ARG B O 1
ATOM 2990 N N . ASP B 1 160 ? 1.877 -10.008 -19.828 1 95.5 160 ASP B N 1
ATOM 2991 C CA . ASP B 1 160 ? 1.806 -8.727 -19.141 1 95.5 160 ASP B CA 1
ATOM 2992 C C . ASP B 1 160 ? 1.166 -8.883 -17.75 1 95.5 160 ASP B C 1
ATOM 2994 O O . ASP B 1 160 ? 1.631 -8.289 -16.781 1 95.5 160 ASP B O 1
ATOM 2998 N N . ALA B 1 161 ? 0.128 -9.656 -17.719 1 94.62 161 ALA B N 1
ATOM 2999 C CA . ALA B 1 161 ? -0.52 -9.922 -16.438 1 94.62 161 ALA B CA 1
ATOM 3000 C C . ALA B 1 161 ? 0.411 -10.68 -15.492 1 94.62 161 ALA B C 1
ATOM 3002 O O . ALA B 1 161 ? 0.4 -10.445 -14.281 1 94.62 161 ALA B O 1
ATOM 3003 N N . THR B 1 162 ? 1.204 -11.578 -16.078 1 97 162 THR B N 1
ATOM 3004 C CA . THR B 1 162 ? 2.172 -12.32 -15.273 1 97 162 THR B CA 1
ATOM 3005 C C . THR B 1 162 ? 3.227 -11.391 -14.688 1 97 162 THR B C 1
ATOM 3007 O O . THR B 1 162 ? 3.559 -11.484 -13.508 1 97 162 THR B O 1
ATOM 3010 N N . ILE B 1 163 ? 3.676 -10.492 -15.5 1 97.06 163 ILE B N 1
ATOM 3011 C CA . ILE B 1 163 ? 4.66 -9.523 -15.031 1 97.06 163 ILE B CA 1
ATOM 3012 C C . ILE B 1 163 ? 4.055 -8.672 -13.914 1 97.06 163 ILE B C 1
ATOM 3014 O O . ILE B 1 163 ? 4.691 -8.438 -12.883 1 97.06 163 ILE B O 1
ATOM 3018 N N . ALA B 1 164 ? 2.818 -8.234 -14.094 1 94.81 164 ALA B N 1
ATOM 3019 C CA . ALA B 1 164 ? 2.129 -7.438 -13.086 1 94.81 164 ALA B CA 1
ATOM 3020 C C . ALA B 1 164 ? 1.995 -8.211 -11.773 1 94.81 164 ALA B C 1
ATOM 3022 O O . ALA B 1 164 ? 2.193 -7.652 -10.695 1 94.81 164 ALA B O 1
ATOM 3023 N N . LEU B 1 165 ? 1.659 -9.469 -11.883 1 97.31 165 LEU B N 1
ATOM 3024 C CA . LEU B 1 165 ? 1.528 -10.32 -10.703 1 97.31 165 LEU B CA 1
ATOM 3025 C C . LEU B 1 165 ? 2.865 -10.469 -9.984 1 97.31 165 LEU B C 1
ATOM 3027 O O . LEU B 1 165 ? 2.939 -10.32 -8.766 1 97.31 165 LEU B O 1
ATOM 3031 N N . ILE B 1 166 ? 3.926 -10.703 -10.742 1 97.81 166 ILE B N 1
ATOM 3032 C CA . ILE B 1 166 ? 5.262 -10.852 -10.18 1 97.81 166 ILE B CA 1
ATOM 3033 C C . ILE B 1 166 ? 5.672 -9.562 -9.469 1 97.81 166 ILE B C 1
ATOM 3035 O O . ILE B 1 166 ? 6.242 -9.602 -8.375 1 97.81 166 ILE B O 1
ATOM 3039 N N . MET B 1 167 ? 5.363 -8.477 -10.047 1 94.81 167 MET B N 1
ATOM 3040 C CA . MET B 1 167 ? 5.66 -7.18 -9.445 1 94.81 167 MET B CA 1
ATOM 3041 C C . MET B 1 167 ? 4.934 -7.02 -8.109 1 94.81 167 MET B C 1
ATOM 3043 O O . MET B 1 167 ? 5.508 -6.512 -7.148 1 94.81 167 MET B O 1
ATOM 3047 N N . GLY B 1 168 ? 3.705 -7.367 -8.125 1 94 168 GLY B N 1
ATOM 3048 C CA . GLY B 1 168 ? 2.951 -7.301 -6.883 1 94 168 GLY B CA 1
ATOM 3049 C C . GLY B 1 168 ? 3.553 -8.141 -5.773 1 94 168 GLY B C 1
ATOM 3050 O O . GLY B 1 168 ? 3.641 -7.695 -4.629 1 94 168 GLY B O 1
ATOM 3051 N N . VAL B 1 169 ? 3.945 -9.297 -6.094 1 96.44 169 VAL B N 1
ATOM 3052 C CA . VAL B 1 169 ? 4.535 -10.203 -5.109 1 96.44 169 VAL B CA 1
ATOM 3053 C C . VAL B 1 169 ? 5.898 -9.672 -4.676 1 96.44 169 VAL B C 1
ATOM 3055 O O . VAL B 1 169 ? 6.266 -9.766 -3.502 1 96.44 169 VAL B O 1
ATOM 3058 N N . TYR B 1 170 ? 6.602 -9.188 -5.672 1 94.19 170 TYR B N 1
ATOM 3059 C CA . TYR B 1 170 ? 7.867 -8.531 -5.355 1 94.19 170 TYR B CA 1
ATOM 3060 C C . TYR B 1 170 ? 7.664 -7.434 -4.316 1 94.19 170 TYR B C 1
ATOM 3062 O O . TYR B 1 170 ? 8.414 -7.348 -3.34 1 94.19 170 TYR B O 1
ATOM 3070 N N . ASN B 1 171 ? 6.703 -6.586 -4.496 1 89.88 171 ASN B N 1
ATOM 3071 C CA . ASN B 1 171 ? 6.391 -5.52 -3.553 1 89.88 171 ASN B CA 1
ATOM 3072 C C . ASN B 1 171 ? 5.996 -6.078 -2.188 1 89.88 171 ASN B C 1
ATOM 3074 O O . ASN B 1 171 ? 6.34 -5.504 -1.153 1 89.88 171 ASN B O 1
ATOM 3078 N N . GLN B 1 172 ? 5.281 -7.082 -2.209 1 91.19 172 GLN B N 1
ATOM 3079 C CA . GLN B 1 172 ? 4.891 -7.715 -0.954 1 91.19 172 GLN B CA 1
ATOM 3080 C C . GLN B 1 172 ? 6.109 -8.203 -0.182 1 91.19 172 GLN B C 1
ATOM 3082 O O . GLN B 1 172 ? 6.227 -7.973 1.022 1 91.19 172 GLN B O 1
ATOM 3087 N N . ILE B 1 173 ? 7.055 -8.883 -0.849 1 92.56 173 ILE B N 1
ATOM 3088 C CA . ILE B 1 173 ? 8.273 -9.375 -0.215 1 92.56 173 ILE B CA 1
ATOM 3089 C C . ILE B 1 173 ? 9.062 -8.203 0.368 1 92.56 173 ILE B C 1
ATOM 3091 O O . ILE B 1 173 ? 9.539 -8.273 1.501 1 92.56 173 ILE B O 1
ATOM 3095 N N . PHE B 1 174 ? 9.094 -7.172 -0.426 1 87.81 174 PHE B N 1
ATOM 3096 C CA . PHE B 1 174 ? 9.844 -6.004 0.025 1 87.81 174 PHE B CA 1
ATOM 3097 C C . PHE B 1 174 ? 9.219 -5.418 1.285 1 87.81 174 PHE B C 1
ATOM 3099 O O . PHE B 1 174 ? 9.922 -5.078 2.236 1 87.81 174 PHE B O 1
ATOM 3106 N N . MET B 1 175 ? 7.938 -5.293 1.341 1 84.94 175 MET B N 1
ATOM 3107 C CA . MET B 1 175 ? 7.254 -4.754 2.512 1 84.94 175 MET B CA 1
ATOM 3108 C C . MET B 1 175 ? 7.438 -5.664 3.719 1 84.94 175 MET B C 1
ATOM 3110 O O . MET B 1 175 ? 7.664 -5.191 4.832 1 84.94 175 MET B O 1
ATOM 3114 N N . GLU B 1 176 ? 7.305 -6.914 3.508 1 86.69 176 GLU B N 1
ATOM 3115 C CA . GLU B 1 176 ? 7.531 -7.863 4.594 1 86.69 176 GLU B CA 1
ATOM 3116 C C . GLU B 1 176 ? 8.961 -7.773 5.117 1 86.69 176 GLU B C 1
ATOM 3118 O O . GLU B 1 176 ? 9.195 -7.867 6.324 1 86.69 176 GLU B O 1
ATOM 3123 N N . PHE B 1 177 ? 9.867 -7.637 4.188 1 86.75 177 PHE B N 1
ATOM 3124 C CA . PHE B 1 177 ? 11.273 -7.547 4.562 1 86.75 177 PHE B CA 1
ATOM 3125 C C . PHE B 1 177 ? 11.531 -6.281 5.371 1 86.75 177 PHE B C 1
ATOM 3127 O O . PHE B 1 177 ? 12.258 -6.316 6.367 1 86.75 177 PHE B O 1
ATOM 3134 N N . GLN B 1 178 ? 10.938 -5.18 4.941 1 81.06 178 GLN B N 1
ATOM 3135 C CA . GLN B 1 178 ? 11.078 -3.932 5.684 1 81.06 178 GLN B CA 1
ATOM 3136 C C . GLN B 1 178 ? 10.547 -4.074 7.105 1 81.06 178 GLN B C 1
ATOM 3138 O O . GLN B 1 178 ? 11.172 -3.594 8.055 1 81.06 178 GLN B O 1
ATOM 3143 N N . THR B 1 179 ? 9.422 -4.656 7.254 1 80.62 179 THR B N 1
ATOM 3144 C CA . THR B 1 179 ? 8.836 -4.883 8.57 1 80.62 179 THR B CA 1
ATOM 3145 C C . THR B 1 179 ? 9.742 -5.758 9.43 1 80.62 179 THR B C 1
ATOM 3147 O O . THR B 1 179 ? 9.977 -5.457 10.602 1 80.62 179 THR B O 1
ATOM 3150 N N . TYR B 1 180 ? 10.242 -6.84 8.812 1 83.12 180 TYR B N 1
ATOM 3151 C CA . TYR B 1 180 ? 11.164 -7.746 9.492 1 83.12 180 TYR B CA 1
ATOM 3152 C C . TYR B 1 180 ? 12.398 -6.996 9.984 1 83.12 180 TYR B C 1
ATOM 3154 O O . TYR B 1 180 ? 12.812 -7.164 11.133 1 83.12 180 TYR B O 1
ATOM 3162 N N . MET B 1 181 ? 12.922 -6.141 9.125 1 81.44 181 MET B N 1
ATOM 3163 C CA . MET B 1 181 ? 14.133 -5.398 9.461 1 81.44 181 MET B CA 1
ATOM 3164 C C . MET B 1 181 ? 13.859 -4.395 10.578 1 81.44 181 MET B C 1
ATOM 3166 O O . MET B 1 181 ? 14.719 -4.152 11.43 1 81.44 181 MET B O 1
ATOM 3170 N N . ARG B 1 182 ? 12.781 -3.773 10.57 1 75.25 182 ARG B N 1
ATOM 3171 C CA . ARG B 1 182 ? 12.414 -2.803 11.602 1 75.25 182 ARG B CA 1
ATOM 3172 C C . ARG B 1 182 ? 12.258 -3.477 12.961 1 75.25 182 ARG B C 1
ATOM 3174 O O . ARG B 1 182 ? 12.609 -2.896 13.992 1 75.25 182 ARG B O 1
ATOM 3181 N N . GLU B 1 183 ? 11.742 -4.578 12.883 1 77.81 183 GLU B N 1
ATOM 3182 C CA . GLU B 1 183 ? 11.469 -5.297 14.125 1 77.81 183 GLU B CA 1
ATOM 3183 C C . GLU B 1 183 ? 12.711 -6.008 14.641 1 77.81 183 GLU B C 1
ATOM 3185 O O . GLU B 1 183 ? 12.781 -6.375 15.82 1 77.81 183 GLU B O 1
ATOM 3190 N N . ASN B 1 184 ? 13.594 -6.262 13.695 1 75.44 184 ASN B N 1
ATOM 3191 C CA . ASN B 1 184 ? 14.797 -6.996 14.07 1 75.44 184 ASN B CA 1
ATOM 3192 C C . ASN B 1 184 ? 16.062 -6.172 13.812 1 75.44 184 ASN B C 1
ATOM 3194 O O . ASN B 1 184 ? 16.875 -6.52 12.961 1 75.44 184 ASN B O 1
ATOM 3198 N N . HIS B 1 185 ? 16.219 -4.816 14.203 1 63.62 185 HIS B N 1
ATOM 3199 C CA . HIS B 1 185 ? 17.172 -3.738 13.969 1 63.62 185 HIS B CA 1
ATOM 3200 C C . HIS B 1 185 ? 18.594 -4.27 13.914 1 63.62 185 HIS B C 1
ATOM 3202 O O . HIS B 1 185 ? 19.484 -3.637 13.32 1 63.62 185 HIS B O 1
ATOM 3208 N N . GLN B 1 186 ? 18.969 -5.227 14.703 1 52.72 186 GLN B N 1
ATOM 3209 C CA . GLN B 1 186 ? 20.375 -5.422 15.031 1 52.72 186 GLN B CA 1
ATOM 3210 C C . GLN B 1 186 ? 21.109 -6.145 13.906 1 52.72 186 GLN B C 1
ATOM 3212 O O . GLN B 1 186 ? 22.344 -6.176 13.875 1 52.72 186 GLN B O 1
ATOM 3217 N N . VAL B 1 187 ? 20.688 -6.961 13.039 1 49.16 187 VAL B N 1
ATOM 3218 C CA . VAL B 1 187 ? 21.609 -7.914 12.43 1 49.16 187 VAL B CA 1
ATOM 3219 C C . VAL B 1 187 ? 21.641 -7.707 10.914 1 49.16 187 VAL B C 1
ATOM 3221 O O . VAL B 1 187 ? 20.594 -7.77 10.258 1 49.16 187 VAL B O 1
ATOM 3224 N N . GLU B 1 188 ? 22.188 -6.695 10.406 1 58.75 188 GLU B N 1
ATOM 3225 C CA . GLU B 1 188 ? 22.609 -6.91 9.023 1 58.75 188 GLU B CA 1
ATOM 3226 C C . GLU B 1 188 ? 23.328 -8.25 8.867 1 58.75 188 GLU B C 1
ATOM 3228 O O . GLU B 1 188 ? 24.547 -8.32 9 1 58.75 188 GLU B O 1
ATOM 3233 N N . SER B 1 189 ? 22.406 -9.352 9.281 1 69.06 189 SER B N 1
ATOM 3234 C CA . SER B 1 189 ? 22.859 -10.672 9.688 1 69.06 189 SER B CA 1
ATOM 3235 C C . SER B 1 189 ? 22.531 -11.719 8.633 1 69.06 189 SER B C 1
ATOM 3237 O O . SER B 1 189 ? 21.828 -11.422 7.66 1 69.06 189 SER B O 1
ATOM 3239 N N . MET B 1 190 ? 23.328 -12.641 8.586 1 74.5 190 MET B N 1
ATOM 3240 C CA . MET B 1 190 ? 23.031 -13.875 7.867 1 74.5 190 MET B CA 1
ATOM 3241 C C . MET B 1 190 ? 21.562 -14.258 8.016 1 74.5 190 MET B C 1
ATOM 3243 O O . MET B 1 190 ? 20.969 -14.805 7.09 1 74.5 190 MET B O 1
ATOM 3247 N N . ALA B 1 191 ? 21 -13.82 9.023 1 77.69 191 ALA B N 1
ATOM 3248 C CA . ALA B 1 191 ? 19.609 -14.148 9.289 1 77.69 191 ALA B CA 1
ATOM 3249 C C . ALA B 1 191 ? 18.672 -13.352 8.391 1 77.69 191 ALA B C 1
ATOM 3251 O O . ALA B 1 191 ? 17.641 -13.859 7.941 1 77.69 191 ALA B O 1
ATOM 3252 N N . ASP B 1 192 ? 19.062 -12.102 8.078 1 82.38 192 ASP B N 1
ATOM 3253 C CA . ASP B 1 192 ? 18.25 -11.258 7.195 1 82.38 192 ASP B CA 1
ATOM 3254 C C . ASP B 1 192 ? 18.219 -11.828 5.777 1 82.38 192 ASP B C 1
ATOM 3256 O O . ASP B 1 192 ? 17.172 -11.859 5.141 1 82.38 192 ASP B O 1
ATOM 3260 N N . ILE B 1 193 ? 19.391 -12.312 5.445 1 83.06 193 ILE B N 1
ATOM 3261 C CA . ILE B 1 193 ? 19.516 -12.875 4.105 1 83.06 193 ILE B CA 1
ATOM 3262 C C . ILE B 1 193 ? 18.688 -14.156 3.996 1 83.06 193 ILE B C 1
ATOM 3264 O O . ILE B 1 193 ? 17.969 -14.352 3.02 1 83.06 193 ILE B O 1
ATOM 3268 N N . GLU B 1 194 ? 18.766 -14.938 4.941 1 89.81 194 GLU B N 1
ATOM 3269 C CA . GLU B 1 194 ? 18.047 -16.203 4.926 1 89.81 194 GLU B CA 1
ATOM 3270 C C . GLU B 1 194 ? 16.547 -15.992 4.871 1 89.81 194 GLU B C 1
ATOM 3272 O O . GLU B 1 194 ? 15.828 -16.734 4.191 1 89.81 194 GLU B O 1
ATOM 3277 N N . TRP B 1 195 ? 16.109 -15.023 5.535 1 90.31 195 TRP B N 1
ATOM 3278 C CA . TRP B 1 195 ? 14.68 -14.758 5.574 1 90.31 195 TRP B CA 1
ATOM 3279 C C . TRP B 1 195 ? 14.156 -14.383 4.191 1 90.31 195 TRP B C 1
ATOM 3281 O O . TRP B 1 195 ? 13.172 -14.953 3.717 1 90.31 195 TRP B O 1
ATOM 3291 N N . VAL B 1 196 ? 14.867 -13.414 3.535 1 91.94 196 VAL B N 1
ATOM 3292 C CA . VAL B 1 196 ? 14.391 -12.938 2.242 1 91.94 196 VAL B CA 1
ATOM 3293 C C . VAL B 1 196 ? 14.516 -14.047 1.202 1 91.94 196 VAL B C 1
ATOM 3295 O O . VAL B 1 196 ? 13.648 -14.195 0.333 1 91.94 196 VAL B O 1
ATOM 3298 N N . VAL B 1 197 ? 15.57 -14.836 1.272 1 94 197 VAL B N 1
ATOM 3299 C CA . VAL B 1 197 ? 15.766 -15.953 0.35 1 94 197 VAL B CA 1
ATOM 3300 C C . VAL B 1 197 ? 14.633 -16.953 0.507 1 94 197 VAL B C 1
ATOM 3302 O O . VAL B 1 197 ? 14.031 -17.391 -0.482 1 94 197 VAL B O 1
ATOM 3305 N N . SER B 1 198 ? 14.359 -17.266 1.715 1 94.38 198 SER B N 1
ATOM 3306 C CA . SER B 1 198 ? 13.312 -18.25 1.992 1 94.38 198 SER B CA 1
ATOM 3307 C C . SER B 1 198 ? 11.953 -17.766 1.507 1 94.38 198 SER B C 1
ATOM 3309 O O . SER B 1 198 ? 11.195 -18.516 0.89 1 94.38 198 SER B O 1
ATOM 3311 N N . ARG B 1 199 ? 11.648 -16.516 1.763 1 94.56 199 ARG B N 1
ATOM 3312 C CA . ARG B 1 199 ? 10.367 -15.938 1.353 1 94.56 199 ARG B CA 1
ATOM 3313 C C . ARG B 1 199 ? 10.258 -15.875 -0.167 1 94.56 199 ARG B C 1
ATOM 3315 O O . ARG B 1 199 ? 9.227 -16.234 -0.735 1 94.56 199 ARG B O 1
ATOM 3322 N N . ALA B 1 200 ? 11.359 -15.461 -0.819 1 96 200 ALA B N 1
ATOM 3323 C CA . ALA B 1 200 ? 11.391 -15.391 -2.277 1 96 200 ALA B CA 1
ATOM 3324 C C . ALA B 1 200 ? 11.211 -16.766 -2.9 1 96 200 ALA B C 1
ATOM 3326 O O . ALA B 1 200 ? 10.453 -16.938 -3.861 1 96 200 ALA B O 1
ATOM 3327 N N . LYS B 1 201 ? 11.867 -17.766 -2.354 1 96.5 201 LYS B N 1
ATOM 3328 C CA . LYS B 1 201 ? 11.758 -19.141 -2.861 1 96.5 201 LYS B CA 1
ATOM 3329 C C . LYS B 1 201 ? 10.328 -19.656 -2.748 1 96.5 201 LYS B C 1
ATOM 3331 O O . LYS B 1 201 ? 9.805 -20.266 -3.684 1 96.5 201 LYS B O 1
ATOM 3336 N N . THR B 1 202 ? 9.797 -19.359 -1.638 1 96.31 202 THR B N 1
ATOM 3337 C CA . THR B 1 202 ? 8.43 -19.828 -1.404 1 96.31 202 THR B CA 1
ATOM 3338 C C . THR B 1 202 ? 7.461 -19.156 -2.379 1 96.31 202 THR B C 1
ATOM 3340 O O . THR B 1 202 ? 6.715 -19.844 -3.082 1 96.31 202 THR B O 1
ATOM 3343 N N . TYR B 1 203 ? 7.434 -17.844 -2.469 1 97.56 203 TYR B N 1
ATOM 3344 C CA . TYR B 1 203 ? 6.473 -17.109 -3.283 1 97.56 203 TYR B CA 1
ATOM 3345 C C . TYR B 1 203 ? 6.73 -17.328 -4.77 1 97.56 203 TYR B C 1
ATOM 3347 O O . TYR B 1 203 ? 5.805 -17.625 -5.527 1 97.56 203 TYR B O 1
ATOM 3355 N N . MET B 1 204 ? 8.008 -17.234 -5.184 1 97.19 204 MET B N 1
ATOM 3356 C CA . MET B 1 204 ? 8.305 -17.422 -6.598 1 97.19 204 MET B CA 1
ATOM 3357 C C . MET B 1 204 ? 8.062 -18.875 -7.016 1 97.19 204 MET B C 1
ATOM 3359 O O . MET B 1 204 ? 7.641 -19.141 -8.141 1 97.19 204 MET B O 1
ATOM 3363 N N . GLY B 1 205 ? 8.352 -19.812 -6.109 1 96 205 GLY B N 1
ATOM 3364 C CA . GLY B 1 205 ? 8.047 -21.203 -6.383 1 96 205 GLY B CA 1
ATOM 3365 C C . GLY B 1 205 ? 6.578 -21.438 -6.672 1 96 205 GLY B C 1
ATOM 3366 O O . GLY B 1 205 ? 6.238 -22.203 -7.582 1 96 205 GLY B O 1
ATOM 3367 N N . ILE B 1 206 ? 5.773 -20.781 -5.938 1 97.19 206 ILE B N 1
ATOM 3368 C CA . ILE B 1 206 ? 4.336 -20.906 -6.148 1 97.19 206 ILE B CA 1
ATOM 3369 C C . ILE B 1 206 ? 3.947 -20.25 -7.469 1 97.19 206 ILE B C 1
ATOM 3371 O O . ILE B 1 206 ? 3.156 -20.797 -8.234 1 97.19 206 ILE B O 1
ATOM 3375 N N . LEU B 1 207 ? 4.473 -19.062 -7.766 1 97.75 207 LEU B N 1
ATOM 3376 C CA . LEU B 1 207 ? 4.148 -18.391 -9.023 1 97.75 207 LEU B CA 1
ATOM 3377 C C . LEU B 1 207 ? 4.574 -19.25 -10.211 1 97.75 207 LEU B C 1
ATOM 3379 O O . LEU B 1 207 ? 3.857 -19.312 -11.219 1 97.75 207 LEU B O 1
ATOM 3383 N N . GLU B 1 208 ? 5.711 -19.891 -10.086 1 96.88 208 GLU B N 1
ATOM 3384 C CA . GLU B 1 208 ? 6.281 -20.656 -11.188 1 96.88 208 GLU B CA 1
ATOM 3385 C C . GLU B 1 208 ? 5.582 -22 -11.359 1 96.88 208 GLU B C 1
ATOM 3387 O O . GLU B 1 208 ? 5.336 -22.438 -12.484 1 96.88 208 GLU B O 1
ATOM 3392 N N . HIS B 1 209 ? 5.188 -22.672 -10.219 1 95.5 209 HIS B N 1
ATOM 3393 C CA . HIS B 1 209 ? 4.785 -24.062 -10.32 1 95.5 209 HIS B CA 1
ATOM 3394 C C . HIS B 1 209 ? 3.414 -24.297 -9.688 1 95.5 209 HIS B C 1
ATOM 3396 O O . HIS B 1 209 ? 2.877 -25.406 -9.742 1 95.5 209 HIS B O 1
ATOM 3402 N N . GLY B 1 210 ? 2.828 -23.266 -9.156 1 96.25 210 GLY B N 1
ATOM 3403 C CA . GLY B 1 210 ? 1.534 -23.406 -8.508 1 96.25 210 GLY B CA 1
ATOM 3404 C C . GLY B 1 210 ? 1.622 -24.047 -7.133 1 96.25 210 GLY B C 1
ATOM 3405 O O . GLY B 1 210 ? 2.619 -24.688 -6.801 1 96.25 210 GLY B O 1
ATOM 3406 N N . PHE B 1 211 ? 0.621 -23.828 -6.312 1 97.19 211 PHE B N 1
ATOM 3407 C CA . PHE B 1 211 ? 0.64 -24.438 -4.992 1 97.19 211 PHE B CA 1
ATOM 3408 C C . PHE B 1 211 ? -0.164 -25.734 -4.984 1 97.19 211 PHE B C 1
ATOM 3410 O O . PHE B 1 211 ? -0.109 -26.5 -4.023 1 97.19 211 PHE B O 1
ATOM 3417 N N . MET B 1 212 ? -0.888 -25.984 -6.055 1 95.19 212 MET B N 1
ATOM 3418 C CA . MET B 1 212 ? -1.728 -27.172 -6.113 1 95.19 212 MET B CA 1
ATOM 3419 C C . MET B 1 212 ? -0.897 -28.406 -6.445 1 95.19 212 MET B C 1
ATOM 3421 O O . MET B 1 212 ? 0.008 -28.344 -7.277 1 95.19 212 MET B O 1
ATOM 3425 N N . ALA B 1 213 ? -1.229 -29.562 -5.84 1 90.31 213 ALA B N 1
ATOM 3426 C CA . ALA B 1 213 ? -0.615 -30.844 -6.176 1 90.31 213 ALA B CA 1
ATOM 3427 C C . ALA B 1 213 ? -1.117 -31.344 -7.523 1 90.31 213 ALA B C 1
ATOM 3429 O O . ALA B 1 213 ? -2.268 -31.109 -7.898 1 90.31 213 ALA B O 1
ATOM 3430 N N . ALA B 1 214 ? -0.192 -31.906 -8.312 1 73.5 214 ALA B N 1
ATOM 3431 C CA . ALA B 1 214 ? -0.57 -32.5 -9.586 1 73.5 214 ALA B CA 1
ATOM 3432 C C . ALA B 1 214 ? -1.567 -33.656 -9.375 1 73.5 214 ALA B C 1
ATOM 3434 O O . ALA B 1 214 ? -1.519 -34.344 -8.367 1 73.5 214 ALA B O 1
ATOM 3435 N N . ASP B 1 215 ? -2.705 -33.562 -9.984 1 61.06 215 ASP B N 1
ATOM 3436 C CA . ASP B 1 215 ? -3.635 -34.688 -9.922 1 61.06 215 ASP B CA 1
ATOM 3437 C C . ASP B 1 215 ? -2.924 -36 -10.219 1 61.06 215 ASP B C 1
ATOM 3439 O O . ASP B 1 215 ? -2.203 -36.125 -11.211 1 61.06 215 ASP B O 1
ATOM 3443 N N . LEU B 1 216 ? -2.518 -36.812 -9.312 1 49.69 216 LEU B N 1
ATOM 3444 C CA . LEU B 1 216 ? -2.062 -38.188 -9.555 1 49.69 216 LEU B CA 1
ATOM 3445 C C . LEU B 1 216 ? -2.93 -38.844 -10.602 1 49.69 216 LEU B C 1
ATOM 3447 O O . LEU B 1 216 ? -2.504 -39.844 -11.227 1 49.69 216 LEU B O 1
ATOM 3451 N N . ASP B 1 217 ? -4.164 -38.625 -10.68 1 45 217 ASP B N 1
ATOM 3452 C CA . ASP B 1 217 ? -4.957 -39.469 -11.578 1 45 217 ASP B CA 1
ATOM 3453 C C . ASP B 1 217 ? -4.535 -39.25 -13.031 1 45 217 ASP B C 1
ATOM 3455 O O . ASP B 1 217 ? -4.934 -40 -13.922 1 45 217 ASP B O 1
ATOM 3459 N N . ASP B 1 218 ? -3.959 -38.219 -13.484 1 40.09 218 ASP B N 1
ATOM 3460 C CA . ASP B 1 218 ? -3.617 -38.25 -14.906 1 40.09 218 ASP B CA 1
ATOM 3461 C C . ASP B 1 218 ? -2.404 -39.156 -15.148 1 40.09 218 ASP B C 1
ATOM 3463 O O . ASP B 1 218 ? -1.939 -39.281 -16.281 1 40.09 218 ASP B O 1
ATOM 3467 N N . GLN B 1 219 ? -1.571 -39.5 -14.25 1 34.88 219 GLN B N 1
ATOM 3468 C CA . GLN B 1 219 ? -0.588 -40.5 -14.578 1 34.88 219 GLN B CA 1
ATOM 3469 C C . GLN B 1 219 ? -1.214 -41.906 -14.547 1 34.88 219 GLN B C 1
ATOM 3471 O O . GLN B 1 219 ? -0.542 -42.906 -14.836 1 34.88 219 GLN B O 1
ATOM 3476 N N . GLN B 1 220 ? -2.428 -42.156 -14 1 31.14 220 GLN B N 1
ATOM 3477 C CA . GLN B 1 220 ? -2.873 -43.5 -14.383 1 31.14 220 GLN B CA 1
ATOM 3478 C C . GLN B 1 220 ? -3.508 -43.469 -15.773 1 31.14 220 GLN B C 1
ATOM 3480 O O . GLN B 1 220 ? -4.227 -42.531 -16.125 1 31.14 220 GLN B O 1
#

InterPro domains:
  IPR001647 DNA-binding HTH domain, TetR-type [PF00440] (17-62)
  IPR001647 DNA-binding HTH domain, TetR-type [PR00455] (17-30)
  IPR001647 DNA-binding HTH domain, TetR-type [PR00455] (38-61)
  IPR001647 DNA-binding HTH domain, TetR-type [PS50977] (11-71)
  IPR009057 Homedomain-like superfamily [SSF46689] (7-83)
  IPR036271 Tetracyclin repressor-like, C-terminal domain superfamily [SSF48498] (84-212)
  IPR050109 HTH-type, TetR-like transcriptional regulator [PTHR30055] (2-176)